Protein AF-A0AAW0FQ60-F1 (afdb_monomer_lite)

Structure (mmCIF, N/CA/C/O backbone):
data_AF-A0AAW0FQ60-F1
#
_entry.id   AF-A0AAW0FQ60-F1
#
loop_
_atom_site.group_PDB
_atom_site.id
_atom_site.type_symbol
_atom_site.label_atom_id
_atom_site.label_alt_id
_atom_site.label_comp_id
_atom_site.label_asym_id
_atom_site.label_entity_id
_atom_site.label_seq_id
_atom_site.pdbx_PDB_ins_code
_atom_site.Cartn_x
_atom_site.Cartn_y
_atom_site.Cartn_z
_atom_site.occupancy
_atom_site.B_iso_or_equiv
_atom_site.auth_seq_id
_atom_site.auth_comp_id
_atom_site.auth_asym_id
_atom_site.auth_atom_id
_atom_site.pdbx_PDB_model_num
ATOM 1 N N . MET A 1 1 ? -34.295 -5.225 48.733 1.00 81.25 1 MET A N 1
ATOM 2 C CA . MET A 1 1 ? -34.312 -3.912 49.409 1.00 81.25 1 MET A CA 1
ATOM 3 C C . MET A 1 1 ? -33.063 -3.139 49.013 1.00 81.25 1 MET A C 1
ATOM 5 O O . MET A 1 1 ? -33.202 -2.272 48.165 1.00 81.25 1 MET A O 1
ATOM 9 N N . PHE A 1 2 ? -31.870 -3.616 49.401 1.00 89.50 2 PHE A N 1
ATOM 10 C CA . PHE A 1 2 ? -30.560 -3.057 49.019 1.00 89.50 2 PHE A CA 1
ATOM 11 C C . PHE A 1 2 ? -30.472 -2.501 47.586 1.00 89.50 2 PHE A C 1
ATOM 13 O O . PHE A 1 2 ? -30.273 -1.308 47.419 1.00 89.50 2 PHE A O 1
ATOM 20 N N . ALA A 1 3 ? -30.717 -3.315 46.549 1.00 89.75 3 ALA A N 1
ATOM 21 C CA . ALA A 1 3 ? -30.611 -2.867 45.152 1.00 89.75 3 ALA A CA 1
ATOM 22 C C . ALA A 1 3 ? -31.474 -1.628 44.817 1.00 89.75 3 ALA A C 1
ATOM 24 O O . ALA A 1 3 ? -31.060 -0.763 44.046 1.00 89.75 3 ALA A O 1
ATOM 25 N N . LEU A 1 4 ? -32.679 -1.536 45.390 1.00 91.06 4 LEU A N 1
ATOM 26 C CA . LEU A 1 4 ? -33.590 -0.413 45.162 1.00 91.06 4 LEU A CA 1
ATOM 27 C C . LEU A 1 4 ? -33.105 0.847 45.890 1.00 91.06 4 LEU A C 1
ATOM 29 O O . LEU A 1 4 ? -33.168 1.940 45.327 1.00 91.06 4 LEU A O 1
ATOM 33 N N . ASP A 1 5 ? -32.577 0.678 47.100 1.00 93.25 5 ASP A N 1
ATOM 34 C CA . ASP A 1 5 ? -32.011 1.769 47.888 1.00 93.25 5 ASP A CA 1
ATOM 35 C C . ASP A 1 5 ? -30.741 2.304 47.222 1.00 93.25 5 ASP A C 1
ATOM 37 O O . ASP A 1 5 ? -30.642 3.507 46.995 1.00 93.25 5 ASP A O 1
ATOM 41 N N . SER A 1 6 ? -29.834 1.426 46.773 1.00 93.94 6 SER A N 1
ATOM 42 C CA . SER A 1 6 ? -28.635 1.805 46.010 1.00 93.94 6 SER A CA 1
ATOM 43 C C . SER A 1 6 ? -28.992 2.622 44.768 1.00 93.94 6 SER A C 1
ATOM 45 O O . SER A 1 6 ? -28.394 3.667 44.520 1.00 93.94 6 SER A O 1
ATOM 47 N N . LYS A 1 7 ? -30.013 2.197 44.010 1.00 93.88 7 LYS A N 1
ATOM 48 C CA . LYS A 1 7 ? -30.509 2.937 42.841 1.00 93.88 7 LYS A CA 1
ATOM 49 C C . LYS A 1 7 ? -30.969 4.350 43.209 1.00 93.88 7 LYS A C 1
ATOM 51 O O . LYS A 1 7 ? -30.679 5.295 42.477 1.00 93.88 7 LYS A O 1
ATOM 56 N N . ASN A 1 8 ? -31.724 4.497 44.295 1.00 93.56 8 ASN A N 1
ATOM 57 C CA . ASN A 1 8 ? -32.260 5.790 44.720 1.00 93.56 8 ASN A CA 1
ATOM 58 C C . ASN A 1 8 ? -31.158 6.704 45.272 1.00 93.56 8 ASN A C 1
ATOM 60 O O . ASN A 1 8 ? -31.115 7.879 44.911 1.00 93.56 8 ASN A O 1
ATOM 64 N N . ILE A 1 9 ? -30.236 6.152 46.065 1.00 94.19 9 ILE A N 1
ATOM 65 C CA . ILE A 1 9 ? -29.071 6.861 46.605 1.00 94.19 9 ILE A CA 1
ATOM 66 C C . ILE A 1 9 ? -28.205 7.392 45.462 1.00 94.19 9 ILE A C 1
ATOM 68 O O . ILE A 1 9 ? -27.940 8.588 45.405 1.00 94.19 9 ILE A O 1
ATOM 72 N N . LEU A 1 10 ? -27.827 6.547 44.500 1.00 93.50 10 LEU A N 1
ATOM 73 C CA . LEU A 1 10 ? -26.983 6.966 43.378 1.00 93.50 10 LEU A CA 1
ATOM 74 C C . LEU A 1 10 ? -27.669 8.000 42.480 1.00 93.50 10 LEU A C 1
ATOM 76 O O . LEU A 1 10 ? -27.026 8.944 42.026 1.00 93.50 10 LEU A O 1
ATOM 80 N N . LYS A 1 11 ? -28.987 7.887 42.268 1.00 91.38 11 LYS A N 1
ATOM 81 C CA . LYS A 1 11 ? -29.760 8.932 41.580 1.00 91.38 11 LYS A CA 1
ATOM 82 C C . LYS A 1 11 ? -29.726 10.263 42.325 1.00 91.38 11 LYS A C 1
ATOM 84 O O . LYS A 1 11 ? -29.588 11.301 41.683 1.00 91.38 11 LYS A O 1
ATOM 89 N N . HIS A 1 12 ? -29.857 10.234 43.649 1.00 92.50 12 HIS A N 1
ATOM 90 C CA . HIS A 1 12 ? -29.784 11.433 44.474 1.00 92.50 12 HIS A CA 1
ATOM 91 C C . HIS A 1 12 ? -28.382 12.054 44.430 1.00 92.50 12 HIS A C 1
ATOM 93 O O . HIS A 1 12 ? -28.266 13.256 44.214 1.00 92.50 12 HIS A O 1
ATOM 99 N N . ILE A 1 13 ? -27.323 11.243 44.550 1.00 91.44 13 ILE A N 1
ATOM 100 C CA . ILE A 1 13 ? -25.928 11.696 44.424 1.00 91.44 13 ILE A CA 1
ATOM 101 C C . ILE A 1 13 ? -25.707 12.354 43.056 1.00 91.44 13 ILE A C 1
ATOM 103 O O . ILE A 1 13 ? -25.175 13.459 42.986 1.00 91.44 13 ILE A O 1
ATOM 107 N N . HIS A 1 14 ? -26.181 11.725 41.977 1.00 88.56 14 HIS A N 1
ATOM 108 C CA . HIS A 1 14 ? -26.047 12.267 40.626 1.00 88.56 14 HIS A CA 1
ATOM 109 C C . HIS A 1 14 ? -26.791 13.593 40.433 1.00 88.56 14 HIS A C 1
ATOM 111 O O . HIS A 1 14 ? -26.231 14.546 39.891 1.00 88.56 14 HIS A O 1
ATOM 117 N N . ALA A 1 15 ? -28.031 13.692 40.918 1.00 88.94 15 ALA A N 1
ATOM 118 C CA . ALA A 1 15 ? -28.799 14.933 40.863 1.00 88.94 15 ALA A CA 1
ATOM 119 C C . ALA A 1 15 ? -28.157 16.048 41.706 1.00 88.94 15 ALA A C 1
ATOM 121 O O . ALA A 1 15 ? -28.082 17.193 41.264 1.00 88.94 15 ALA A O 1
ATOM 122 N N . TYR A 1 16 ? -27.657 15.711 42.896 1.00 92.06 16 TYR A N 1
ATOM 123 C CA . TYR A 1 16 ? -26.987 16.654 43.785 1.00 92.06 16 TYR A CA 1
ATOM 124 C C . TYR A 1 16 ? -25.692 17.200 43.172 1.00 92.06 16 TYR A C 1
ATOM 126 O O . TYR A 1 16 ? -25.502 18.415 43.147 1.00 92.06 16 TYR A O 1
ATOM 134 N N . ALA A 1 17 ? -24.839 16.329 42.621 1.00 88.38 17 ALA A N 1
ATOM 135 C CA . ALA A 1 17 ? -23.611 16.734 41.937 1.00 88.38 17 ALA A CA 1
ATOM 136 C C . ALA A 1 17 ? -23.916 17.694 40.777 1.00 88.38 17 ALA A C 1
ATOM 138 O O . ALA A 1 17 ? -23.364 18.795 40.720 1.00 88.38 17 ALA A O 1
ATOM 139 N N . LYS A 1 18 ? -24.895 17.337 39.934 1.00 86.56 18 LYS A N 1
ATOM 140 C CA . LYS A 1 18 ? -25.337 18.166 38.807 1.00 86.56 18 LYS A CA 1
ATOM 141 C C . LYS A 1 18 ? -25.845 19.544 39.247 1.00 86.56 18 LYS A C 1
ATOM 143 O O . LYS A 1 18 ? -25.487 20.543 38.631 1.00 86.56 18 LYS A O 1
ATOM 148 N N . ASN A 1 19 ? -26.633 19.618 40.322 1.00 89.81 19 ASN A N 1
ATOM 149 C CA . ASN A 1 19 ? -27.148 20.886 40.858 1.00 89.81 19 ASN A CA 1
ATOM 150 C C . ASN A 1 19 ? -26.048 21.786 41.443 1.00 89.81 19 ASN A C 1
ATOM 152 O O . ASN A 1 19 ? -26.201 23.002 41.466 1.00 89.81 19 ASN A O 1
ATOM 156 N N . GLN A 1 20 ? -24.941 21.199 41.901 1.00 87.75 20 GLN A N 1
ATOM 157 C CA . GLN A 1 20 ? -23.759 21.913 42.394 1.00 87.75 20 GLN A CA 1
ATOM 158 C C . GLN A 1 20 ? -22.773 22.281 41.270 1.00 87.75 20 GLN A C 1
ATOM 160 O O . GLN A 1 20 ? -21.681 22.769 41.553 1.00 87.75 20 GLN A O 1
ATOM 165 N N . GLY A 1 21 ? -23.111 22.004 40.003 1.00 82.06 21 GLY A N 1
ATOM 166 C CA . GLY A 1 21 ? -22.204 22.193 38.868 1.00 82.06 21 GLY A CA 1
ATOM 167 C C . GLY A 1 21 ? -20.978 21.273 38.899 1.00 82.06 21 GLY A C 1
ATOM 168 O O . GLY A 1 21 ? -19.985 21.564 38.239 1.00 82.06 21 GLY A O 1
ATOM 169 N N . ARG A 1 22 ? -21.019 20.180 39.673 1.00 84.88 22 ARG A N 1
ATOM 170 C CA . ARG A 1 22 ? -19.940 19.189 39.771 1.00 84.88 22 ARG A CA 1
ATOM 171 C C . ARG A 1 22 ? -20.267 17.978 38.903 1.00 84.88 22 ARG A C 1
ATOM 173 O O . ARG A 1 22 ? -21.389 17.473 38.926 1.00 84.88 22 ARG A O 1
ATOM 180 N N . LEU A 1 23 ? -19.274 17.486 38.172 1.00 78.38 23 LEU A N 1
ATOM 181 C CA . LEU A 1 23 ? -19.357 16.209 37.468 1.00 78.38 23 LEU A CA 1
ATOM 182 C C . LEU A 1 23 ? -18.924 15.086 38.415 1.00 78.38 23 LEU A C 1
ATOM 184 O O . LEU A 1 23 ? -17.985 15.246 39.194 1.00 78.38 23 LEU A O 1
ATOM 188 N N . LEU A 1 24 ? -19.645 13.966 38.380 1.00 83.12 24 LEU A N 1
ATOM 189 C CA . LEU A 1 24 ? -19.217 12.737 39.045 1.00 83.12 24 LEU A CA 1
ATOM 190 C C . LEU A 1 24 ? -18.082 12.131 38.233 1.00 83.12 24 LEU A C 1
ATOM 192 O O . LEU A 1 24 ? -18.254 11.920 37.036 1.00 83.12 24 LEU A O 1
ATOM 196 N N . ALA A 1 25 ? -16.963 11.824 38.884 1.00 87.56 25 ALA A N 1
ATOM 197 C CA . ALA A 1 25 ? -15.859 11.154 38.220 1.00 87.56 25 ALA A CA 1
ATOM 198 C C . ALA A 1 25 ? -16.304 9.763 37.743 1.00 87.56 25 ALA A C 1
ATOM 200 O O . ALA A 1 25 ? -16.853 8.969 38.516 1.00 87.56 25 ALA A O 1
ATOM 201 N N . TYR A 1 26 ? -16.056 9.448 36.469 1.00 90.00 26 TYR A N 1
ATOM 202 C CA . TYR A 1 26 ? -16.343 8.118 35.929 1.00 90.00 26 TYR A CA 1
ATOM 203 C C . TYR A 1 26 ? -15.541 7.027 36.651 1.00 90.00 26 TYR A C 1
ATOM 205 O O . TYR A 1 26 ? -15.998 5.890 36.683 1.00 90.00 26 TYR A O 1
ATOM 213 N N . SER A 1 27 ? -14.375 7.346 37.236 1.00 88.88 27 SER A N 1
ATOM 214 C CA . SER A 1 27 ? -13.553 6.397 38.001 1.00 88.88 27 SER A CA 1
ATOM 215 C C . SER A 1 27 ? -14.359 5.797 39.144 1.00 88.88 27 SER A C 1
ATOM 217 O O . SER A 1 27 ? -14.507 4.579 39.233 1.00 88.88 27 SER A O 1
ATOM 219 N N . ASP A 1 28 ? -14.974 6.672 39.935 1.00 91.75 28 ASP A N 1
ATOM 220 C CA . ASP A 1 28 ? -15.754 6.313 41.114 1.00 91.75 28 ASP A CA 1
ATOM 221 C C . ASP A 1 28 ? -17.039 5.594 40.689 1.00 91.75 28 ASP A C 1
ATOM 223 O O . ASP A 1 28 ? -17.478 4.634 41.321 1.00 91.75 28 ASP A O 1
ATOM 227 N N . ALA A 1 29 ? -17.641 6.026 39.575 1.00 92.50 29 ALA A N 1
ATOM 228 C CA . ALA A 1 29 ? -18.828 5.389 39.021 1.00 92.50 29 ALA A CA 1
ATOM 229 C C . ALA A 1 29 ? -18.541 3.967 38.502 1.00 92.50 29 ALA A C 1
ATOM 231 O O . ALA A 1 29 ? -19.336 3.057 38.737 1.00 92.50 29 ALA A O 1
ATOM 232 N N . ILE A 1 30 ? -17.415 3.750 37.820 1.00 92.25 30 ILE A N 1
ATOM 233 C CA . ILE A 1 30 ? -17.004 2.434 37.313 1.00 92.25 30 ILE A CA 1
ATOM 234 C C . ILE A 1 30 ? -16.610 1.507 38.468 1.00 92.25 30 ILE A C 1
ATOM 236 O O . ILE A 1 30 ? -16.950 0.324 38.443 1.00 92.25 30 ILE A O 1
ATOM 240 N N . GLU A 1 31 ? -15.947 2.021 39.502 1.00 92.56 31 GLU A N 1
ATOM 241 C CA . GLU A 1 31 ? -15.656 1.252 40.714 1.00 92.56 31 GLU A CA 1
ATOM 242 C C . GLU A 1 31 ? -16.946 0.845 41.441 1.00 92.56 31 GLU A C 1
ATOM 244 O O . GLU A 1 31 ? -17.145 -0.333 41.742 1.00 92.56 31 GLU A O 1
ATOM 249 N N . ALA A 1 32 ? -17.889 1.779 41.606 1.00 93.81 32 ALA A N 1
ATOM 250 C CA . ALA A 1 32 ? -19.205 1.481 42.163 1.00 93.81 32 ALA A CA 1
ATOM 251 C C . ALA A 1 32 ? -19.971 0.443 41.324 1.00 93.81 32 ALA A C 1
ATOM 253 O O . ALA A 1 32 ? -20.645 -0.425 41.887 1.00 93.81 32 ALA A O 1
ATOM 254 N N . TYR A 1 33 ? -19.862 0.497 39.990 1.00 95.00 33 TYR A N 1
ATOM 255 C CA . TYR A 1 33 ? -20.418 -0.531 39.112 1.00 95.00 33 TYR A CA 1
ATOM 256 C C . TYR A 1 33 ? -19.816 -1.903 39.416 1.00 95.00 33 TYR A C 1
ATOM 258 O O . TYR A 1 33 ? -20.581 -2.847 39.610 1.00 95.00 33 TYR A O 1
ATOM 266 N N . LYS A 1 34 ? -18.482 -2.017 39.506 1.00 93.38 34 LYS A N 1
ATOM 267 C CA . LYS A 1 34 ? -17.803 -3.287 39.812 1.00 93.38 34 LYS A CA 1
ATOM 268 C C . LYS A 1 34 ? -18.331 -3.885 41.112 1.00 93.38 34 LYS A C 1
ATOM 270 O O . LYS A 1 34 ? -18.860 -4.996 41.085 1.00 93.38 34 LYS A O 1
ATOM 275 N N . SER A 1 35 ? -18.323 -3.122 42.204 1.00 94.19 35 SER A N 1
ATOM 276 C CA . SER A 1 35 ? -18.816 -3.607 43.499 1.00 94.19 35 SER A CA 1
ATOM 277 C C . SER A 1 35 ? -20.294 -4.015 43.449 1.00 94.19 35 SER A C 1
ATOM 279 O O . SER A 1 35 ? -20.677 -5.061 43.969 1.00 94.19 35 SER A O 1
ATOM 281 N N . LEU A 1 36 ? -21.156 -3.231 42.790 1.00 94.50 36 LEU A N 1
ATOM 282 C CA . LEU A 1 36 ? -22.578 -3.575 42.659 1.00 94.50 36 LEU A CA 1
ATOM 283 C C . LEU A 1 36 ? -22.817 -4.781 41.745 1.00 94.50 36 LEU A C 1
ATOM 285 O O . LEU A 1 36 ? -23.767 -5.534 41.973 1.00 94.50 36 LEU A O 1
ATOM 289 N N . SER A 1 37 ? -21.979 -4.973 40.727 1.00 93.81 37 SER A N 1
ATOM 290 C CA . SER A 1 37 ? -22.038 -6.123 39.826 1.00 93.81 37 SER A CA 1
ATOM 291 C C . SER A 1 37 ? -21.660 -7.416 40.551 1.00 93.81 37 SER A C 1
ATOM 293 O O . SER A 1 37 ? -22.358 -8.416 40.393 1.00 93.81 37 SER A O 1
ATOM 295 N N . GLU A 1 38 ? -20.654 -7.372 41.430 1.00 92.25 38 GLU A N 1
ATOM 296 C CA . GLU A 1 38 ? -20.261 -8.485 42.298 1.00 92.25 38 GLU A CA 1
ATOM 297 C C . GLU A 1 38 ? -21.373 -8.823 43.294 1.00 92.25 38 GLU A C 1
ATOM 299 O O . GLU A 1 38 ? -21.753 -9.984 43.438 1.00 92.25 38 GLU A O 1
ATOM 304 N N . ILE A 1 39 ? -21.982 -7.808 43.918 1.00 93.12 39 ILE A N 1
ATOM 305 C CA . ILE A 1 39 ? -23.136 -8.013 44.804 1.00 93.12 39 ILE A CA 1
ATOM 306 C C . ILE A 1 39 ? -24.308 -8.632 44.034 1.00 93.12 39 ILE A C 1
ATOM 308 O O . ILE A 1 39 ? -24.955 -9.551 44.538 1.00 93.12 39 ILE A O 1
ATOM 312 N N . ARG A 1 40 ? -24.591 -8.164 42.810 1.00 92.75 40 ARG A N 1
ATOM 313 C CA . ARG A 1 40 ? -25.622 -8.757 41.943 1.00 92.75 40 ARG A CA 1
ATOM 314 C C . ARG A 1 40 ? -25.293 -10.209 41.597 1.00 92.75 40 ARG A C 1
ATOM 316 O O . ARG A 1 40 ? -26.197 -11.039 41.598 1.00 92.75 40 ARG A O 1
ATOM 323 N N . TYR A 1 41 ? -24.031 -10.515 41.314 1.00 90.75 41 TYR A N 1
ATOM 324 C CA . TYR A 1 41 ? -23.573 -11.871 41.028 1.00 90.75 41 TYR A CA 1
ATOM 325 C C . TYR A 1 41 ? -23.802 -12.802 42.226 1.00 90.75 41 TYR A C 1
ATOM 327 O O . TYR A 1 41 ? -24.474 -13.821 42.080 1.00 90.75 41 TYR A O 1
ATOM 335 N N . ILE A 1 42 ? -23.358 -12.403 43.424 1.00 91.06 42 ILE A N 1
ATOM 336 C CA . ILE A 1 42 ? -23.587 -13.146 44.674 1.00 91.06 42 ILE A CA 1
ATOM 337 C C . ILE A 1 42 ? -25.089 -13.318 44.930 1.00 91.06 42 ILE A C 1
ATOM 339 O O . ILE A 1 42 ? -25.547 -14.423 45.209 1.00 91.06 42 ILE A O 1
ATOM 343 N N . TYR A 1 43 ? -25.875 -12.247 44.778 1.00 90.12 43 TYR A N 1
ATOM 344 C CA . TYR A 1 43 ? -27.331 -12.282 44.931 1.00 90.12 43 TYR A CA 1
ATOM 345 C C . TYR A 1 43 ? -27.979 -13.326 44.014 1.00 90.12 43 TYR A C 1
ATOM 347 O O . TYR A 1 43 ? -28.802 -14.115 44.474 1.00 90.12 43 TYR A O 1
ATOM 355 N N . ASN A 1 44 ? -27.586 -13.370 42.740 1.00 88.62 44 ASN A N 1
ATOM 356 C CA . ASN A 1 44 ? -28.134 -14.323 41.777 1.00 88.62 44 ASN A CA 1
ATOM 357 C C . ASN A 1 44 ? -27.797 -15.782 42.132 1.00 88.62 44 ASN A C 1
ATOM 359 O O . ASN A 1 44 ? -28.596 -16.662 41.828 1.00 88.62 44 ASN A O 1
ATOM 363 N N . GLN A 1 45 ? -26.666 -16.043 42.798 1.00 88.06 45 GLN A N 1
ATOM 364 C CA . GLN A 1 45 ? -26.300 -17.390 43.254 1.00 88.06 45 GLN A CA 1
ATOM 365 C C . GLN A 1 45 ? -27.115 -17.866 44.462 1.00 88.06 45 GLN A C 1
ATOM 367 O O . GLN A 1 45 ? -27.407 -19.054 44.573 1.00 88.06 45 GLN A O 1
ATOM 372 N N . VAL A 1 46 ? -27.461 -16.958 45.379 1.00 87.94 46 VAL A N 1
ATOM 373 C CA . VAL A 1 46 ? -28.096 -17.313 46.663 1.00 87.94 46 VAL A CA 1
ATOM 374 C C . VAL A 1 46 ? -29.609 -17.093 46.686 1.00 87.94 46 VAL A C 1
ATOM 376 O O . VAL A 1 46 ? -30.286 -17.570 47.596 1.00 87.94 46 VAL A O 1
ATOM 379 N N . SER A 1 47 ? -30.161 -16.342 45.729 1.00 82.19 47 SER A N 1
ATOM 380 C CA . SER A 1 47 ? -31.588 -16.016 45.733 1.00 82.19 47 SER A CA 1
ATOM 381 C C . SER A 1 47 ? -32.456 -17.233 45.395 1.00 82.19 47 SER A C 1
ATOM 383 O O . SER A 1 47 ? -32.225 -17.945 44.419 1.00 82.19 47 SER A O 1
ATOM 385 N N . VAL A 1 48 ? -33.497 -17.460 46.199 1.00 71.25 48 VAL A N 1
ATOM 386 C CA . VAL A 1 48 ? -34.457 -18.551 45.994 1.00 71.25 48 VAL A CA 1
ATOM 387 C C . VAL A 1 48 ? -35.403 -18.170 44.849 1.00 71.25 48 VAL A C 1
ATOM 389 O O . VAL A 1 48 ? -36.046 -17.125 44.904 1.00 71.25 48 VAL A O 1
ATOM 392 N N . SER A 1 49 ? -35.498 -19.018 43.818 1.00 66.75 49 SER A N 1
ATOM 393 C CA . SER A 1 49 ? -36.411 -18.879 42.668 1.00 66.75 49 SER A CA 1
ATOM 394 C C . SER A 1 49 ? -36.310 -17.543 41.904 1.00 66.75 49 SER A C 1
ATOM 396 O O . SER A 1 49 ? -37.154 -16.665 42.068 1.00 66.75 49 SER A O 1
ATOM 398 N N . ASN A 1 50 ? -35.330 -17.426 40.998 1.00 68.50 50 ASN A N 1
ATOM 399 C CA . ASN A 1 50 ? -35.307 -16.500 39.845 1.00 68.50 50 ASN A CA 1
ATOM 400 C C . ASN A 1 50 ? -35.694 -15.026 40.112 1.00 68.50 50 ASN A C 1
ATOM 402 O O . ASN A 1 50 ? -36.179 -14.318 39.226 1.00 68.50 50 ASN A O 1
ATOM 406 N N . SER A 1 51 ? -35.518 -14.548 41.344 1.00 81.12 51 SER A N 1
ATOM 407 C CA . SER A 1 51 ? -35.941 -13.204 41.721 1.00 81.12 51 SER A CA 1
ATOM 408 C C . SER A 1 51 ? -35.015 -12.162 41.068 1.00 81.12 51 SER A C 1
ATOM 410 O O . SER A 1 51 ? -33.798 -12.263 41.214 1.00 81.12 51 SER A O 1
ATOM 412 N N . PRO A 1 52 ? -35.532 -11.153 40.341 1.00 84.44 52 PRO A N 1
ATOM 413 C CA . PRO A 1 52 ? -34.676 -10.233 39.601 1.00 84.44 52 PRO A CA 1
ATOM 414 C C . PRO A 1 52 ? -34.015 -9.207 40.526 1.00 84.44 52 PRO A C 1
ATOM 416 O O . PRO A 1 52 ? -34.668 -8.595 41.379 1.00 84.44 52 PRO A O 1
ATOM 419 N N . PHE A 1 53 ? -32.731 -8.933 40.295 1.00 89.12 53 PHE A N 1
ATOM 420 C CA . PHE A 1 53 ? -32.030 -7.817 40.925 1.00 89.12 53 PHE A CA 1
ATOM 421 C C . PHE A 1 53 ? -32.656 -6.482 40.476 1.00 89.12 53 PHE A C 1
ATOM 423 O O . PHE A 1 53 ? -32.533 -6.072 39.322 1.00 89.12 53 PHE A O 1
ATOM 430 N N . LYS A 1 54 ? -33.366 -5.789 41.381 1.00 90.75 54 LYS A N 1
ATOM 431 C CA . LYS A 1 54 ? -34.235 -4.626 41.070 1.00 90.75 54 LYS A CA 1
ATOM 432 C C . LYS A 1 54 ? -33.493 -3.309 40.772 1.00 90.75 54 LYS A C 1
ATOM 434 O O . LYS A 1 54 ? -34.004 -2.222 41.051 1.00 90.75 54 LYS A O 1
ATOM 439 N N . PHE A 1 55 ? -32.313 -3.382 40.171 1.00 93.00 55 PHE A N 1
ATOM 440 C CA . PHE A 1 55 ? -31.544 -2.235 39.707 1.00 93.00 55 PHE A CA 1
ATOM 441 C C . PHE A 1 55 ? -30.819 -2.597 38.409 1.00 93.00 55 PHE A C 1
ATOM 443 O O . PHE A 1 55 ? -29.929 -3.438 38.388 1.00 93.00 55 PHE A O 1
ATOM 450 N N . ASN A 1 56 ? -31.220 -1.954 37.311 1.00 93.06 56 ASN A N 1
ATOM 451 C CA . ASN A 1 56 ? -30.506 -2.053 36.044 1.00 93.06 56 ASN A CA 1
ATOM 452 C C . ASN A 1 56 ? -29.233 -1.196 36.129 1.00 93.06 56 ASN A C 1
ATOM 454 O O . ASN A 1 56 ? -29.300 0.024 35.944 1.00 93.06 56 ASN A O 1
ATOM 458 N N . LEU A 1 57 ? -28.123 -1.846 36.488 1.00 94.75 57 LEU A N 1
ATOM 459 C CA . LEU A 1 57 ? -26.813 -1.220 36.655 1.00 94.75 57 LEU A CA 1
ATOM 460 C C . LEU A 1 57 ? -26.336 -0.639 35.323 1.00 94.75 57 LEU A C 1
ATOM 462 O O . LEU A 1 57 ? -26.003 0.538 35.247 1.00 94.75 57 LEU A O 1
ATOM 466 N N . GLU A 1 58 ? -26.412 -1.430 34.258 1.00 95.25 58 GLU A N 1
ATOM 467 C CA . GLU A 1 58 ? -25.915 -1.090 32.927 1.00 95.25 58 GLU A CA 1
ATOM 468 C C . GLU A 1 58 ? -26.550 0.203 32.413 1.00 95.25 58 GLU A C 1
ATOM 470 O O . GLU A 1 58 ? -25.858 1.120 31.992 1.00 95.25 58 GLU A O 1
ATOM 475 N N . LYS A 1 59 ? -27.870 0.364 32.550 1.00 93.88 59 LYS A N 1
ATOM 476 C CA . LYS A 1 59 ? -28.561 1.597 32.144 1.00 93.88 59 LYS A CA 1
ATOM 477 C C . LYS A 1 59 ? -28.090 2.834 32.916 1.00 93.88 59 LYS A C 1
ATOM 479 O O . LYS A 1 59 ? -28.097 3.923 32.349 1.00 93.88 59 LYS A O 1
ATOM 484 N N . PHE A 1 60 ? -27.760 2.695 34.199 1.00 94.00 60 PHE A N 1
ATOM 485 C CA . PHE A 1 60 ? -27.332 3.822 35.031 1.00 94.00 60 PHE A CA 1
ATOM 486 C C . PHE A 1 60 ? -25.863 4.178 34.797 1.00 94.00 60 PHE A C 1
ATOM 488 O O . PHE A 1 60 ? -25.538 5.357 34.703 1.00 94.00 60 PHE A O 1
ATOM 495 N N . PHE A 1 61 ? -24.997 3.170 34.682 1.00 95.69 61 PHE A N 1
ATOM 496 C CA . PHE A 1 61 ? -23.550 3.358 34.623 1.00 95.69 61 PHE A CA 1
ATOM 497 C C . PHE A 1 61 ? -23.002 3.555 33.200 1.00 95.69 61 PHE A C 1
ATOM 499 O O . PHE A 1 61 ? -21.898 4.067 33.040 1.00 95.69 61 PHE A O 1
ATOM 506 N N . TYR A 1 62 ? -23.766 3.211 32.158 1.00 95.25 62 TYR A N 1
ATOM 507 C CA . TYR A 1 62 ? -23.303 3.308 30.771 1.00 95.25 62 TYR A CA 1
ATOM 508 C C . TYR A 1 62 ? -22.817 4.701 30.318 1.00 95.25 62 TYR A C 1
ATOM 510 O O . TYR A 1 62 ? -21.826 4.751 29.592 1.00 95.25 62 TYR A O 1
ATOM 518 N N . PRO A 1 63 ? -23.427 5.835 30.727 1.00 94.06 63 PRO A N 1
ATOM 519 C CA . PRO A 1 63 ? -22.893 7.158 30.393 1.00 94.06 63 PRO A CA 1
ATOM 520 C C . PRO A 1 63 ? -21.458 7.376 30.896 1.00 94.06 63 PRO A C 1
ATOM 522 O O . PRO A 1 63 ? -20.646 7.923 30.162 1.00 94.06 63 PRO A O 1
ATOM 525 N N . PHE A 1 64 ? -21.130 6.880 32.093 1.00 94.31 64 PHE A N 1
ATOM 526 C CA . PHE A 1 64 ? -19.780 6.975 32.660 1.00 94.31 64 PHE A CA 1
ATOM 527 C C . PHE A 1 64 ? -18.795 6.043 31.950 1.00 94.31 64 PHE A C 1
ATOM 529 O O . PHE A 1 64 ? -17.637 6.398 31.761 1.00 94.31 64 PHE A O 1
ATOM 536 N N . LEU A 1 65 ? -19.254 4.863 31.512 1.00 95.06 65 LEU A N 1
ATOM 537 C CA . LEU A 1 65 ? -18.440 3.982 30.673 1.00 95.06 65 LEU A CA 1
ATOM 538 C C . LEU A 1 65 ? -18.105 4.653 29.334 1.00 95.06 65 LEU A C 1
ATOM 540 O O . LEU A 1 65 ? -16.966 4.576 28.889 1.00 95.06 65 LEU A O 1
ATOM 544 N N . LYS A 1 66 ? -19.074 5.331 28.705 1.00 94.31 66 LYS A N 1
ATOM 545 C CA . LYS A 1 66 ? -18.835 6.100 27.474 1.00 94.31 66 LYS A CA 1
ATOM 546 C C . LYS A 1 66 ? -17.812 7.211 27.680 1.00 94.31 66 LYS A C 1
ATOM 548 O O . LYS A 1 66 ? -16.861 7.275 26.913 1.00 94.31 66 LYS A O 1
ATOM 553 N N . GLU A 1 67 ? -17.980 8.012 28.729 1.00 93.69 67 GLU A N 1
ATOM 554 C CA . GLU A 1 67 ? -17.044 9.084 29.089 1.00 93.69 67 GLU A CA 1
ATOM 555 C C . GLU A 1 67 ? -15.624 8.538 29.315 1.00 93.69 67 GLU A C 1
ATOM 557 O O . GLU A 1 67 ? -14.660 9.068 28.768 1.00 93.69 67 GLU A O 1
ATOM 562 N N . TRP A 1 68 ? -15.490 7.405 30.017 1.00 95.38 68 TRP A N 1
ATOM 563 C CA . TRP A 1 68 ? -14.199 6.734 30.198 1.00 95.38 68 TRP A CA 1
ATOM 564 C C . TRP A 1 68 ? -13.575 6.271 28.874 1.00 95.38 68 TRP A C 1
ATOM 566 O O . TRP A 1 68 ? -12.367 6.423 28.686 1.00 95.38 68 TRP A O 1
ATOM 576 N N . VAL A 1 69 ? -14.366 5.704 27.952 1.00 94.94 69 VAL A N 1
ATOM 577 C CA . VAL A 1 69 ? -13.867 5.273 26.632 1.00 94.94 69 VAL A CA 1
ATOM 578 C C . VAL A 1 69 ? -13.419 6.474 25.795 1.00 94.94 69 VAL A C 1
ATOM 580 O O . VAL A 1 69 ? -12.381 6.397 25.137 1.00 94.94 69 VAL A O 1
ATOM 583 N N . GLU A 1 70 ? -14.175 7.572 25.825 1.00 93.06 70 GLU A N 1
ATOM 584 C CA . GLU A 1 70 ? -13.851 8.813 25.114 1.00 93.06 70 GLU A CA 1
ATOM 585 C C . GLU A 1 70 ? -12.533 9.415 25.629 1.00 93.06 70 GLU A C 1
ATOM 587 O O . GLU A 1 70 ? -11.607 9.607 24.837 1.00 93.06 70 GLU A O 1
ATOM 592 N N . GLU A 1 71 ? -12.373 9.581 26.948 1.00 93.44 71 GLU A N 1
ATOM 593 C CA . GLU A 1 71 ? -11.119 10.088 27.531 1.00 93.44 71 GLU A CA 1
ATOM 594 C C . GLU A 1 71 ? -9.940 9.126 27.305 1.00 93.44 71 GLU A C 1
ATOM 596 O O . GLU A 1 71 ? -8.809 9.548 27.048 1.00 93.44 71 GLU A O 1
ATOM 601 N N . SER A 1 72 ? -10.179 7.812 27.356 1.00 94.56 72 SER A N 1
ATOM 602 C CA . SER A 1 72 ? -9.149 6.820 27.019 1.00 94.56 72 SER A CA 1
ATOM 603 C C . SER A 1 72 ? -8.679 6.982 25.570 1.00 94.56 72 SER A C 1
ATOM 605 O O . SER A 1 72 ? -7.485 6.868 25.296 1.00 94.56 72 SER A O 1
ATOM 607 N N . GLY A 1 73 ? -9.587 7.311 24.646 1.00 92.94 73 GLY A N 1
ATOM 608 C CA . GLY A 1 73 ? -9.248 7.632 23.261 1.00 92.94 73 GLY A CA 1
ATOM 609 C C . GLY A 1 73 ? -8.342 8.858 23.127 1.00 92.94 73 GLY A C 1
ATOM 610 O O . GLY A 1 73 ? -7.338 8.807 22.413 1.00 92.94 73 GLY A O 1
ATOM 611 N N . GLU A 1 74 ? -8.635 9.934 23.859 1.00 92.69 74 GLU A N 1
ATOM 612 C CA . GLU A 1 74 ? -7.788 11.135 23.889 1.00 92.69 74 GLU A CA 1
ATOM 613 C C . GLU A 1 74 ? -6.385 10.831 24.440 1.00 92.69 74 GLU A C 1
ATOM 615 O O . GLU A 1 74 ? -5.375 11.252 23.864 1.00 92.69 74 GLU A O 1
ATOM 620 N N . LYS A 1 75 ? -6.306 10.020 25.504 1.00 94.12 75 LYS A N 1
ATOM 621 C CA . LYS A 1 75 ? -5.036 9.562 26.091 1.00 94.12 75 LYS A CA 1
ATOM 622 C C . LYS A 1 75 ? -4.201 8.734 25.117 1.00 94.12 75 LYS A C 1
ATOM 624 O O . LYS A 1 75 ? -2.985 8.916 25.081 1.00 94.12 75 LYS A O 1
ATOM 629 N N . ILE A 1 76 ? -4.823 7.864 24.311 1.00 94.25 76 ILE A N 1
ATOM 630 C CA . ILE A 1 76 ? -4.122 7.099 23.263 1.00 94.25 76 ILE A CA 1
ATOM 631 C C . ILE A 1 76 ? -3.434 8.056 22.285 1.00 94.25 76 ILE A C 1
ATOM 633 O O . ILE A 1 76 ? -2.240 7.913 22.026 1.00 94.25 76 ILE A O 1
ATOM 637 N N . SER A 1 77 ? -4.159 9.057 21.779 1.00 92.38 77 SER A N 1
ATOM 638 C CA . SER A 1 77 ? -3.608 10.036 20.833 1.00 92.38 77 SER A CA 1
ATOM 639 C C . SER A 1 77 ? -2.427 10.813 21.431 1.00 92.38 77 SER A C 1
ATOM 641 O O . SER A 1 77 ? -1.364 10.922 20.813 1.00 92.38 77 SER A O 1
ATOM 643 N N . ALA A 1 78 ? -2.571 11.293 22.671 1.00 92.56 78 ALA A N 1
ATOM 644 C CA . ALA A 1 78 ? -1.505 12.003 23.376 1.00 92.56 78 ALA A CA 1
ATOM 645 C C . ALA A 1 78 ? -0.254 11.131 23.573 1.00 92.56 78 ALA A C 1
ATOM 647 O O . ALA A 1 78 ? 0.867 11.589 23.347 1.00 92.56 78 ALA A O 1
ATOM 648 N N . ILE A 1 79 ? -0.431 9.863 23.953 1.00 93.31 79 ILE A N 1
ATOM 649 C CA . ILE A 1 79 ? 0.685 8.942 24.196 1.00 93.31 79 ILE A CA 1
ATOM 650 C C . ILE A 1 79 ? 1.407 8.579 22.907 1.00 93.31 79 ILE A C 1
ATOM 652 O O . ILE A 1 79 ? 2.631 8.539 22.906 1.00 93.31 79 ILE A O 1
ATOM 656 N N . ILE A 1 80 ? 0.690 8.403 21.800 1.00 94.75 80 ILE A N 1
ATOM 657 C CA . ILE A 1 80 ? 1.313 8.168 20.494 1.00 94.75 80 ILE A CA 1
ATOM 658 C C . ILE A 1 80 ? 2.204 9.345 20.095 1.00 94.75 80 ILE A C 1
ATOM 660 O O . ILE A 1 80 ? 3.340 9.139 19.674 1.00 94.75 80 ILE A O 1
ATOM 664 N N . ASN A 1 81 ? 1.723 10.578 20.264 1.00 92.75 81 ASN A N 1
ATOM 665 C CA . ASN A 1 81 ? 2.519 11.766 19.958 1.00 92.75 81 ASN A CA 1
ATOM 666 C C . ASN A 1 81 ? 3.768 11.852 20.843 1.00 92.75 81 ASN A C 1
ATOM 668 O O . ASN A 1 81 ? 4.871 11.986 20.317 1.00 92.75 81 ASN A O 1
ATOM 672 N N . ASN A 1 82 ? 3.604 11.676 22.156 1.00 93.69 82 ASN A N 1
ATOM 673 C CA . ASN A 1 82 ? 4.709 11.709 23.112 1.00 93.69 82 ASN A CA 1
ATOM 674 C C . ASN A 1 82 ? 5.734 10.590 22.871 1.00 93.69 82 ASN A C 1
ATOM 676 O O . ASN A 1 82 ? 6.932 10.823 23.016 1.00 93.69 82 ASN A O 1
ATOM 680 N N . ALA A 1 83 ? 5.275 9.384 22.522 1.00 94.75 83 ALA A N 1
ATOM 681 C CA . ALA A 1 83 ? 6.137 8.240 22.252 1.00 94.75 83 ALA A CA 1
ATOM 682 C C . ALA A 1 83 ? 7.003 8.482 21.012 1.00 94.75 83 ALA A C 1
ATOM 684 O O . ALA A 1 83 ? 8.183 8.172 21.052 1.00 94.75 83 ALA A O 1
ATOM 685 N N . ILE A 1 84 ? 6.451 9.077 19.946 1.00 93.69 84 ILE A N 1
ATOM 686 C CA . ILE A 1 84 ? 7.211 9.421 18.732 1.00 93.69 84 ILE A CA 1
ATOM 687 C C . ILE A 1 84 ? 8.206 10.556 19.000 1.00 93.69 84 ILE A C 1
ATOM 689 O O . ILE A 1 84 ? 9.334 10.503 18.523 1.00 93.69 84 ILE A O 1
ATOM 693 N N . GLU A 1 85 ? 7.798 11.591 19.739 1.00 92.88 85 GLU A N 1
ATOM 694 C CA . GLU A 1 85 ? 8.651 12.756 20.024 1.00 92.88 85 GLU A CA 1
ATOM 695 C C . GLU A 1 85 ? 9.861 12.412 20.898 1.00 92.88 85 GLU A C 1
ATOM 697 O O . GLU A 1 85 ? 10.913 13.032 20.757 1.00 92.88 85 GLU A O 1
ATOM 702 N N . LYS A 1 86 ? 9.719 11.428 21.791 1.00 93.06 86 LYS A N 1
ATOM 703 C CA . LYS A 1 86 ? 10.789 10.967 22.688 1.00 93.06 86 LYS A CA 1
ATOM 704 C C . LYS A 1 86 ? 11.575 9.772 22.148 1.00 93.06 86 LYS A C 1
ATOM 706 O O . LYS A 1 86 ? 12.510 9.333 22.812 1.00 93.06 86 LYS A O 1
ATOM 711 N N . ASP A 1 87 ? 11.188 9.227 20.999 1.00 95.19 87 ASP A N 1
ATOM 712 C CA . ASP A 1 87 ? 11.825 8.045 20.425 1.00 95.19 87 ASP A CA 1
ATOM 713 C C . ASP A 1 87 ? 13.236 8.377 19.921 1.00 95.19 87 ASP A C 1
ATOM 715 O O . ASP A 1 87 ? 13.416 9.286 19.107 1.00 95.19 87 ASP A O 1
ATOM 719 N N . SER A 1 88 ? 14.237 7.615 20.366 1.00 93.31 88 SER A N 1
ATOM 720 C CA . SER A 1 88 ? 15.600 7.706 19.829 1.00 93.31 88 SER A CA 1
ATOM 721 C C . SER A 1 88 ? 15.751 6.991 18.484 1.00 93.31 88 SER A C 1
ATOM 723 O O . SER A 1 88 ? 16.737 7.218 17.786 1.00 93.31 88 SER A O 1
ATOM 725 N N . PHE A 1 89 ? 14.772 6.164 18.087 1.00 94.69 89 PHE A N 1
ATOM 726 C CA . PHE A 1 89 ? 14.832 5.301 16.903 1.00 94.69 89 PHE A CA 1
ATOM 727 C C . PHE A 1 89 ? 16.027 4.342 16.916 1.00 94.69 89 PHE A C 1
ATOM 729 O O . PHE A 1 89 ? 16.598 4.022 15.873 1.00 94.69 89 PHE A O 1
ATOM 736 N N . GLU A 1 90 ? 16.372 3.855 18.102 1.00 95.12 90 GLU A N 1
ATOM 737 C CA . GLU A 1 90 ? 17.339 2.781 18.303 1.00 95.12 90 GLU A CA 1
ATOM 738 C C . GLU A 1 90 ? 16.607 1.439 18.468 1.00 95.12 90 GLU A C 1
ATOM 740 O O . GLU A 1 90 ? 15.493 1.408 19.003 1.00 95.12 90 GLU A O 1
ATOM 745 N N . PRO A 1 91 ? 17.187 0.319 17.999 1.00 95.94 91 PRO A N 1
ATOM 746 C CA . PRO A 1 91 ? 16.591 -0.996 18.200 1.00 95.94 91 PRO A CA 1
ATOM 747 C C . PRO A 1 91 ? 16.574 -1.348 19.690 1.00 95.94 91 PRO A C 1
ATOM 749 O O . PRO A 1 91 ? 17.543 -1.102 20.404 1.00 95.94 91 PRO A O 1
ATOM 752 N N . ILE A 1 92 ? 15.504 -2.001 20.147 1.00 96.00 92 ILE A N 1
ATOM 753 C CA . ILE A 1 92 ? 15.449 -2.557 21.505 1.00 96.00 92 ILE A CA 1
ATOM 754 C C . ILE A 1 92 ? 16.542 -3.616 21.699 1.00 96.00 92 ILE A C 1
ATOM 756 O O . ILE A 1 92 ? 17.185 -3.661 22.745 1.00 96.00 92 ILE A O 1
ATOM 760 N N . ASP A 1 93 ? 16.717 -4.487 20.706 1.00 94.94 93 ASP A N 1
ATOM 761 C CA . ASP A 1 93 ? 17.819 -5.442 20.636 1.00 94.94 93 ASP A CA 1
ATOM 762 C C . ASP A 1 93 ? 18.176 -5.668 19.164 1.00 94.94 93 ASP A C 1
ATOM 764 O O . ASP A 1 93 ? 17.347 -6.124 18.377 1.00 94.94 93 ASP A O 1
ATOM 768 N N . LEU A 1 94 ? 19.403 -5.310 18.782 1.00 93.62 94 LEU A N 1
ATOM 769 C CA . LEU A 1 94 ? 19.887 -5.451 17.407 1.00 93.62 94 LEU A CA 1
ATOM 770 C C . LEU A 1 94 ? 20.133 -6.921 17.024 1.00 93.62 94 LEU A C 1
ATOM 772 O O . LEU A 1 94 ? 20.054 -7.266 15.845 1.00 93.62 94 LEU A O 1
ATOM 776 N N . ASN A 1 95 ? 20.409 -7.791 18.002 1.00 94.12 95 ASN A N 1
ATOM 777 C CA . ASN A 1 95 ? 20.745 -9.196 17.761 1.00 94.12 95 ASN A CA 1
ATOM 778 C C . ASN A 1 95 ? 19.506 -10.096 17.640 1.00 94.12 95 ASN A C 1
ATOM 780 O O . ASN A 1 95 ? 19.596 -11.190 17.082 1.00 94.12 95 ASN A O 1
ATOM 784 N N . ASP A 1 96 ? 18.353 -9.650 18.142 1.00 94.94 96 ASP A N 1
ATOM 785 C CA . ASP A 1 96 ? 17.075 -10.352 18.009 1.00 94.94 96 ASP A CA 1
ATOM 786 C C . ASP A 1 96 ? 16.255 -9.748 16.861 1.00 94.94 96 ASP A C 1
ATOM 788 O O . ASP A 1 96 ? 15.756 -8.625 16.947 1.00 94.94 96 ASP A O 1
ATOM 792 N N . ASP A 1 97 ? 16.066 -10.526 15.788 1.00 94.31 97 ASP A N 1
ATOM 793 C CA . ASP A 1 97 ? 15.314 -10.114 14.594 1.00 94.31 97 ASP A CA 1
ATOM 794 C C . ASP A 1 97 ? 13.901 -9.611 14.929 1.00 94.31 97 ASP A C 1
ATOM 796 O O . ASP A 1 97 ? 13.402 -8.685 14.293 1.00 94.31 97 ASP A O 1
ATOM 800 N N . ASN A 1 98 ? 13.270 -10.155 15.975 1.00 93.12 98 ASN A N 1
ATOM 801 C CA . ASN A 1 98 ? 11.924 -9.757 16.381 1.00 93.12 98 ASN A CA 1
ATOM 802 C C . ASN A 1 98 ? 11.894 -8.482 17.231 1.00 93.12 98 ASN A C 1
ATOM 804 O O . ASN A 1 98 ? 10.806 -8.034 17.584 1.00 93.12 98 ASN A O 1
ATOM 808 N N . ARG A 1 99 ? 13.048 -7.907 17.593 1.00 94.88 99 ARG A N 1
ATOM 809 C CA . ARG A 1 99 ? 13.175 -6.743 18.489 1.00 94.88 99 ARG A CA 1
ATOM 810 C C . ARG A 1 99 ? 14.005 -5.603 17.898 1.00 94.88 99 ARG A C 1
ATOM 812 O O . ARG A 1 99 ? 14.320 -4.649 18.606 1.00 94.88 99 ARG A O 1
ATOM 819 N N . LYS A 1 100 ? 14.254 -5.618 16.585 1.00 96.69 100 LYS A N 1
ATOM 820 C CA . LYS A 1 100 ? 14.913 -4.522 15.848 1.00 96.69 100 LYS A CA 1
ATOM 821 C C . LYS A 1 100 ? 14.046 -3.262 15.657 1.00 96.69 100 LYS A C 1
ATOM 823 O O . LYS A 1 100 ? 14.322 -2.441 14.789 1.00 96.69 100 LYS A O 1
ATOM 828 N N . PHE A 1 101 ? 12.962 -3.109 16.405 1.00 96.81 101 PHE A N 1
ATOM 829 C CA . PHE A 1 101 ? 12.124 -1.908 16.413 1.00 96.81 101 PHE A CA 1
ATOM 830 C C . PHE A 1 101 ? 12.393 -1.115 17.702 1.00 96.81 101 PHE A C 1
ATOM 832 O O . PHE A 1 101 ? 13.000 -1.652 18.629 1.00 96.81 101 PHE A O 1
ATOM 839 N N . SER A 1 102 ? 11.994 0.152 17.765 1.00 97.00 102 SER A N 1
ATOM 840 C CA . SER A 1 102 ? 12.267 1.022 18.916 1.00 97.00 102 SER A CA 1
ATOM 841 C C . SER A 1 102 ? 11.205 0.930 20.017 1.00 97.00 102 SER A C 1
ATOM 843 O O . SER A 1 102 ? 10.144 0.317 19.859 1.00 97.00 102 SER A O 1
ATOM 845 N N . SER A 1 103 ? 11.473 1.554 21.166 1.00 95.00 103 SER A N 1
ATOM 846 C CA . SER A 1 103 ? 10.593 1.485 22.340 1.00 95.00 103 SER A CA 1
ATOM 847 C C . SER A 1 103 ? 9.202 2.085 22.113 1.00 95.00 103 SER A C 1
ATOM 849 O O . SER A 1 103 ? 8.251 1.622 22.744 1.00 95.00 103 SER A O 1
ATOM 851 N N . SER A 1 104 ? 9.037 3.038 21.181 1.00 96.44 104 SER A N 1
ATOM 852 C CA . SER A 1 104 ? 7.753 3.728 20.964 1.00 96.44 104 SER A CA 1
ATOM 853 C C . SER A 1 104 ? 6.596 2.768 20.674 1.00 96.44 104 SER A C 1
ATOM 855 O O . SER A 1 104 ? 5.483 2.965 21.163 1.00 96.44 104 SER A O 1
ATOM 857 N N . VAL A 1 105 ? 6.858 1.683 19.942 1.00 96.69 105 VAL A N 1
ATOM 858 C CA . VAL A 1 105 ? 5.876 0.626 19.654 1.00 96.69 105 VAL A CA 1
ATOM 859 C C . VAL A 1 105 ? 5.413 -0.077 20.935 1.00 96.69 105 VAL A C 1
ATOM 861 O O . VAL A 1 105 ? 4.215 -0.318 21.110 1.00 96.69 105 VAL A O 1
ATOM 864 N N . LEU A 1 106 ? 6.340 -0.398 21.846 1.00 92.94 106 LEU A N 1
ATOM 865 C CA . LEU A 1 106 ? 6.018 -1.059 23.113 1.00 92.94 106 LEU A CA 1
ATOM 866 C C . LEU A 1 106 ? 5.237 -0.137 24.044 1.00 92.94 106 LEU A C 1
ATOM 868 O O . LEU A 1 106 ? 4.258 -0.582 24.643 1.00 92.94 106 LEU A O 1
ATOM 872 N N . ASP A 1 107 ? 5.641 1.127 24.146 1.00 92.62 107 ASP A N 1
ATOM 873 C CA . ASP A 1 107 ? 5.008 2.104 25.033 1.00 92.62 107 ASP A CA 1
ATOM 874 C C . ASP A 1 107 ? 3.533 2.301 24.662 1.00 92.62 107 ASP A C 1
ATOM 876 O O . ASP A 1 107 ? 2.643 2.220 25.516 1.00 92.62 107 ASP A O 1
ATOM 880 N N . ILE A 1 108 ? 3.258 2.455 23.362 1.00 95.56 108 ILE A N 1
ATOM 881 C CA . ILE A 1 108 ? 1.900 2.604 22.829 1.00 95.56 108 ILE A CA 1
ATOM 882 C C . ILE A 1 108 ? 1.063 1.356 23.135 1.00 95.56 108 ILE A C 1
ATOM 884 O O . ILE A 1 108 ? -0.036 1.458 23.686 1.00 95.56 108 ILE A O 1
ATOM 888 N N . PHE A 1 109 ? 1.570 0.161 22.818 1.00 94.19 109 PHE A N 1
ATOM 889 C CA . PHE A 1 109 ? 0.786 -1.065 22.983 1.00 94.19 109 PHE A CA 1
ATOM 890 C C . PHE A 1 109 ? 0.664 -1.541 24.431 1.00 94.19 109 PHE A C 1
ATOM 892 O O . PHE A 1 109 ? -0.285 -2.259 24.745 1.00 94.19 109 PHE A O 1
ATOM 899 N N . THR A 1 110 ? 1.563 -1.130 25.325 1.00 93.25 110 THR A N 1
ATOM 900 C CA . THR A 1 110 ? 1.430 -1.385 26.766 1.00 93.25 110 THR A CA 1
ATOM 901 C C . THR A 1 110 ? 0.199 -0.671 27.317 1.00 93.25 110 THR A C 1
ATOM 903 O O . THR A 1 110 ? -0.639 -1.302 27.962 1.00 93.25 110 THR A O 1
ATOM 906 N N . LEU A 1 111 ? 0.025 0.611 26.982 1.00 92.88 111 LEU A N 1
ATOM 907 C CA . LEU A 1 111 ? -1.159 1.375 27.370 1.00 92.88 111 LEU A CA 1
ATOM 908 C C . LEU A 1 111 ? -2.440 0.813 26.740 1.00 92.88 111 LEU A C 1
ATOM 910 O O . LEU A 1 111 ? -3.449 0.641 27.421 1.00 92.88 111 LEU A O 1
ATOM 914 N N . VAL A 1 112 ? -2.410 0.515 25.438 1.00 94.25 112 VAL A N 1
ATOM 915 C CA . VAL A 1 112 ? -3.586 -0.023 24.738 1.00 94.25 112 VAL A CA 1
ATOM 916 C C . VAL A 1 112 ? -4.052 -1.333 25.381 1.00 94.25 112 VAL A C 1
ATOM 918 O O . VAL A 1 112 ? -5.244 -1.495 25.646 1.00 94.25 112 VAL A O 1
ATOM 921 N N . LYS A 1 113 ? -3.124 -2.247 25.698 1.00 93.38 113 LYS A N 1
ATOM 922 C CA . LYS A 1 113 ? -3.440 -3.504 26.397 1.00 93.38 113 LYS A CA 1
ATOM 923 C C . LYS A 1 113 ? -4.045 -3.254 27.777 1.00 93.38 113 LYS A C 1
ATOM 925 O O . LYS A 1 113 ? -4.979 -3.955 28.157 1.00 93.38 113 LYS A O 1
ATOM 930 N N . GLU A 1 114 ? -3.564 -2.248 28.499 1.00 93.75 114 GLU A N 1
ATOM 931 C CA . GLU A 1 114 ? -4.097 -1.873 29.808 1.00 93.75 114 GLU A CA 1
ATOM 932 C C . GLU A 1 114 ? -5.552 -1.377 29.725 1.00 93.75 114 GLU A C 1
ATOM 934 O O . GLU A 1 114 ? -6.404 -1.843 30.482 1.00 93.75 114 GLU A O 1
ATOM 939 N N . PHE A 1 115 ? -5.888 -0.520 28.756 1.00 94.00 115 PHE A N 1
ATOM 940 C CA . PHE A 1 115 ? -7.276 -0.081 28.555 1.00 94.00 115 PHE A CA 1
ATOM 941 C C . PHE A 1 115 ? -8.211 -1.238 28.189 1.00 94.00 115 PHE A C 1
ATOM 943 O O . PHE A 1 115 ? -9.310 -1.357 28.735 1.00 94.00 115 PHE A O 1
ATOM 950 N N . LEU A 1 116 ? -7.763 -2.145 27.321 1.00 92.69 116 LEU A N 1
ATOM 951 C CA . LEU A 1 116 ? -8.539 -3.333 26.963 1.00 92.69 116 LEU A CA 1
ATOM 952 C C . LEU A 1 116 ? -8.735 -4.276 28.157 1.00 92.69 116 LEU A C 1
ATOM 954 O O . LEU A 1 116 ? -9.825 -4.825 28.339 1.00 92.69 116 LEU A O 1
ATOM 958 N N . ARG A 1 117 ? -7.710 -4.420 29.004 1.00 92.31 117 ARG A N 1
ATOM 959 C CA . ARG A 1 117 ? -7.780 -5.185 30.253 1.00 92.31 117 ARG A CA 1
ATOM 960 C C . ARG A 1 117 ? -8.815 -4.596 31.206 1.00 92.31 117 ARG A C 1
ATOM 962 O O . ARG A 1 117 ? -9.584 -5.360 31.784 1.00 92.31 117 ARG A O 1
ATOM 969 N N . ILE A 1 118 ? -8.865 -3.269 31.353 1.00 91.94 118 ILE A N 1
ATOM 970 C CA . ILE A 1 118 ? -9.858 -2.592 32.200 1.00 91.94 118 ILE A CA 1
ATOM 971 C C . ILE A 1 118 ? -11.277 -2.908 31.720 1.00 91.94 118 ILE A C 1
ATOM 973 O O . ILE A 1 118 ? -12.083 -3.332 32.547 1.00 91.94 118 ILE A O 1
ATOM 977 N N . LEU A 1 119 ? -11.563 -2.774 30.416 1.00 92.19 119 LEU A N 1
ATOM 978 C CA . LEU A 1 119 ? -12.878 -3.109 29.845 1.00 92.19 119 LEU A CA 1
ATOM 979 C C . LEU A 1 119 ? -13.262 -4.566 30.097 1.00 92.19 119 LEU A C 1
ATOM 981 O O . LEU A 1 119 ? -14.374 -4.835 30.549 1.00 92.19 119 LEU A O 1
ATOM 985 N N . ASN A 1 120 ? -12.332 -5.492 29.859 1.00 90.75 120 ASN A N 1
ATOM 986 C CA . ASN A 1 120 ? -12.571 -6.915 30.076 1.00 90.75 120 ASN A CA 1
ATOM 987 C C . ASN A 1 120 ? -12.899 -7.213 31.553 1.00 90.75 120 ASN A C 1
ATOM 989 O O . ASN A 1 120 ? -13.828 -7.950 31.864 1.00 90.75 120 ASN A O 1
ATOM 993 N N . GLN A 1 121 ? -12.187 -6.571 32.483 1.00 91.00 121 GLN A N 1
ATOM 994 C CA . GLN A 1 121 ? -12.396 -6.740 33.924 1.00 91.00 121 GLN A CA 1
ATOM 995 C C . GLN A 1 121 ? -13.685 -6.109 34.462 1.00 91.00 121 GLN A C 1
ATOM 997 O O . GLN A 1 121 ? -14.014 -6.330 35.628 1.00 91.00 121 GLN A O 1
ATOM 1002 N N . LEU A 1 122 ? -14.421 -5.325 33.666 1.00 91.31 122 LEU A N 1
ATOM 1003 C CA . LEU A 1 122 ? -15.729 -4.823 34.090 1.00 91.31 122 LEU A CA 1
ATOM 1004 C C . LEU A 1 122 ? -16.775 -5.937 34.173 1.00 91.31 122 LEU A C 1
ATOM 1006 O O . LEU A 1 122 ? -17.766 -5.747 34.870 1.00 91.31 122 LEU A O 1
ATOM 1010 N N . ASN A 1 123 ? -16.586 -7.066 33.472 1.00 89.38 123 ASN A N 1
ATOM 1011 C CA . ASN A 1 123 ? -17.594 -8.127 33.349 1.00 89.38 123 ASN A CA 1
ATOM 1012 C C . ASN A 1 123 ? -18.982 -7.559 32.980 1.00 89.38 123 ASN A C 1
ATOM 1014 O O . ASN A 1 123 ? -20.013 -7.920 33.559 1.00 89.38 123 ASN A O 1
ATOM 1018 N N . TRP A 1 124 ? -18.991 -6.603 32.043 1.00 94.38 124 TRP A N 1
ATOM 1019 C CA . TRP A 1 124 ? -20.169 -5.802 31.731 1.00 94.38 124 TRP A CA 1
ATOM 1020 C C . TRP A 1 124 ? -21.293 -6.672 31.167 1.00 94.38 124 TRP A C 1
ATOM 1022 O O . TRP A 1 124 ? -21.148 -7.279 30.110 1.00 94.38 124 TRP A O 1
ATOM 1032 N N . SER A 1 125 ? -22.436 -6.729 31.854 1.00 92.00 125 SER A N 1
ATOM 1033 C CA . SER A 1 125 ? -23.468 -7.730 31.534 1.00 92.00 125 SER A CA 1
ATOM 1034 C C . SER A 1 125 ? -24.324 -7.407 30.302 1.00 92.00 125 SER A C 1
ATOM 1036 O O . SER A 1 125 ? -25.069 -8.267 29.846 1.00 92.00 125 SER A O 1
ATOM 1038 N N . ASN A 1 126 ? -24.269 -6.182 29.768 1.00 94.38 126 ASN A N 1
ATOM 1039 C CA . ASN A 1 126 ? -24.953 -5.835 28.518 1.00 94.38 126 ASN A CA 1
ATOM 1040 C C . ASN A 1 126 ? -23.976 -5.923 27.339 1.00 94.38 126 ASN A C 1
ATOM 1042 O O . ASN A 1 126 ? -23.199 -4.999 27.100 1.00 94.38 126 ASN A O 1
ATOM 1046 N N . GLU A 1 127 ? -24.052 -7.021 26.591 1.00 92.94 127 GLU A N 1
ATOM 1047 C CA . GLU A 1 127 ? -23.137 -7.321 25.483 1.00 92.94 127 GLU A CA 1
ATOM 1048 C C . GLU A 1 127 ? -23.123 -6.233 24.403 1.00 92.94 127 GLU A C 1
ATOM 1050 O O . GLU A 1 127 ? -22.055 -5.853 23.934 1.00 92.94 127 GLU A O 1
ATOM 1055 N N . PHE A 1 128 ? -24.277 -5.654 24.059 1.00 92.75 128 PHE A N 1
ATOM 1056 C CA . PHE A 1 128 ? -24.357 -4.574 23.070 1.00 92.75 128 PHE A CA 1
ATOM 1057 C C . PHE A 1 128 ? -23.592 -3.321 23.504 1.00 92.75 128 PHE A C 1
ATOM 1059 O O . PHE A 1 128 ? -22.811 -2.755 22.741 1.00 92.75 128 PHE A O 1
ATOM 1066 N N . GLN A 1 129 ? -23.796 -2.884 24.746 1.00 94.56 129 GLN A N 1
ATOM 1067 C CA . GLN A 1 129 ? -23.109 -1.721 25.303 1.00 94.56 129 GLN A CA 1
ATOM 1068 C C . GLN A 1 129 ? -21.599 -1.943 25.400 1.00 94.56 129 GLN A C 1
ATOM 1070 O O . GLN A 1 129 ? -20.832 -1.023 25.111 1.00 94.56 129 GLN A O 1
ATOM 1075 N N . LEU A 1 130 ? -21.186 -3.156 25.775 1.00 94.62 130 LEU A N 1
ATOM 1076 C CA . LEU A 1 130 ? -19.782 -3.549 25.825 1.00 94.62 130 LEU A CA 1
ATOM 1077 C C . LEU A 1 130 ? -19.164 -3.579 24.419 1.00 94.62 130 LEU A C 1
ATOM 1079 O O . LEU A 1 130 ? -18.091 -3.018 24.213 1.00 94.62 130 LEU A O 1
ATOM 1083 N N . ALA A 1 131 ? -19.862 -4.143 23.431 1.00 93.50 131 ALA A N 1
ATOM 1084 C CA . ALA A 1 131 ? -19.423 -4.156 22.039 1.00 93.50 131 ALA A CA 1
ATOM 1085 C C . ALA A 1 131 ? -19.299 -2.733 21.460 1.00 93.50 131 ALA A C 1
ATOM 1087 O O . ALA A 1 131 ? -18.335 -2.433 20.754 1.00 93.50 131 ALA A O 1
ATOM 1088 N N . GLN A 1 132 ? -20.209 -1.817 21.818 1.00 92.44 132 GLN A N 1
ATOM 1089 C CA . GLN A 1 132 ? -20.082 -0.394 21.480 1.00 92.44 132 GLN A CA 1
ATOM 1090 C C . GLN A 1 132 ? -18.854 0.251 22.140 1.00 92.44 132 GLN A C 1
ATOM 1092 O O . GLN A 1 132 ? -18.139 0.999 21.476 1.00 92.44 132 GLN A O 1
ATOM 1097 N N . ALA A 1 133 ? -18.579 -0.051 23.414 1.00 94.81 133 ALA A N 1
ATOM 1098 C CA . ALA A 1 133 ? -17.392 0.446 24.112 1.00 94.81 133 ALA A CA 1
ATOM 1099 C C . ALA A 1 133 ? -16.091 -0.047 23.451 1.00 94.81 133 ALA A C 1
ATOM 1101 O O . ALA A 1 133 ? -15.206 0.763 23.172 1.00 94.81 133 ALA A O 1
ATOM 1102 N N . TYR A 1 134 ? -16.004 -1.340 23.116 1.00 95.06 134 TYR A N 1
ATOM 1103 C CA . TYR A 1 134 ? -14.874 -1.891 22.363 1.00 95.06 134 TYR A CA 1
ATOM 1104 C C . TYR A 1 134 ? -14.733 -1.253 20.982 1.00 95.06 134 TYR A C 1
ATOM 1106 O O . TYR A 1 134 ? -13.632 -0.864 20.612 1.00 95.06 134 TYR A O 1
ATOM 1114 N N . THR A 1 135 ? -15.830 -1.094 20.236 1.00 93.19 135 THR A N 1
ATOM 1115 C CA . THR A 1 135 ? -15.801 -0.479 18.898 1.00 93.19 135 THR A CA 1
ATOM 1116 C C . THR A 1 135 ? -15.269 0.954 18.953 1.00 93.19 135 THR A C 1
ATOM 1118 O O . THR A 1 135 ? -14.416 1.325 18.147 1.00 93.19 135 THR A O 1
ATOM 1121 N N . SER A 1 136 ? -15.714 1.753 19.928 1.00 93.06 136 SER A N 1
ATOM 1122 C CA . SER A 1 136 ? -15.220 3.121 20.127 1.00 93.06 136 SER A CA 1
ATOM 1123 C C . SER A 1 136 ? -13.739 3.159 20.513 1.00 93.06 136 SER A C 1
ATOM 1125 O O . SER A 1 136 ? -12.990 3.964 19.966 1.00 93.06 136 SER A O 1
ATOM 1127 N N . LEU A 1 137 ? -13.288 2.270 21.404 1.00 94.19 137 LEU A N 1
ATOM 1128 C CA . LEU A 1 137 ? -11.878 2.210 21.793 1.00 94.19 137 LEU A CA 1
ATOM 1129 C C . LEU A 1 137 ? -10.982 1.748 20.632 1.00 94.19 137 LEU A C 1
ATOM 1131 O O . LEU A 1 137 ? -9.944 2.356 20.380 1.00 94.19 137 LEU A O 1
ATOM 1135 N N . LEU A 1 138 ? -11.403 0.722 19.884 1.00 94.38 138 LEU A N 1
ATOM 1136 C CA . LEU A 1 138 ? -10.725 0.258 18.670 1.00 94.38 138 LEU A CA 1
ATOM 1137 C C . LEU A 1 138 ? -10.620 1.370 17.627 1.00 94.38 138 LEU A C 1
ATOM 1139 O O . LEU A 1 138 ? -9.589 1.488 16.967 1.00 94.38 138 LEU A O 1
ATOM 1143 N N . LYS A 1 139 ? -11.647 2.219 17.507 1.00 92.94 139 LYS A N 1
ATOM 1144 C CA . LYS A 1 139 ? -11.608 3.382 16.617 1.00 92.94 139 LYS A CA 1
ATOM 1145 C C . LYS A 1 139 ? -10.501 4.354 17.014 1.00 92.94 139 LYS A C 1
ATOM 1147 O O . LYS A 1 139 ? -9.688 4.713 16.166 1.00 92.94 139 LYS A O 1
ATOM 1152 N N . SER A 1 140 ? -10.402 4.691 18.297 1.00 94.44 140 SER A N 1
ATOM 1153 C CA . SER A 1 140 ? -9.324 5.543 18.814 1.00 94.44 140 SER A CA 1
ATOM 1154 C C . SER A 1 140 ? -7.936 4.922 18.615 1.00 94.44 140 SER A C 1
ATOM 1156 O O . SER A 1 140 ? -6.993 5.628 18.261 1.00 94.44 140 SER A O 1
ATOM 1158 N N . ILE A 1 141 ? -7.804 3.598 18.776 1.00 94.81 141 ILE A N 1
ATOM 1159 C CA . ILE A 1 141 ? -6.559 2.866 18.480 1.00 94.81 141 ILE A CA 1
ATOM 1160 C C . ILE A 1 141 ? -6.212 2.988 16.992 1.00 94.81 141 ILE A C 1
ATOM 1162 O O . ILE A 1 141 ? -5.078 3.320 16.655 1.00 94.81 141 ILE A O 1
ATOM 1166 N N . SER A 1 142 ? -7.179 2.764 16.099 1.00 94.19 142 SER A N 1
ATOM 1167 C CA . SER A 1 142 ? -6.990 2.893 14.652 1.00 94.19 142 SER A CA 1
ATOM 1168 C C . SER A 1 142 ? -6.558 4.303 14.258 1.00 94.19 142 SER A C 1
ATOM 1170 O O . SER A 1 142 ? -5.561 4.452 13.555 1.00 94.19 142 SER A O 1
ATOM 1172 N N . ASP A 1 143 ? -7.266 5.338 14.717 1.00 93.50 143 ASP A N 1
ATOM 1173 C CA . ASP A 1 143 ? -6.939 6.743 14.426 1.00 93.50 143 ASP A CA 1
ATOM 1174 C C . ASP A 1 143 ? -5.544 7.123 14.963 1.00 93.50 143 ASP A C 1
ATOM 1176 O O . ASP A 1 143 ? -4.766 7.822 14.301 1.00 93.50 143 ASP A O 1
ATOM 1180 N N . GLY A 1 144 ? -5.176 6.576 16.124 1.00 95.00 144 GLY A N 1
ATOM 1181 C CA . GLY A 1 144 ? -3.825 6.649 16.662 1.00 95.00 144 GLY A CA 1
ATOM 1182 C C . GLY A 1 144 ? -2.778 5.996 15.752 1.00 95.00 144 GLY A C 1
ATOM 1183 O O . GLY A 1 144 ? -1.757 6.608 15.434 1.00 95.00 144 GLY A O 1
ATOM 1184 N N . VAL A 1 145 ? -3.038 4.776 15.277 1.00 96.19 145 VAL A N 1
ATOM 1185 C CA . VAL A 1 145 ? -2.157 4.053 14.347 1.00 96.19 145 VAL A CA 1
ATOM 1186 C C . VAL A 1 145 ? -2.009 4.787 13.014 1.00 96.19 145 VAL A C 1
ATOM 1188 O O . VAL A 1 145 ? -0.898 4.866 12.493 1.00 96.19 145 VAL A O 1
ATOM 1191 N N . LEU A 1 146 ? -3.087 5.353 12.468 1.00 94.12 146 LEU A N 1
ATOM 1192 C CA . LEU A 1 146 ? -3.053 6.191 11.262 1.00 94.12 146 LEU A CA 1
ATOM 1193 C C . LEU A 1 146 ? -2.101 7.383 11.457 1.00 94.12 146 LEU A C 1
ATOM 1195 O O . LEU A 1 146 ? -1.252 7.653 10.605 1.00 94.12 146 LEU A O 1
ATOM 1199 N N . THR A 1 147 ? -2.185 8.044 12.614 1.00 94.88 147 THR A N 1
ATOM 1200 C CA . THR A 1 147 ? -1.296 9.158 12.980 1.00 94.88 147 THR A CA 1
ATOM 1201 C C . THR A 1 147 ? 0.160 8.704 13.100 1.00 94.88 147 THR A C 1
ATOM 1203 O O . THR A 1 147 ? 1.048 9.341 12.529 1.00 94.88 147 THR A O 1
ATOM 1206 N N . TYR A 1 148 ? 0.412 7.581 13.781 1.00 96.88 148 TYR A N 1
ATOM 1207 C CA . TYR A 1 148 ? 1.747 6.986 13.895 1.00 96.88 148 TYR A CA 1
ATOM 1208 C C . TYR A 1 148 ? 2.323 6.664 12.511 1.00 96.88 148 TYR A C 1
ATOM 1210 O O . TYR A 1 148 ? 3.403 7.128 12.155 1.00 96.88 148 TYR A O 1
ATOM 1218 N N . SER A 1 149 ? 1.556 5.948 11.686 1.00 95.94 149 SER A N 1
ATOM 1219 C CA . SER A 1 149 ? 1.913 5.565 10.320 1.00 95.94 149 SER A CA 1
ATOM 1220 C C . SER A 1 149 ? 2.290 6.774 9.460 1.00 95.94 149 SER A C 1
ATOM 1222 O O . SER A 1 149 ? 3.283 6.718 8.732 1.00 95.94 149 SER A O 1
ATOM 1224 N N . SER A 1 150 ? 1.526 7.869 9.546 1.00 93.25 150 SER A N 1
ATOM 1225 C CA . SER A 1 150 ? 1.814 9.111 8.820 1.00 93.25 150 SER A CA 1
ATOM 1226 C C . SER A 1 150 ? 3.118 9.749 9.297 1.00 93.25 150 SER A C 1
ATOM 1228 O O . SER A 1 150 ? 3.987 10.032 8.480 1.00 93.25 150 SER A O 1
ATOM 1230 N N . LYS A 1 151 ? 3.296 9.925 10.614 1.00 95.12 151 LYS A N 1
ATOM 1231 C CA . LYS A 1 151 ? 4.494 10.560 11.187 1.00 95.12 151 LYS A CA 1
ATOM 1232 C C . LYS A 1 151 ? 5.775 9.779 10.889 1.00 95.12 151 LYS A C 1
ATOM 1234 O O . LYS A 1 151 ? 6.793 10.381 10.551 1.00 95.12 151 LYS A O 1
ATOM 1239 N N . ILE A 1 152 ? 5.726 8.450 10.979 1.00 96.62 152 ILE A N 1
ATOM 1240 C CA . ILE A 1 152 ? 6.865 7.594 10.631 1.00 96.62 152 ILE A CA 1
ATOM 1241 C C . ILE A 1 152 ? 7.166 7.658 9.129 1.00 96.62 152 ILE A C 1
ATOM 1243 O O . ILE A 1 152 ? 8.330 7.762 8.748 1.00 96.62 152 ILE A O 1
ATOM 1247 N N . SER A 1 153 ? 6.137 7.671 8.275 1.00 93.56 153 SER A N 1
ATOM 1248 C CA . SER A 1 153 ? 6.324 7.851 6.827 1.00 93.56 153 SER A CA 1
ATOM 1249 C C . SER A 1 153 ? 6.985 9.191 6.506 1.00 93.56 153 SER A C 1
ATOM 1251 O O . SER A 1 153 ? 7.932 9.227 5.726 1.00 93.56 153 SER A O 1
ATOM 1253 N N . ASP A 1 154 ? 6.535 10.278 7.137 1.00 91.69 154 ASP A N 1
ATOM 1254 C CA . ASP A 1 154 ? 7.115 11.610 6.950 1.00 91.69 154 ASP A CA 1
ATOM 1255 C C . ASP A 1 154 ? 8.582 11.657 7.392 1.00 91.69 154 ASP A C 1
ATOM 1257 O O . ASP A 1 154 ? 9.406 12.255 6.703 1.00 91.69 154 ASP A O 1
ATOM 1261 N N . LYS A 1 155 ? 8.930 11.001 8.508 1.00 92.69 155 LYS A N 1
ATOM 1262 C CA . LYS A 1 155 ? 10.325 10.870 8.956 1.00 92.69 155 LYS A CA 1
ATOM 1263 C C . LYS A 1 155 ? 11.181 10.149 7.914 1.00 92.69 155 LYS A C 1
ATOM 1265 O O . LYS A 1 155 ? 12.238 10.658 7.559 1.00 92.69 155 LYS A O 1
ATOM 1270 N N . ILE A 1 156 ? 10.716 9.003 7.409 1.00 93.56 156 ILE A N 1
ATOM 1271 C CA . ILE A 1 156 ? 11.432 8.234 6.381 1.00 93.56 156 ILE A CA 1
ATOM 1272 C C . ILE A 1 156 ? 11.627 9.086 5.122 1.00 93.56 156 ILE A C 1
ATOM 1274 O O . ILE A 1 156 ? 12.732 9.145 4.595 1.00 93.56 156 ILE A O 1
ATOM 1278 N N . ILE A 1 157 ? 10.584 9.783 4.661 1.00 89.44 157 ILE A N 1
ATOM 1279 C CA . ILE A 1 157 ? 10.660 10.653 3.478 1.00 89.44 157 ILE A CA 1
ATOM 1280 C C . ILE A 1 157 ? 11.719 11.748 3.669 1.00 89.44 157 ILE A C 1
ATOM 1282 O O . ILE A 1 157 ? 12.570 11.905 2.800 1.00 89.44 157 ILE A O 1
ATOM 1286 N N . ARG A 1 158 ? 11.709 12.458 4.806 1.00 87.69 158 ARG A N 1
ATOM 1287 C CA . ARG A 1 158 ? 12.681 13.531 5.101 1.00 87.69 158 ARG A CA 1
ATOM 1288 C C . ARG A 1 158 ? 14.117 13.026 5.226 1.00 87.69 158 ARG A C 1
ATOM 1290 O O . ARG A 1 158 ? 15.056 13.714 4.840 1.00 87.69 158 ARG A O 1
ATOM 1297 N N . GLU A 1 159 ? 14.319 11.838 5.793 1.00 88.56 159 GLU A N 1
ATOM 1298 C CA . GLU A 1 159 ? 15.663 11.258 5.903 1.00 88.56 159 GLU A CA 1
ATOM 1299 C C . GLU A 1 159 ? 16.210 10.822 4.544 1.00 88.56 159 GLU A C 1
ATOM 1301 O O . GLU A 1 159 ? 17.404 10.989 4.292 1.00 88.56 159 GLU A O 1
ATOM 1306 N N . LEU A 1 160 ? 15.338 10.331 3.659 1.00 86.94 160 LEU A N 1
ATOM 1307 C CA . LEU A 1 160 ? 15.686 9.941 2.295 1.00 86.94 160 LEU A CA 1
ATOM 1308 C C . LEU A 1 160 ? 15.851 11.134 1.334 1.00 86.94 160 LEU A C 1
ATOM 1310 O O . LEU A 1 160 ? 16.428 10.951 0.263 1.00 86.94 160 LEU A O 1
ATOM 1314 N N . ASP A 1 161 ? 15.383 12.339 1.664 1.00 82.38 161 ASP A N 1
ATOM 1315 C CA . ASP A 1 161 ? 15.536 13.523 0.806 1.00 82.38 161 ASP A CA 1
ATOM 1316 C C . ASP A 1 161 ? 16.970 14.084 0.861 1.00 82.38 161 ASP A C 1
ATOM 1318 O O . ASP A 1 161 ? 17.362 14.787 1.788 1.00 82.38 161 ASP A O 1
ATOM 1322 N N . GLU A 1 162 ? 17.775 13.780 -0.158 1.00 70.62 162 GLU A N 1
ATOM 1323 C CA . GLU A 1 162 ? 19.183 14.189 -0.237 1.00 70.62 162 GLU A CA 1
ATOM 1324 C C . GLU A 1 162 ? 19.379 15.702 -0.328 1.00 70.62 162 GLU A C 1
ATOM 1326 O O . GLU A 1 162 ? 20.379 16.210 0.178 1.00 70.62 162 GLU A O 1
ATOM 1331 N N . GLU A 1 163 ? 18.463 16.432 -0.968 1.00 64.56 163 GLU A N 1
ATOM 1332 C CA . GLU A 1 163 ? 18.577 17.885 -1.082 1.00 64.56 163 GLU A CA 1
ATOM 1333 C C . GLU A 1 163 ? 18.265 18.560 0.245 1.00 64.56 163 GLU A C 1
ATOM 1335 O O . GLU A 1 163 ? 18.950 19.508 0.631 1.00 64.56 163 GLU A O 1
ATOM 1340 N N . GLU A 1 164 ? 17.245 18.073 0.952 1.00 62.44 164 GLU A N 1
ATOM 1341 C CA . GLU A 1 164 ? 16.927 18.530 2.301 1.00 62.44 164 GLU A CA 1
ATOM 1342 C C . GLU A 1 164 ? 18.083 18.210 3.257 1.00 62.44 164 GLU A C 1
ATOM 1344 O O . GLU A 1 164 ? 18.544 19.097 3.972 1.00 62.44 164 GLU A O 1
ATOM 1349 N N . GLN A 1 165 ? 18.641 16.994 3.201 1.00 60.41 165 GLN A N 1
ATOM 1350 C CA . GLN A 1 165 ? 19.806 16.622 4.010 1.00 60.41 165 GLN A CA 1
ATOM 1351 C C . GLN A 1 165 ? 21.037 17.475 3.680 1.00 60.41 165 GLN A C 1
ATOM 1353 O O . GLN A 1 165 ? 21.695 17.952 4.601 1.00 60.41 165 GLN A O 1
ATOM 1358 N N . LYS A 1 166 ? 21.341 17.721 2.396 1.00 66.44 166 LYS A N 1
ATOM 1359 C CA . LYS A 1 166 ? 22.445 18.605 1.986 1.00 66.44 166 LYS A CA 1
ATOM 1360 C C . LYS A 1 166 ? 22.226 20.034 2.477 1.00 66.44 166 LYS A C 1
ATOM 1362 O O . LYS A 1 166 ? 23.156 20.598 3.033 1.00 66.44 166 LYS A O 1
ATOM 1367 N N . LYS A 1 167 ? 21.014 20.594 2.361 1.00 63.12 167 LYS A N 1
ATOM 1368 C CA . LYS A 1 167 ? 20.675 21.932 2.890 1.00 63.12 167 LYS A CA 1
ATOM 1369 C C . LYS A 1 167 ? 20.842 22.009 4.409 1.00 63.12 167 LYS A C 1
ATOM 1371 O O . LYS A 1 167 ? 21.429 22.970 4.894 1.00 63.12 167 LYS A O 1
ATOM 1376 N N . LEU A 1 168 ? 20.374 20.999 5.144 1.00 58.88 168 LEU A N 1
ATOM 1377 C CA . LEU A 1 168 ? 20.520 20.913 6.602 1.00 58.88 168 LEU A CA 1
ATOM 1378 C C . LEU A 1 168 ? 21.989 20.767 7.022 1.00 58.88 168 LEU A C 1
ATOM 1380 O O . LEU A 1 168 ? 22.418 21.410 7.972 1.00 58.88 168 LEU A O 1
ATOM 1384 N N . LEU A 1 169 ? 22.770 19.959 6.299 1.00 57.09 169 LEU A N 1
ATOM 1385 C CA . LEU A 1 169 ? 24.211 19.809 6.514 1.00 57.09 169 LEU A CA 1
ATOM 1386 C C . LEU A 1 169 ? 24.966 21.101 6.206 1.00 57.09 169 LEU A C 1
ATOM 1388 O O . LEU A 1 169 ? 25.877 21.433 6.947 1.00 57.09 169 LEU A O 1
ATOM 1392 N N . GLN A 1 170 ? 24.570 21.839 5.166 1.00 56.66 170 GLN A N 1
ATOM 1393 C CA . GLN A 1 170 ? 25.173 23.122 4.800 1.00 56.66 170 GLN A CA 1
ATOM 1394 C C . GLN A 1 170 ? 24.879 24.198 5.854 1.00 56.66 170 GLN A C 1
ATOM 1396 O O . GLN A 1 170 ? 25.765 24.954 6.230 1.00 56.66 170 GLN A O 1
ATOM 1401 N N . GLN A 1 171 ? 23.660 24.193 6.404 1.00 50.06 171 GLN A N 1
ATOM 1402 C CA . GLN A 1 171 ? 23.275 25.038 7.537 1.00 50.06 171 GLN A CA 1
ATOM 1403 C C . GLN A 1 171 ? 23.986 24.644 8.843 1.00 50.06 171 GLN A C 1
ATOM 1405 O O . GLN A 1 171 ? 24.323 25.517 9.633 1.00 50.06 171 GLN A O 1
ATOM 1410 N N . ALA A 1 172 ? 24.240 23.352 9.071 1.00 47.38 172 ALA A N 1
ATOM 1411 C CA . ALA A 1 172 ? 24.957 22.862 10.251 1.00 47.38 172 ALA A CA 1
ATOM 1412 C C . ALA A 1 172 ? 26.489 23.014 10.139 1.00 47.38 172 ALA A C 1
ATOM 1414 O O . ALA A 1 172 ? 27.172 23.177 11.150 1.00 47.38 172 ALA A O 1
ATOM 1415 N N . SER A 1 173 ? 27.049 22.979 8.924 1.00 47.28 173 SER A N 1
ATOM 1416 C CA . SER A 1 173 ? 28.482 23.173 8.669 1.00 47.28 173 SER A CA 1
ATOM 1417 C C . SER A 1 173 ? 28.933 24.623 8.823 1.00 47.28 173 SER A C 1
ATOM 1419 O O . SER A 1 173 ? 30.116 24.856 9.049 1.00 47.28 173 SER A O 1
ATOM 1421 N N . ASP A 1 174 ? 28.005 25.582 8.768 1.00 45.47 174 ASP A N 1
ATOM 1422 C CA . ASP A 1 174 ? 28.284 26.977 9.125 1.00 45.47 174 ASP A CA 1
ATOM 1423 C C . ASP A 1 174 ? 28.476 27.165 10.651 1.00 45.47 174 ASP A C 1
ATOM 1425 O O . ASP A 1 174 ? 28.954 28.216 11.079 1.00 45.47 174 ASP A O 1
ATOM 1429 N N . GLU A 1 175 ? 28.176 26.151 11.483 1.00 43.69 175 GLU A N 1
ATOM 1430 C CA . GLU A 1 175 ? 28.328 26.206 12.948 1.00 43.69 175 GLU A CA 1
ATOM 1431 C C . GLU A 1 175 ? 29.425 25.299 13.538 1.00 43.69 175 GLU A C 1
ATOM 1433 O O . GLU A 1 175 ? 29.866 25.557 14.661 1.00 43.69 175 GLU A O 1
ATOM 1438 N N . VAL A 1 176 ? 29.915 24.261 12.845 1.00 36.44 176 VAL A N 1
ATOM 1439 C CA . VAL A 1 176 ? 30.915 23.343 13.432 1.00 36.44 176 VAL A CA 1
ATOM 1440 C C . VAL A 1 176 ? 31.992 22.930 12.434 1.00 36.44 176 VAL A C 1
ATOM 1442 O O . VAL A 1 176 ? 31.791 22.095 11.554 1.00 36.44 176 VAL A O 1
ATOM 1445 N N . ASP A 1 177 ? 33.181 23.485 12.648 1.00 38.84 177 ASP A N 1
ATOM 1446 C CA . ASP A 1 177 ? 34.392 23.194 11.896 1.00 38.84 177 ASP A CA 1
ATOM 1447 C C . ASP A 1 177 ? 35.040 21.855 12.323 1.00 38.84 177 ASP A C 1
ATOM 1449 O O . ASP A 1 177 ? 35.183 21.541 13.508 1.00 38.84 177 ASP A O 1
ATOM 1453 N N . ASN A 1 178 ? 35.477 21.098 11.313 1.00 43.28 178 ASN A N 1
ATOM 1454 C CA . ASN A 1 178 ? 36.475 20.021 11.312 1.00 43.28 178 ASN A CA 1
ATOM 1455 C C . ASN A 1 178 ? 36.460 18.948 12.422 1.00 43.28 178 ASN A C 1
ATOM 1457 O O . ASN A 1 178 ? 37.218 19.055 13.388 1.00 43.28 178 ASN A O 1
ATOM 1461 N N . ARG A 1 179 ? 35.846 17.775 12.158 1.00 38.03 179 ARG A N 1
ATOM 1462 C CA . ARG A 1 179 ? 36.435 16.470 12.550 1.00 38.03 179 ARG A CA 1
ATOM 1463 C C . ARG A 1 179 ? 36.209 15.363 11.516 1.00 38.03 179 ARG A C 1
ATOM 1465 O O . ARG A 1 179 ? 35.120 15.152 11.003 1.00 38.03 179 ARG A O 1
ATOM 1472 N N . LYS A 1 180 ? 37.315 14.665 11.260 1.00 48.97 180 LYS A N 1
ATOM 1473 C CA . LYS A 1 180 ? 37.556 13.599 10.284 1.00 48.97 180 LYS A CA 1
ATOM 1474 C C . LYS A 1 180 ? 36.580 12.417 10.411 1.00 48.97 180 LYS A C 1
ATOM 1476 O O . LYS A 1 180 ? 36.465 11.830 11.481 1.00 48.97 180 LYS A O 1
ATOM 1481 N N . SER A 1 181 ? 36.019 12.007 9.279 1.00 33.75 181 SER A N 1
ATOM 1482 C CA . SER A 1 181 ? 35.495 10.667 8.975 1.00 33.75 181 SER A CA 1
ATOM 1483 C C . SER A 1 181 ? 36.152 10.308 7.638 1.00 33.75 181 SER A C 1
ATOM 1485 O O . SER A 1 181 ? 36.120 11.132 6.733 1.00 33.75 181 SER A O 1
ATOM 1487 N N . GLY A 1 182 ? 36.934 9.252 7.440 1.00 39.84 182 GLY A N 1
ATOM 1488 C CA . GLY A 1 182 ? 36.837 7.859 7.862 1.00 39.84 182 GLY A CA 1
ATOM 1489 C C . GLY A 1 182 ? 37.178 7.054 6.594 1.00 39.84 182 GLY A C 1
ATOM 1490 O O . GLY A 1 182 ? 36.621 7.352 5.540 1.00 39.84 182 GLY A O 1
ATOM 1491 N N . ASN A 1 183 ? 38.116 6.101 6.676 1.00 47.59 183 ASN A N 1
ATOM 1492 C CA . ASN A 1 183 ? 38.787 5.358 5.580 1.00 47.59 183 ASN A CA 1
ATOM 1493 C C . ASN A 1 183 ? 37.888 4.637 4.535 1.00 47.59 183 ASN A C 1
ATOM 1495 O O . ASN A 1 183 ? 38.398 3.925 3.681 1.00 47.59 183 ASN A O 1
ATOM 1499 N N . TRP A 1 184 ? 36.569 4.808 4.581 1.00 42.56 184 TRP A N 1
ATOM 1500 C CA . TRP A 1 184 ? 35.587 4.303 3.614 1.00 42.56 184 TRP A CA 1
ATOM 1501 C C . TRP A 1 184 ? 35.612 5.066 2.278 1.00 42.56 184 TRP A C 1
ATOM 1503 O O . TRP A 1 184 ? 35.429 4.483 1.209 1.00 42.56 184 TRP A O 1
ATOM 1513 N N . PHE A 1 185 ? 35.885 6.373 2.335 1.00 39.91 185 PHE A N 1
ATOM 1514 C CA . PHE A 1 185 ? 35.881 7.249 1.161 1.00 39.91 185 PHE A CA 1
ATOM 1515 C C . PHE A 1 185 ? 36.937 6.864 0.122 1.00 39.91 185 PHE A C 1
ATOM 1517 O O . PHE A 1 185 ? 36.683 6.985 -1.073 1.00 39.91 185 PHE A O 1
ATOM 1524 N N . ASP A 1 186 ? 38.101 6.379 0.549 1.00 47.91 186 ASP A N 1
ATOM 1525 C CA . ASP A 1 186 ? 39.211 6.087 -0.361 1.00 47.91 186 ASP A CA 1
ATOM 1526 C C . ASP A 1 186 ? 38.979 4.806 -1.180 1.00 47.91 186 ASP A C 1
ATOM 1528 O O . ASP A 1 186 ? 39.428 4.709 -2.321 1.00 47.91 186 ASP A O 1
ATOM 1532 N N . GLU A 1 187 ? 38.213 3.848 -0.655 1.00 47.09 187 GLU A N 1
ATOM 1533 C CA . GLU A 1 187 ? 37.948 2.565 -1.315 1.00 47.09 187 GLU A CA 1
ATOM 1534 C C . GLU A 1 187 ? 36.882 2.697 -2.414 1.00 47.09 187 GLU A C 1
ATOM 1536 O O . GLU A 1 187 ? 37.092 2.259 -3.547 1.00 47.09 187 GLU A O 1
ATOM 1541 N N . VAL A 1 188 ? 35.795 3.429 -2.142 1.00 42.25 188 VAL A N 1
ATOM 1542 C CA . VAL A 1 188 ? 34.783 3.786 -3.154 1.00 42.25 188 VAL A CA 1
ATOM 1543 C C . VAL A 1 188 ? 35.379 4.711 -4.212 1.00 42.25 188 VAL A C 1
ATOM 1545 O O . VAL A 1 188 ? 35.141 4.525 -5.403 1.00 42.25 188 VAL A O 1
ATOM 1548 N N . LYS A 1 189 ? 36.212 5.675 -3.808 1.00 45.22 189 LYS A N 1
ATOM 1549 C CA . LYS A 1 189 ? 36.888 6.593 -4.731 1.00 45.22 189 LYS A CA 1
ATOM 1550 C C . LYS A 1 189 ? 37.877 5.873 -5.648 1.00 45.22 189 LYS A C 1
ATOM 1552 O O . LYS A 1 189 ? 38.013 6.295 -6.790 1.00 45.22 189 LYS A O 1
ATOM 1557 N N . ASN A 1 190 ? 38.494 4.776 -5.201 1.00 47.94 190 ASN A N 1
ATOM 1558 C CA . ASN A 1 190 ? 39.345 3.916 -6.032 1.00 47.94 190 ASN A CA 1
ATOM 1559 C C . ASN A 1 190 ? 38.548 3.054 -7.027 1.00 47.94 190 ASN A C 1
ATOM 1561 O O . ASN A 1 190 ? 38.974 2.873 -8.167 1.00 47.94 190 ASN A O 1
ATOM 1565 N N . VAL A 1 191 ? 37.366 2.561 -6.644 1.00 47.31 191 VAL A N 1
ATOM 1566 C CA . VAL A 1 191 ? 36.460 1.865 -7.578 1.00 47.31 191 VAL A CA 1
ATOM 1567 C C . VAL A 1 191 ? 35.901 2.845 -8.617 1.00 47.31 191 VAL A C 1
ATOM 1569 O O . VAL A 1 191 ? 35.874 2.542 -9.807 1.00 47.31 191 VAL A O 1
ATOM 1572 N N . VAL A 1 192 ? 35.523 4.051 -8.187 1.00 42.97 192 VAL A N 1
ATOM 1573 C CA . VAL A 1 192 ? 35.003 5.123 -9.050 1.00 42.97 192 VAL A CA 1
ATOM 1574 C C . VAL A 1 192 ? 36.091 5.698 -9.965 1.00 42.97 192 VAL A C 1
ATOM 1576 O O . VAL A 1 192 ? 35.804 5.989 -11.1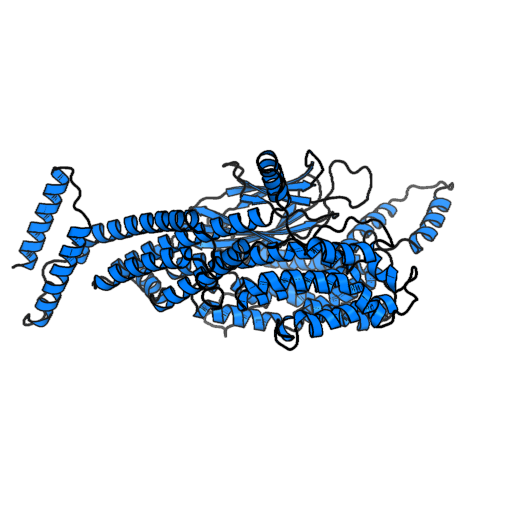24 1.00 42.97 192 VAL A O 1
ATOM 1579 N N . SER A 1 193 ? 37.341 5.823 -9.509 1.00 42.72 193 SER A N 1
ATOM 1580 C CA . SER A 1 193 ? 38.452 6.333 -10.328 1.00 42.72 193 SER A CA 1
ATOM 1581 C C . SER A 1 193 ? 38.918 5.344 -11.401 1.00 42.72 193 SER A C 1
ATOM 1583 O O . SER A 1 193 ? 39.282 5.771 -12.495 1.00 42.72 193 SER A O 1
ATOM 1585 N N . ASN A 1 194 ? 38.809 4.032 -11.173 1.00 45.31 194 ASN A N 1
ATOM 1586 C CA . ASN A 1 194 ? 39.100 3.025 -12.203 1.00 45.31 194 ASN A CA 1
ATOM 1587 C C . ASN A 1 194 ? 38.059 2.998 -13.343 1.00 45.31 194 ASN A C 1
ATOM 1589 O O . ASN A 1 194 ? 38.372 2.574 -14.454 1.00 45.31 194 ASN A O 1
ATOM 1593 N N . ILE A 1 195 ? 36.848 3.517 -13.108 1.00 44.16 195 ILE A N 1
ATOM 1594 C CA . ILE A 1 195 ? 35.776 3.659 -14.113 1.00 44.16 195 ILE A CA 1
ATOM 1595 C C . ILE A 1 195 ? 35.954 4.947 -14.958 1.00 44.16 195 ILE A C 1
ATOM 1597 O O . ILE A 1 195 ? 35.383 5.076 -16.041 1.00 44.16 195 ILE A O 1
ATOM 1601 N N . GLN A 1 196 ? 36.800 5.896 -14.530 1.00 42.78 196 GLN A N 1
ATOM 1602 C CA . GLN A 1 196 ? 36.951 7.230 -15.144 1.00 42.78 196 GLN A CA 1
ATOM 1603 C C . GLN A 1 196 ? 37.713 7.279 -16.484 1.00 42.78 196 GLN A C 1
ATOM 1605 O O . GLN A 1 196 ? 37.859 8.363 -17.052 1.00 42.78 196 GLN A O 1
ATOM 1610 N N . ASN A 1 197 ? 38.142 6.147 -17.054 1.00 42.00 197 ASN A N 1
ATOM 1611 C CA . ASN A 1 197 ? 38.864 6.133 -18.337 1.00 42.00 197 ASN A CA 1
ATOM 1612 C C . ASN A 1 197 ? 37.973 6.180 -19.598 1.00 42.00 197 ASN A C 1
ATOM 1614 O O . ASN A 1 197 ? 38.483 6.092 -20.715 1.00 42.00 197 ASN A O 1
ATOM 1618 N N . GLY A 1 198 ? 36.660 6.401 -19.468 1.00 39.72 198 GLY A N 1
ATOM 1619 C CA . GLY A 1 198 ? 35.776 6.590 -20.621 1.00 39.72 198 GLY A CA 1
ATOM 1620 C C . GLY A 1 198 ? 34.500 7.358 -20.285 1.00 39.72 198 GLY A C 1
ATOM 1621 O O . GLY A 1 198 ? 33.525 6.768 -19.847 1.00 39.72 198 GLY A O 1
ATOM 1622 N N . ASN A 1 199 ? 34.493 8.659 -20.591 1.00 36.22 199 ASN A N 1
ATOM 1623 C CA . ASN A 1 199 ? 33.409 9.638 -20.411 1.00 36.22 199 ASN A CA 1
ATOM 1624 C C . ASN A 1 199 ? 33.127 10.092 -18.965 1.00 36.22 199 ASN A C 1
ATOM 1626 O O . ASN A 1 199 ? 32.647 9.343 -18.122 1.00 36.22 199 ASN A O 1
ATOM 1630 N N . LYS A 1 200 ? 33.346 11.396 -18.734 1.00 34.84 200 LYS A N 1
ATOM 1631 C CA . LYS A 1 200 ? 32.914 12.161 -17.554 1.00 34.84 200 LYS A CA 1
ATOM 1632 C C . LYS A 1 200 ? 31.403 12.007 -17.336 1.00 34.84 200 LYS A C 1
ATOM 1634 O O . LYS A 1 200 ? 30.613 12.711 -17.960 1.00 34.84 200 LYS A O 1
ATOM 1639 N N . LEU A 1 201 ? 31.017 11.128 -16.426 1.00 40.81 201 LEU A N 1
ATOM 1640 C CA . LEU A 1 201 ? 29.752 11.197 -15.708 1.00 40.81 201 LEU A CA 1
ATOM 1641 C C . LEU A 1 201 ? 30.115 11.269 -14.225 1.00 40.81 201 LEU A C 1
ATOM 1643 O O . LEU A 1 201 ? 30.850 10.418 -13.728 1.00 40.81 201 LEU A O 1
ATOM 1647 N N . GLU A 1 202 ? 29.670 12.323 -13.545 1.00 41.78 202 GLU A N 1
ATOM 1648 C CA . GLU A 1 202 ? 29.768 12.442 -12.090 1.00 41.78 202 GLU A CA 1
ATOM 1649 C C . GLU A 1 202 ? 28.900 11.333 -11.481 1.00 41.78 202 GLU A C 1
ATOM 1651 O O . GLU A 1 202 ? 27.673 11.432 -11.455 1.00 41.78 202 GLU A O 1
ATOM 1656 N N . LEU A 1 203 ? 29.526 10.219 -11.094 1.00 46.34 203 LEU A N 1
ATOM 1657 C CA . LEU A 1 203 ? 28.854 9.161 -10.347 1.00 46.34 203 LEU A CA 1
ATOM 1658 C C . LEU A 1 203 ? 28.551 9.714 -8.951 1.00 46.34 203 LEU A C 1
ATOM 1660 O O . LEU A 1 203 ? 29.468 10.064 -8.209 1.00 46.34 203 LEU A O 1
ATOM 1664 N N . GLU A 1 204 ? 27.264 9.843 -8.633 1.00 49.12 204 GLU A N 1
ATOM 1665 C CA . GLU A 1 204 ? 26.792 10.250 -7.309 1.00 49.12 204 GLU A CA 1
ATOM 1666 C C . GLU A 1 204 ? 27.222 9.205 -6.266 1.00 49.12 204 GLU A C 1
ATOM 1668 O O . GLU A 1 204 ? 27.182 7.998 -6.522 1.00 49.12 204 GLU A O 1
ATOM 1673 N N . GLU A 1 205 ? 27.676 9.676 -5.104 1.00 53.56 205 GLU A N 1
ATOM 1674 C CA . GLU A 1 205 ? 28.120 8.821 -4.002 1.00 53.56 205 GLU A CA 1
ATOM 1675 C C . GLU A 1 205 ? 26.996 7.865 -3.560 1.00 53.56 205 GLU A C 1
ATOM 1677 O O . GLU A 1 205 ? 25.822 8.253 -3.582 1.00 53.56 205 GLU A O 1
ATOM 1682 N N . PRO A 1 206 ? 27.312 6.620 -3.142 1.00 60.84 206 PRO A N 1
ATOM 1683 C CA . PRO A 1 206 ? 26.306 5.709 -2.619 1.00 60.84 206 PRO A CA 1
ATOM 1684 C C . PRO A 1 206 ? 25.513 6.340 -1.483 1.00 60.84 206 PRO A C 1
ATOM 1686 O O . PRO A 1 206 ? 26.087 6.864 -0.528 1.00 60.84 206 PRO A O 1
ATOM 1689 N N . TYR A 1 207 ? 24.184 6.278 -1.589 1.00 72.88 207 TYR A N 1
ATOM 1690 C CA . TYR A 1 207 ? 23.314 6.811 -0.555 1.00 72.88 207 TYR A CA 1
ATOM 1691 C C . TYR A 1 207 ? 23.549 6.044 0.748 1.00 72.88 207 TYR A C 1
ATOM 1693 O O . TYR A 1 207 ? 23.324 4.840 0.820 1.00 72.88 207 TYR A O 1
ATOM 1701 N N . ASN A 1 208 ? 23.996 6.739 1.789 1.00 74.94 208 ASN A N 1
ATOM 1702 C CA . ASN A 1 208 ? 24.256 6.112 3.075 1.00 74.94 208 ASN A CA 1
ATOM 1703 C C . ASN A 1 208 ? 22.968 6.051 3.909 1.00 74.94 208 ASN A C 1
ATOM 1705 O O . ASN A 1 208 ? 22.528 7.064 4.463 1.00 74.94 208 ASN A O 1
ATOM 1709 N N . PHE A 1 209 ? 22.357 4.868 3.999 1.00 84.56 209 PHE A N 1
ATOM 1710 C CA . PHE A 1 209 ? 21.154 4.675 4.807 1.00 84.56 209 PHE A CA 1
ATOM 1711 C C . PHE A 1 209 ? 21.447 4.865 6.291 1.00 84.56 209 PHE A C 1
ATOM 1713 O O . PHE A 1 209 ? 22.306 4.204 6.872 1.00 84.56 209 PHE A O 1
ATOM 1720 N N . LYS A 1 210 ? 20.674 5.741 6.934 1.00 87.69 210 LYS A N 1
ATOM 1721 C CA . LYS A 1 210 ? 20.764 5.931 8.380 1.00 87.69 210 LYS A CA 1
ATOM 1722 C C . LYS A 1 210 ? 20.141 4.727 9.100 1.00 87.69 210 LYS A C 1
ATOM 1724 O O . LYS A 1 210 ? 19.055 4.288 8.704 1.00 87.69 210 LYS A O 1
ATOM 1729 N N . PRO A 1 211 ? 20.736 4.254 10.212 1.00 91.31 211 PRO A N 1
ATOM 1730 C CA . PRO A 1 211 ? 20.123 3.230 11.058 1.00 91.31 211 PRO A CA 1
ATOM 1731 C C . PRO A 1 211 ? 18.685 3.587 11.451 1.00 91.31 211 PRO A C 1
ATOM 1733 O O . PRO A 1 211 ? 17.778 2.773 11.295 1.00 91.31 211 PRO A O 1
ATOM 1736 N N . GLY A 1 212 ? 18.446 4.847 11.835 1.00 91.94 212 GLY A N 1
ATOM 1737 C CA . GLY A 1 212 ? 17.120 5.343 12.218 1.00 91.94 212 GLY A CA 1
ATOM 1738 C C . GLY A 1 212 ? 16.042 5.179 11.137 1.00 91.94 212 GLY A C 1
ATOM 1739 O O . GLY A 1 212 ? 14.892 4.900 11.475 1.00 91.94 212 GLY A O 1
ATOM 1740 N N . THR A 1 213 ? 16.394 5.255 9.847 1.00 94.00 213 THR A N 1
ATOM 1741 C CA . THR A 1 213 ? 15.454 5.012 8.738 1.00 94.00 213 THR A CA 1
ATOM 1742 C C . THR A 1 213 ? 15.027 3.542 8.690 1.00 94.00 213 THR A C 1
ATOM 1744 O O . THR A 1 213 ? 13.854 3.231 8.473 1.00 94.00 213 THR A O 1
ATOM 1747 N N . CYS A 1 214 ? 15.967 2.627 8.943 1.00 95.94 214 CYS A N 1
ATOM 1748 C CA . CYS A 1 214 ? 15.701 1.190 9.006 1.00 95.94 214 CYS A CA 1
ATOM 1749 C C . CYS A 1 214 ? 14.835 0.838 10.221 1.00 95.94 214 CYS A C 1
ATOM 1751 O O . CYS A 1 214 ? 13.852 0.108 10.089 1.00 95.94 214 CYS A O 1
ATOM 1753 N N . ILE A 1 215 ? 15.144 1.415 11.388 1.00 97.12 215 ILE A N 1
ATOM 1754 C CA . ILE A 1 215 ? 14.349 1.224 12.608 1.00 97.12 215 ILE A CA 1
ATOM 1755 C C . ILE A 1 215 ? 12.935 1.790 12.435 1.00 97.12 215 ILE A C 1
ATOM 1757 O O . ILE A 1 215 ? 11.964 1.128 12.790 1.00 97.12 215 ILE A O 1
ATOM 1761 N N . ALA A 1 216 ? 12.777 2.950 11.793 1.00 97.44 216 ALA A N 1
ATOM 1762 C CA . ALA A 1 216 ? 11.466 3.501 11.448 1.00 97.44 216 ALA A CA 1
ATOM 1763 C C . ALA A 1 216 ? 10.641 2.545 10.557 1.00 97.44 216 ALA A C 1
ATOM 1765 O O . ALA A 1 216 ? 9.441 2.362 10.780 1.00 97.44 216 ALA A O 1
ATOM 1766 N N . LEU A 1 217 ? 11.271 1.876 9.585 1.00 97.81 217 LEU A N 1
ATOM 1767 C CA . LEU A 1 217 ? 10.603 0.850 8.777 1.00 97.81 217 LEU A CA 1
ATOM 1768 C C . LEU A 1 217 ? 10.235 -0.397 9.604 1.00 97.81 217 LEU A C 1
ATOM 1770 O O . LEU A 1 217 ? 9.131 -0.932 9.447 1.00 97.81 217 LEU A O 1
ATOM 1774 N N . ASN A 1 218 ? 11.115 -0.835 10.511 1.00 98.12 218 ASN A N 1
ATOM 1775 C CA . ASN A 1 218 ? 10.822 -1.922 11.450 1.00 98.12 218 ASN A CA 1
ATOM 1776 C C . ASN A 1 218 ? 9.653 -1.568 12.375 1.00 98.12 218 ASN A C 1
ATOM 1778 O O . ASN A 1 218 ? 8.803 -2.420 12.618 1.00 98.12 218 ASN A O 1
ATOM 1782 N N . ASN A 1 219 ? 9.546 -0.318 12.826 1.00 98.25 219 ASN A N 1
ATOM 1783 C CA . ASN A 1 219 ? 8.439 0.147 13.657 1.00 98.25 219 ASN A CA 1
ATOM 1784 C C . ASN A 1 219 ? 7.087 -0.006 12.953 1.00 98.25 219 ASN A C 1
ATOM 1786 O O . ASN A 1 219 ? 6.134 -0.487 13.562 1.00 98.25 219 ASN A O 1
ATOM 1790 N N . LEU A 1 220 ? 6.994 0.334 11.659 1.00 98.06 220 LEU A N 1
ATOM 1791 C CA . LEU A 1 220 ? 5.771 0.104 10.876 1.00 98.06 220 LEU A CA 1
ATOM 1792 C C . LEU A 1 220 ? 5.397 -1.386 10.839 1.00 98.06 220 LEU A C 1
ATOM 1794 O O . LEU A 1 220 ? 4.223 -1.730 10.975 1.00 98.06 220 LEU A O 1
ATOM 1798 N N . ALA A 1 221 ? 6.386 -2.274 10.681 1.00 97.25 221 ALA A N 1
ATOM 1799 C CA . ALA A 1 221 ? 6.168 -3.720 10.713 1.00 97.25 221 ALA A CA 1
ATOM 1800 C C . ALA A 1 221 ? 5.723 -4.213 12.098 1.00 97.25 221 ALA A C 1
ATOM 1802 O O . ALA A 1 221 ? 4.756 -4.967 12.202 1.00 97.25 221 ALA A O 1
ATOM 1803 N N . ALA A 1 222 ? 6.393 -3.755 13.153 1.00 97.44 222 ALA A N 1
ATOM 1804 C CA . ALA A 1 222 ? 6.110 -4.138 14.527 1.00 97.44 222 ALA A CA 1
ATOM 1805 C C . ALA A 1 222 ? 4.728 -3.647 14.985 1.00 97.44 222 ALA A C 1
ATOM 1807 O O . ALA A 1 222 ? 4.011 -4.394 15.647 1.00 97.44 222 ALA A O 1
ATOM 1808 N N . MET A 1 223 ? 4.295 -2.449 14.571 1.00 97.00 223 MET A N 1
ATOM 1809 C CA . MET A 1 223 ? 2.928 -1.977 14.823 1.00 97.00 223 MET A CA 1
ATOM 1810 C C . MET A 1 223 ? 1.869 -2.878 14.175 1.00 97.00 223 MET A C 1
ATOM 1812 O O . MET A 1 223 ? 0.845 -3.152 14.799 1.00 97.00 223 MET A O 1
ATOM 1816 N N . MET A 1 224 ? 2.104 -3.378 12.953 1.00 95.62 224 MET A N 1
ATOM 1817 C CA . MET A 1 224 ? 1.179 -4.328 12.309 1.00 95.62 224 MET A CA 1
ATOM 1818 C C . MET A 1 224 ? 1.110 -5.662 13.055 1.00 95.62 224 MET A C 1
ATOM 1820 O O . MET A 1 224 ? 0.027 -6.228 13.213 1.00 95.62 224 MET A O 1
ATOM 1824 N N . ASP A 1 225 ? 2.255 -6.159 13.523 1.00 94.31 225 ASP A N 1
ATOM 1825 C CA . ASP A 1 225 ? 2.323 -7.384 14.321 1.00 94.31 225 ASP A CA 1
ATOM 1826 C C . ASP A 1 225 ? 1.588 -7.223 15.662 1.00 94.31 225 ASP A C 1
ATOM 1828 O O . ASP A 1 225 ? 0.776 -8.069 16.035 1.00 94.31 225 ASP A O 1
ATOM 1832 N N . GLN A 1 226 ? 1.775 -6.095 16.356 1.00 94.81 226 GLN A N 1
ATOM 1833 C CA . GLN A 1 226 ? 1.046 -5.821 17.594 1.00 94.81 226 GLN A CA 1
ATOM 1834 C C . GLN A 1 226 ? -0.466 -5.660 17.369 1.00 94.81 226 GLN A C 1
ATOM 1836 O O . GLN A 1 226 ? -1.240 -6.147 18.191 1.00 94.81 226 GLN A O 1
ATOM 1841 N N . LEU A 1 227 ? -0.908 -5.048 16.262 1.00 93.75 227 LEU A N 1
ATOM 1842 C CA . LEU A 1 227 ? -2.331 -5.028 15.895 1.00 93.75 227 LEU A CA 1
ATOM 1843 C C . LEU A 1 227 ? -2.881 -6.435 15.667 1.00 93.75 227 LEU A C 1
ATOM 1845 O O . LEU A 1 227 ? -3.962 -6.745 16.156 1.00 93.75 227 LEU A O 1
ATOM 1849 N N . THR A 1 228 ? -2.129 -7.297 14.981 1.00 92.00 228 THR A N 1
ATOM 1850 C CA . THR A 1 228 ? -2.536 -8.694 14.766 1.00 92.00 228 THR A CA 1
ATOM 1851 C C . THR A 1 228 ? -2.675 -9.431 16.100 1.00 92.00 228 THR A C 1
ATOM 1853 O O . THR A 1 228 ? -3.672 -10.104 16.325 1.00 92.00 228 THR A O 1
ATOM 1856 N N . LYS A 1 229 ? -1.751 -9.216 17.044 1.00 91.38 229 LYS A N 1
ATOM 1857 C CA . LYS A 1 229 ? -1.860 -9.764 18.408 1.00 91.38 229 LYS A CA 1
ATOM 1858 C C . LYS A 1 229 ? -3.070 -9.225 19.177 1.00 91.38 229 LYS A C 1
ATOM 1860 O O . LYS A 1 229 ? -3.604 -9.928 20.028 1.00 91.38 229 LYS A O 1
ATOM 1865 N N . LEU A 1 230 ? -3.506 -7.988 18.917 1.00 90.50 230 LEU A N 1
ATOM 1866 C CA . LEU A 1 230 ? -4.751 -7.472 19.495 1.00 90.50 230 LEU A CA 1
ATOM 1867 C C . LEU A 1 230 ? -5.988 -8.156 18.906 1.00 90.50 230 LEU A C 1
ATOM 1869 O O . LEU A 1 230 ? -6.943 -8.350 19.647 1.00 90.50 230 LEU A O 1
ATOM 1873 N N . GLU A 1 231 ? -5.976 -8.538 17.626 1.00 87.94 231 GLU A N 1
ATOM 1874 C CA . GLU A 1 231 ? -7.068 -9.316 17.013 1.00 87.94 231 GLU A CA 1
ATOM 1875 C C . GLU A 1 231 ? -7.217 -10.704 17.652 1.00 87.94 231 GLU A C 1
ATOM 1877 O O . GLU A 1 231 ? -8.327 -11.208 17.768 1.00 87.94 231 GLU A O 1
ATOM 1882 N N . ASP A 1 232 ? -6.123 -11.319 18.107 1.00 85.00 232 ASP A N 1
ATOM 1883 C CA . ASP A 1 232 ? -6.201 -12.602 18.820 1.00 85.00 232 ASP A CA 1
ATOM 1884 C C . ASP A 1 232 ? -6.812 -12.445 20.225 1.00 85.00 232 ASP A C 1
ATOM 1886 O O . ASP A 1 232 ? -7.442 -13.364 20.748 1.00 85.00 232 ASP A O 1
ATOM 1890 N N . LEU A 1 233 ? -6.625 -11.275 20.849 1.00 87.31 233 LEU A N 1
ATOM 1891 C CA . LEU A 1 233 ? -7.177 -10.950 22.170 1.00 87.31 233 LEU A CA 1
ATOM 1892 C C . LEU A 1 233 ? -8.629 -10.464 22.105 1.00 87.31 233 LEU A C 1
ATOM 1894 O O . LEU A 1 233 ? -9.388 -10.657 23.053 1.00 87.31 233 LEU A O 1
ATOM 1898 N N . LEU A 1 234 ? -8.994 -9.790 21.018 1.00 84.75 234 LEU A N 1
ATOM 1899 C CA . LEU A 1 234 ? -10.294 -9.177 20.795 1.00 84.75 234 LEU A CA 1
ATOM 1900 C C . LEU A 1 234 ? -10.869 -9.772 19.526 1.00 84.75 234 LEU A C 1
ATOM 1902 O O . LEU A 1 234 ? -10.364 -9.448 18.466 1.00 84.75 234 LEU A O 1
ATOM 1906 N N . ASP A 1 235 ? -11.932 -10.568 19.603 1.00 88.81 235 ASP A N 1
ATOM 1907 C CA . ASP A 1 235 ? -12.612 -11.072 18.406 1.00 88.81 235 ASP A CA 1
ATOM 1908 C C . ASP A 1 235 ? -13.399 -9.924 17.735 1.00 88.81 235 ASP A C 1
ATOM 1910 O O . ASP A 1 235 ? -14.526 -9.626 18.156 1.00 88.81 235 ASP A O 1
ATOM 1914 N N . PRO A 1 236 ? -12.856 -9.236 16.702 1.00 90.19 236 PRO A N 1
ATOM 1915 C CA . PRO A 1 236 ? -13.511 -8.061 16.137 1.00 90.19 236 PRO A CA 1
ATOM 1916 C C . PRO A 1 236 ? -14.751 -8.481 15.350 1.00 90.19 236 PRO A C 1
ATOM 1918 O O . PRO A 1 236 ? -15.680 -7.693 15.198 1.00 90.19 236 PRO A O 1
ATOM 1921 N N . VAL A 1 237 ? -14.782 -9.733 14.876 1.00 91.31 237 VAL A N 1
ATOM 1922 C CA . VAL A 1 237 ? -15.914 -10.299 14.149 1.00 91.31 237 VAL A CA 1
ATOM 1923 C C . VAL A 1 237 ? -17.096 -10.470 15.086 1.00 91.31 237 VAL A C 1
ATOM 1925 O O . VAL A 1 237 ? -18.198 -10.034 14.755 1.00 91.31 237 VAL A O 1
ATOM 1928 N N . LEU A 1 238 ? -16.864 -11.040 16.269 1.00 91.88 238 LEU A N 1
ATOM 1929 C CA . LEU A 1 238 ? -17.889 -11.148 17.300 1.00 91.88 238 LEU A CA 1
ATOM 1930 C C . LEU A 1 238 ? -18.412 -9.767 17.706 1.00 91.88 238 LEU A C 1
ATOM 1932 O O . LEU A 1 238 ? -19.620 -9.558 17.680 1.00 91.88 238 LEU A O 1
ATOM 1936 N N . ILE A 1 239 ? -17.519 -8.811 17.993 1.00 92.12 239 ILE A N 1
ATOM 1937 C CA . ILE A 1 239 ? -17.898 -7.442 18.385 1.00 92.12 239 ILE A CA 1
ATOM 1938 C C . ILE A 1 239 ? -18.821 -6.813 17.334 1.00 92.12 239 ILE A C 1
ATOM 1940 O O . ILE A 1 239 ? -19.882 -6.278 17.665 1.00 92.12 239 ILE A O 1
ATOM 1944 N N . SER A 1 240 ? -18.445 -6.901 16.060 1.00 91.19 240 SER A N 1
ATOM 1945 C CA . SER A 1 240 ? -19.227 -6.330 14.967 1.00 91.19 240 SER A CA 1
ATOM 1946 C C . SER A 1 240 ? -20.568 -7.022 14.759 1.00 91.19 240 SER A C 1
ATOM 1948 O O . SER A 1 240 ? -21.573 -6.341 14.536 1.00 91.19 240 SER A O 1
ATOM 1950 N N . ASN A 1 241 ? -20.609 -8.353 14.871 1.00 91.38 241 ASN A N 1
ATOM 1951 C CA . ASN A 1 241 ? -21.851 -9.117 14.787 1.00 91.38 241 ASN A CA 1
ATOM 1952 C C . ASN A 1 241 ? -22.804 -8.734 15.925 1.00 91.38 241 ASN A C 1
ATOM 1954 O O . ASN A 1 241 ? -23.964 -8.432 15.656 1.00 91.38 241 ASN A O 1
ATOM 1958 N N . THR A 1 242 ? -22.309 -8.623 17.163 1.00 91.44 242 THR A N 1
ATOM 1959 C CA . THR A 1 242 ? -23.110 -8.165 18.306 1.00 91.44 242 THR A CA 1
ATOM 1960 C C . THR A 1 242 ? -23.703 -6.780 18.041 1.00 91.44 242 THR A C 1
ATOM 1962 O O . THR A 1 242 ? -24.902 -6.574 18.205 1.00 91.44 242 THR A O 1
ATOM 1965 N N . VAL A 1 243 ? -22.911 -5.806 17.578 1.00 89.25 243 VAL A N 1
ATOM 1966 C CA . VAL A 1 243 ? -23.448 -4.464 17.273 1.00 89.25 243 VAL A CA 1
ATOM 1967 C C . VAL A 1 243 ? -24.522 -4.525 16.178 1.00 89.25 243 VAL A C 1
ATOM 1969 O O . VAL A 1 243 ? -25.554 -3.861 16.297 1.00 89.25 243 VAL A O 1
ATOM 1972 N N . ALA A 1 244 ? -24.306 -5.329 15.134 1.00 87.81 244 ALA A N 1
ATOM 1973 C CA . ALA A 1 244 ? -25.232 -5.463 14.013 1.00 87.81 244 ALA A CA 1
ATOM 1974 C C . ALA A 1 244 ? -26.554 -6.155 14.387 1.00 87.81 244 ALA A C 1
ATOM 1976 O O . ALA A 1 244 ? -27.600 -5.767 13.867 1.00 87.81 244 ALA A O 1
ATOM 1977 N N . GLU A 1 245 ? -26.523 -7.152 15.274 1.00 89.44 245 GLU A N 1
ATOM 1978 C CA . GLU A 1 245 ? -27.713 -7.875 15.742 1.00 89.44 245 GLU A CA 1
ATOM 1979 C C . GLU A 1 245 ? -28.640 -6.983 16.574 1.00 89.44 245 GLU A C 1
ATOM 1981 O O . GLU A 1 245 ? -29.859 -7.006 16.394 1.00 89.44 245 GLU A O 1
ATOM 1986 N N . PHE A 1 246 ? -28.068 -6.166 17.460 1.00 87.88 246 PHE A N 1
ATOM 1987 C CA . PHE A 1 246 ? -28.835 -5.315 18.370 1.00 87.88 246 PHE A CA 1
ATOM 1988 C C . PHE A 1 246 ? -29.285 -3.986 17.742 1.00 87.88 246 PHE A C 1
ATOM 1990 O O . PHE A 1 246 ? -30.358 -3.490 18.093 1.00 87.88 246 PHE A O 1
ATOM 1997 N N . ASP A 1 247 ? -28.514 -3.407 16.813 1.00 84.56 247 ASP A N 1
ATOM 1998 C CA . ASP A 1 247 ? -28.919 -2.215 16.055 1.00 84.56 247 ASP A CA 1
ATOM 1999 C C . ASP A 1 247 ? -28.564 -2.327 14.557 1.00 84.56 247 ASP A C 1
ATOM 2001 O O . ASP A 1 247 ? -27.581 -1.745 14.076 1.00 84.56 247 ASP A O 1
ATOM 2005 N N . PRO A 1 248 ? -29.417 -3.006 13.765 1.00 83.00 248 PRO A N 1
ATOM 2006 C CA . PRO A 1 248 ? -29.217 -3.151 12.323 1.00 83.00 248 PRO A CA 1
ATOM 2007 C C . PRO A 1 248 ? -29.222 -1.820 11.555 1.00 83.00 248 PRO A C 1
ATOM 2009 O O . PRO A 1 248 ? -28.824 -1.771 10.388 1.00 83.00 248 PRO A O 1
ATOM 2012 N N . SER A 1 249 ? -29.707 -0.726 12.156 1.00 82.56 249 SER A N 1
ATOM 2013 C CA . SER A 1 249 ? -29.769 0.578 11.492 1.00 82.56 249 SER A CA 1
ATOM 2014 C C . SER A 1 249 ? -28.386 1.220 11.345 1.00 82.56 249 SER A C 1
ATOM 2016 O O . SER A 1 249 ? -28.148 1.926 10.359 1.00 82.56 249 SER A O 1
ATOM 2018 N N . LEU A 1 250 ? -27.452 0.907 12.253 1.00 75.81 250 LEU A N 1
ATOM 2019 C CA . LEU A 1 250 ? -26.058 1.365 12.199 1.00 75.81 250 LEU A CA 1
ATOM 2020 C C . LEU A 1 250 ? -25.314 0.807 10.982 1.00 75.81 250 LEU A C 1
ATOM 2022 O O . LEU A 1 250 ? -24.439 1.472 10.438 1.00 75.81 250 LEU A O 1
ATOM 2026 N N . GLN A 1 251 ? -25.730 -0.356 10.476 1.00 71.12 251 GLN A N 1
ATOM 2027 C CA . GLN A 1 251 ? -25.163 -0.957 9.266 1.00 71.12 251 GLN A CA 1
ATOM 2028 C C . GLN A 1 251 ? -25.598 -0.253 7.971 1.00 71.12 251 GLN A C 1
ATOM 2030 O O . GLN A 1 251 ? -25.014 -0.482 6.913 1.00 71.12 251 GLN A O 1
ATOM 2035 N N . LYS A 1 252 ? -26.615 0.618 8.025 1.00 77.25 252 LYS A N 1
ATOM 2036 C CA . LYS A 1 252 ? -27.129 1.345 6.851 1.00 77.25 252 LYS A CA 1
ATOM 2037 C C . LYS A 1 252 ? -26.557 2.755 6.709 1.00 77.25 252 LYS A C 1
ATOM 2039 O O . LYS A 1 252 ? -26.751 3.369 5.663 1.00 77.25 252 LYS A O 1
ATOM 2044 N N . LYS A 1 253 ? -25.890 3.283 7.739 1.00 82.94 253 LYS A N 1
ATOM 2045 C CA . LYS A 1 253 ? -25.382 4.660 7.765 1.00 82.94 253 LYS A CA 1
ATOM 2046 C C . LYS A 1 253 ? -23.861 4.664 7.724 1.00 82.94 253 LYS A C 1
ATOM 2048 O O . LYS A 1 253 ? -23.213 4.120 8.612 1.00 82.94 253 LYS A O 1
ATOM 2053 N N . TYR A 1 254 ? -23.305 5.306 6.705 1.00 88.50 254 TYR A N 1
ATOM 2054 C CA . TYR A 1 254 ? -21.872 5.565 6.636 1.00 88.50 254 TYR A CA 1
ATOM 2055 C C . TYR A 1 254 ? -21.493 6.728 7.551 1.00 88.50 254 TYR A C 1
ATOM 2057 O O . TYR A 1 254 ? -22.252 7.689 7.684 1.00 88.50 254 TYR A O 1
ATOM 2065 N N . THR A 1 255 ? -20.320 6.641 8.170 1.00 87.62 255 THR A N 1
ATOM 2066 C CA . THR A 1 255 ? -19.746 7.712 8.999 1.00 87.62 255 THR A CA 1
ATOM 2067 C C . THR A 1 255 ? -18.711 8.526 8.232 1.00 87.62 255 THR A C 1
ATOM 2069 O O . THR A 1 255 ? -18.600 9.735 8.432 1.00 87.62 255 THR A O 1
ATOM 2072 N N . SER A 1 256 ? -17.974 7.878 7.332 1.00 90.94 256 SER A N 1
ATOM 2073 C CA . SER A 1 256 ? -16.974 8.508 6.476 1.00 90.94 256 SER A CA 1
ATOM 2074 C C . SER A 1 256 ? -16.763 7.698 5.192 1.00 90.94 256 SER A C 1
ATOM 2076 O O . SER A 1 256 ? -17.174 6.539 5.084 1.00 90.94 256 SER A O 1
ATOM 2078 N N . HIS A 1 257 ? -16.121 8.318 4.208 1.00 92.94 257 HIS A N 1
ATOM 2079 C CA . HIS A 1 257 ? -15.750 7.717 2.934 1.00 92.94 257 HIS A CA 1
ATOM 2080 C C . HIS A 1 257 ? -14.247 7.897 2.716 1.00 92.94 257 HIS A C 1
ATOM 2082 O O . HIS A 1 257 ? -13.741 9.016 2.744 1.00 92.94 257 HIS A O 1
ATOM 2088 N N . ILE A 1 258 ? -13.531 6.804 2.486 1.00 92.75 258 ILE A N 1
ATOM 2089 C CA . ILE A 1 258 ? -12.096 6.786 2.215 1.00 92.75 258 ILE A CA 1
ATOM 2090 C C . ILE A 1 258 ? -11.909 6.630 0.710 1.00 92.75 258 ILE A C 1
ATOM 2092 O O . ILE A 1 258 ? -12.234 5.589 0.138 1.00 92.75 258 ILE A O 1
ATOM 2096 N N . PHE A 1 259 ? -11.373 7.668 0.081 1.00 94.12 259 PHE A N 1
ATOM 2097 C CA . PHE A 1 259 ? -10.955 7.669 -1.31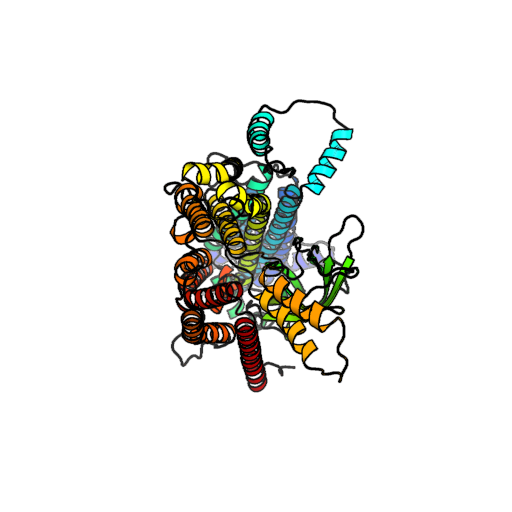3 1.00 94.12 259 PHE A CA 1
ATOM 2098 C C . PHE A 1 259 ? -9.484 7.293 -1.389 1.00 94.12 259 PHE A C 1
ATOM 2100 O O . PHE A 1 259 ? -8.641 7.975 -0.812 1.00 94.12 259 PHE A O 1
ATOM 2107 N N . SER A 1 260 ? -9.173 6.227 -2.118 1.00 93.44 260 SER A N 1
ATOM 2108 C CA . SER A 1 260 ? -7.807 5.879 -2.506 1.00 93.44 260 SER A CA 1
ATOM 2109 C C . SER A 1 260 ? -7.594 6.275 -3.964 1.00 93.44 260 SER A C 1
ATOM 2111 O O . SER A 1 260 ? -8.297 5.789 -4.849 1.00 93.44 260 SER A O 1
ATOM 2113 N N . LEU A 1 261 ? -6.667 7.202 -4.190 1.00 94.19 261 LEU A N 1
ATOM 2114 C CA . LEU A 1 261 ? -6.362 7.825 -5.473 1.00 94.19 261 LEU A CA 1
ATOM 2115 C C . LEU A 1 261 ? -4.990 7.345 -5.939 1.00 94.19 261 LEU A C 1
ATOM 2117 O O . LEU A 1 261 ? -3.975 7.760 -5.380 1.00 94.19 261 LEU A O 1
ATOM 2121 N N . ARG A 1 262 ? -4.944 6.494 -6.963 1.00 93.25 262 ARG A N 1
ATOM 2122 C CA . ARG A 1 262 ? -3.693 6.023 -7.564 1.00 93.25 262 ARG A CA 1
ATOM 2123 C C . ARG A 1 262 ? -3.433 6.753 -8.877 1.00 93.25 262 ARG A C 1
ATOM 2125 O O . ARG A 1 262 ? -4.142 6.555 -9.860 1.00 93.25 262 ARG A O 1
ATOM 2132 N N . LEU A 1 263 ? -2.414 7.606 -8.888 1.00 94.75 263 LEU A N 1
ATOM 2133 C CA . LEU A 1 263 ? -1.920 8.307 -10.071 1.00 94.75 263 LEU A CA 1
ATOM 2134 C C . LEU A 1 263 ? -1.017 7.350 -10.854 1.00 94.75 263 LEU A C 1
ATOM 2136 O O . LEU A 1 263 ? 0.131 7.121 -10.477 1.00 94.75 263 LEU A O 1
ATOM 2140 N N . VAL A 1 264 ? -1.554 6.743 -11.914 1.00 91.38 264 VAL A N 1
ATOM 2141 C CA . VAL A 1 264 ? -0.875 5.654 -12.631 1.00 91.38 264 VAL A CA 1
ATOM 2142 C C . VAL A 1 264 ? 0.159 6.214 -13.600 1.00 91.38 264 VAL A C 1
ATOM 2144 O O . VAL A 1 264 ? 1.348 5.944 -13.456 1.00 91.38 264 VAL A O 1
ATOM 2147 N N . LYS A 1 265 ? -0.283 7.005 -14.581 1.00 91.44 265 LYS A N 1
ATOM 2148 C CA . LYS A 1 265 ? 0.565 7.519 -15.665 1.00 91.44 265 LYS A CA 1
ATOM 2149 C C . LYS A 1 265 ? -0.036 8.748 -16.330 1.00 91.44 265 LYS A C 1
ATOM 2151 O O . LYS A 1 265 ? -1.225 9.023 -16.160 1.00 91.44 265 LYS A O 1
ATOM 2156 N N . ALA A 1 266 ? 0.756 9.437 -17.141 1.00 91.38 266 ALA A N 1
ATOM 2157 C CA . ALA A 1 266 ? 0.257 10.415 -18.100 1.00 91.38 266 ALA A CA 1
ATOM 2158 C C . ALA A 1 266 ? 0.709 10.084 -19.521 1.00 91.38 266 ALA A C 1
ATOM 2160 O O . ALA A 1 266 ? 1.736 9.444 -19.732 1.00 91.38 266 ALA A O 1
ATOM 2161 N N . GLU A 1 267 ? -0.076 10.531 -20.497 1.00 85.69 267 GLU A N 1
ATOM 2162 C CA . GLU A 1 267 ? 0.167 10.282 -21.915 1.00 85.69 267 GLU A CA 1
ATOM 2163 C C . GLU A 1 267 ? 0.187 11.597 -22.699 1.00 85.69 267 GLU A C 1
ATOM 2165 O O . GLU A 1 267 ? -0.656 12.470 -22.480 1.00 85.69 267 GLU A O 1
ATOM 2170 N N . ASN A 1 268 ? 1.114 11.701 -23.657 1.00 79.38 268 ASN A N 1
ATOM 2171 C CA . ASN A 1 268 ? 1.218 12.803 -24.624 1.00 79.38 268 ASN A CA 1
ATOM 2172 C C . ASN A 1 268 ? 1.345 14.206 -24.006 1.00 79.38 268 ASN A C 1
ATOM 2174 O O . ASN A 1 268 ? 0.802 15.175 -24.547 1.00 79.38 268 ASN A O 1
ATOM 2178 N N . LEU A 1 269 ? 2.075 14.319 -22.897 1.00 85.81 269 LEU A N 1
ATOM 2179 C CA . LEU A 1 269 ? 2.343 15.601 -22.254 1.00 85.81 269 LEU A CA 1
ATOM 2180 C C . LEU A 1 269 ? 3.186 16.520 -23.154 1.00 85.81 269 LEU A C 1
ATOM 2182 O O . LEU A 1 269 ? 4.039 16.061 -23.921 1.00 85.81 269 LEU A O 1
ATOM 2186 N N . LYS A 1 270 ? 2.977 17.831 -23.021 1.00 81.19 270 LYS A N 1
ATOM 2187 C CA . LYS A 1 270 ? 3.740 18.867 -23.722 1.00 81.19 270 LYS A CA 1
ATOM 2188 C C . LYS A 1 270 ? 4.239 19.912 -22.727 1.00 81.19 270 LYS A C 1
ATOM 2190 O O . LYS A 1 270 ? 3.471 20.393 -21.902 1.00 81.19 270 LYS A O 1
ATOM 2195 N N . SER A 1 271 ? 5.514 20.285 -22.840 1.00 73.25 271 SER A N 1
ATOM 2196 C CA . SER A 1 271 ? 6.067 21.403 -22.070 1.00 73.25 271 SER A CA 1
ATOM 2197 C C . SER A 1 271 ? 5.619 22.735 -22.680 1.00 73.25 271 SER A C 1
ATOM 2199 O O . SER A 1 271 ? 5.574 22.880 -23.907 1.00 73.25 271 SER A O 1
ATOM 2201 N N . ALA A 1 272 ? 5.320 23.718 -21.829 1.00 64.81 272 ALA A N 1
ATOM 2202 C CA . ALA A 1 272 ? 4.862 25.046 -22.236 1.00 64.81 272 ALA A CA 1
ATOM 2203 C C . ALA A 1 272 ? 5.862 25.791 -23.154 1.00 64.81 272 ALA A C 1
ATOM 2205 O O . ALA A 1 272 ? 5.440 26.622 -23.953 1.00 64.81 272 ALA A O 1
ATOM 2206 N N . ASN A 1 273 ? 7.159 25.449 -23.099 1.00 57.19 273 ASN A N 1
ATOM 2207 C CA . ASN A 1 273 ? 8.251 26.152 -23.795 1.00 57.19 273 ASN A CA 1
ATOM 2208 C C . ASN A 1 273 ? 8.989 25.314 -24.866 1.00 57.19 273 ASN A C 1
ATOM 2210 O O . ASN A 1 273 ? 10.144 25.593 -25.188 1.00 57.19 273 ASN A O 1
ATOM 2214 N N . ALA A 1 274 ? 8.373 24.272 -25.433 1.00 54.38 274 ALA A N 1
ATOM 2215 C CA . ALA A 1 274 ? 9.068 23.402 -26.387 1.00 54.38 274 ALA A CA 1
ATOM 2216 C C . ALA A 1 274 ? 9.214 24.035 -27.792 1.00 54.38 274 ALA A C 1
ATOM 2218 O O . ALA A 1 274 ? 8.315 23.935 -28.627 1.00 54.38 274 ALA A O 1
ATOM 2219 N N . SER A 1 275 ? 10.381 24.625 -28.075 1.00 48.06 275 SER A N 1
ATOM 2220 C CA . SER A 1 275 ? 10.859 24.958 -29.431 1.00 48.06 275 SER A CA 1
ATOM 2221 C C . SER A 1 275 ? 11.550 23.778 -30.141 1.00 48.06 275 SER A C 1
ATOM 2223 O O . SER A 1 275 ? 11.974 23.908 -31.287 1.00 48.06 275 SER A O 1
ATOM 2225 N N . SER A 1 276 ? 11.648 22.604 -29.504 1.00 48.66 276 SER A N 1
ATOM 2226 C CA . SER A 1 276 ? 12.183 21.386 -30.123 1.00 48.66 276 SER A CA 1
ATOM 2227 C C . SER A 1 276 ? 11.506 20.117 -29.588 1.00 48.66 276 SER A C 1
ATOM 2229 O O . SER A 1 276 ? 11.136 20.036 -28.420 1.00 48.66 276 SER A O 1
ATOM 2231 N N . ASN A 1 277 ? 11.348 19.117 -30.462 1.00 50.59 277 ASN A N 1
ATOM 2232 C CA . ASN A 1 277 ? 10.691 17.825 -30.208 1.00 50.59 277 ASN A CA 1
ATOM 2233 C C . ASN A 1 277 ? 11.538 16.834 -29.373 1.00 50.59 277 ASN A C 1
ATOM 2235 O O . ASN A 1 277 ? 11.310 15.627 -29.460 1.00 50.59 277 ASN A O 1
ATOM 2239 N N . LEU A 1 278 ? 12.534 17.294 -28.604 1.00 50.91 278 LEU A N 1
ATOM 2240 C CA . LEU A 1 278 ? 13.368 16.407 -27.784 1.00 50.91 278 LEU A CA 1
ATOM 2241 C C . LEU A 1 278 ? 12.838 16.310 -26.347 1.00 50.91 278 LEU A C 1
ATOM 2243 O O . LEU A 1 278 ? 12.535 17.305 -25.696 1.00 50.91 278 LEU A O 1
ATOM 2247 N N . SER A 1 279 ? 12.737 15.074 -25.874 1.00 56.53 279 SER A N 1
ATOM 2248 C CA . SER A 1 279 ? 12.049 14.559 -24.686 1.00 56.53 279 SER A CA 1
ATOM 2249 C C . SER A 1 279 ? 12.587 14.997 -23.308 1.00 56.53 279 SER A C 1
ATOM 2251 O O . SER A 1 279 ? 12.429 14.255 -22.352 1.00 56.53 279 SER A O 1
ATOM 2253 N N . ASN A 1 280 ? 13.141 16.201 -23.148 1.00 67.12 280 ASN A N 1
ATOM 2254 C CA . ASN A 1 280 ? 13.760 16.675 -21.896 1.00 67.12 280 ASN A CA 1
ATOM 2255 C C . ASN A 1 280 ? 12.744 17.206 -20.860 1.00 67.12 280 ASN A C 1
ATOM 2257 O O . ASN A 1 280 ? 12.898 18.321 -20.358 1.00 67.12 280 ASN A O 1
ATOM 2261 N N . MET A 1 281 ? 11.661 16.482 -20.580 1.00 79.31 281 MET A N 1
ATOM 2262 C CA . MET A 1 281 ? 10.646 16.895 -19.596 1.00 79.31 281 MET A CA 1
ATOM 2263 C C . MET A 1 281 ? 10.781 16.083 -18.306 1.00 79.31 281 MET A C 1
ATOM 2265 O O . MET A 1 281 ? 11.040 14.882 -18.377 1.00 79.31 281 MET A O 1
ATOM 2269 N N . HIS A 1 282 ? 10.581 16.723 -17.152 1.00 86.94 282 HIS A N 1
ATOM 2270 C CA . HIS A 1 282 ? 10.698 16.101 -15.826 1.00 86.94 282 HIS A CA 1
ATOM 2271 C C . HIS A 1 282 ? 9.362 16.171 -15.068 1.00 86.94 282 HIS A C 1
ATOM 2273 O O . HIS A 1 282 ? 9.200 16.981 -14.151 1.00 86.94 282 HIS A O 1
ATOM 2279 N N . PRO A 1 283 ? 8.338 15.407 -15.492 1.00 91.94 283 PRO A N 1
ATOM 2280 C CA . PRO A 1 283 ? 6.993 15.589 -14.973 1.00 91.94 283 PRO A CA 1
ATOM 2281 C C . PRO A 1 283 ? 6.741 15.047 -13.561 1.00 91.94 283 PRO A C 1
ATOM 2283 O O . PRO A 1 283 ? 7.148 13.935 -13.215 1.00 91.94 283 PRO A O 1
ATOM 2286 N N . TYR A 1 284 ? 5.940 15.790 -12.794 1.00 94.25 284 TYR A N 1
ATOM 2287 C CA . TYR A 1 284 ? 5.326 15.351 -11.533 1.00 94.25 284 TYR A CA 1
ATOM 2288 C C . TYR A 1 284 ? 3.913 15.927 -11.366 1.00 94.25 284 TYR A C 1
ATOM 2290 O O . TYR A 1 284 ? 3.548 16.904 -12.020 1.00 94.25 284 TYR A O 1
ATOM 2298 N N . ILE A 1 285 ? 3.104 15.336 -10.486 1.00 96.12 285 ILE A N 1
ATOM 2299 C CA . ILE A 1 285 ? 1.729 15.766 -10.210 1.00 96.12 285 ILE A CA 1
ATOM 2300 C C . ILE A 1 285 ? 1.610 16.316 -8.792 1.00 96.12 285 ILE A C 1
ATOM 2302 O O . ILE A 1 285 ? 2.156 15.746 -7.848 1.00 96.12 285 ILE A O 1
ATOM 2306 N N . THR A 1 286 ? 0.831 17.386 -8.631 1.00 96.25 286 THR A N 1
ATOM 2307 C CA . THR A 1 286 ? 0.288 17.802 -7.333 1.00 96.25 286 THR A CA 1
ATOM 2308 C C . THR A 1 286 ? -1.232 17.694 -7.322 1.00 96.25 286 THR A C 1
ATOM 2310 O O . THR A 1 286 ? -1.907 18.063 -8.285 1.00 96.25 286 THR A O 1
ATOM 2313 N N . MET A 1 287 ? -1.775 17.195 -6.211 1.00 96.31 287 MET A N 1
ATOM 2314 C CA . MET A 1 287 ? -3.211 17.162 -5.941 1.00 96.31 287 MET A CA 1
ATOM 2315 C C . MET A 1 287 ? -3.538 18.133 -4.816 1.00 96.31 287 MET A C 1
ATOM 2317 O O . MET A 1 287 ? -2.978 18.026 -3.724 1.00 96.31 287 MET A O 1
ATOM 2321 N N . ILE A 1 288 ? -4.435 19.082 -5.075 1.00 95.81 288 ILE A N 1
ATOM 2322 C CA . ILE A 1 288 ? -4.791 20.144 -4.126 1.00 95.81 288 ILE A CA 1
ATOM 2323 C C . ILE A 1 288 ? -6.306 20.172 -3.930 1.00 95.81 288 ILE A C 1
ATOM 2325 O O . ILE A 1 288 ? -7.058 20.206 -4.905 1.00 95.81 288 ILE A O 1
ATOM 2329 N N . ASP A 1 289 ? -6.745 20.201 -2.674 1.00 94.69 289 ASP A N 1
ATOM 2330 C CA . ASP A 1 289 ? -8.123 20.518 -2.303 1.00 94.69 289 ASP A CA 1
ATOM 2331 C C . ASP A 1 289 ? -8.441 21.956 -2.735 1.00 94.69 289 ASP A C 1
ATOM 2333 O O . ASP A 1 289 ? -7.819 22.913 -2.268 1.00 94.69 289 ASP A O 1
ATOM 2337 N N . THR A 1 290 ? -9.403 22.120 -3.644 1.00 93.75 290 THR A N 1
ATOM 2338 C CA . THR A 1 290 ? -9.729 23.438 -4.209 1.00 93.75 290 THR A CA 1
ATOM 2339 C C . THR A 1 290 ? -10.371 24.392 -3.204 1.00 93.75 290 THR A C 1
ATOM 2341 O O . THR A 1 290 ? -10.215 25.605 -3.350 1.00 93.75 290 THR A O 1
ATOM 2344 N N . MET A 1 291 ? -11.048 23.869 -2.178 1.00 89.62 291 MET A N 1
ATOM 2345 C CA . MET A 1 291 ? -11.707 24.664 -1.146 1.00 89.62 291 MET A CA 1
ATOM 2346 C C . MET A 1 291 ? -10.755 24.961 0.009 1.00 89.62 291 MET A C 1
ATOM 2348 O O . MET A 1 291 ? -10.536 26.125 0.340 1.00 89.62 291 MET A O 1
ATOM 2352 N N . ALA A 1 292 ? -10.143 23.926 0.590 1.00 89.75 292 ALA A N 1
ATOM 2353 C CA . ALA A 1 292 ? -9.240 24.084 1.730 1.00 89.75 292 ALA A CA 1
ATOM 2354 C C . ALA A 1 292 ? -7.851 24.616 1.336 1.00 89.75 292 ALA A C 1
ATOM 2356 O O . ALA A 1 292 ? -7.061 24.969 2.209 1.00 89.75 292 ALA A O 1
ATOM 2357 N N . ARG A 1 293 ? -7.526 24.637 0.032 1.00 90.31 293 ARG A N 1
ATOM 2358 C CA . ARG A 1 293 ? -6.191 24.957 -0.513 1.00 90.31 293 ARG A CA 1
ATOM 2359 C C . ARG A 1 293 ? -5.071 24.128 0.124 1.00 90.31 293 ARG A C 1
ATOM 2361 O O . ARG A 1 293 ? -3.929 24.572 0.216 1.00 90.31 293 ARG A O 1
ATOM 2368 N N . LYS A 1 294 ? -5.403 22.910 0.555 1.00 90.06 294 LYS A N 1
ATOM 2369 C CA . LYS A 1 294 ? -4.484 21.969 1.192 1.00 90.06 294 LYS A CA 1
ATOM 2370 C C . LYS A 1 294 ? -3.976 20.964 0.164 1.00 90.06 294 LYS A C 1
ATOM 2372 O O . LYS A 1 294 ? -4.761 20.384 -0.586 1.00 90.06 294 LYS A O 1
ATOM 2377 N N . THR A 1 295 ? -2.668 20.730 0.148 1.00 91.06 295 THR A N 1
ATOM 2378 C CA . THR A 1 295 ? -2.067 19.667 -0.664 1.00 91.06 295 THR A CA 1
ATOM 2379 C C . THR A 1 295 ? -2.475 18.303 -0.115 1.00 91.06 295 THR A C 1
ATOM 2381 O O . THR A 1 295 ? -2.276 18.014 1.062 1.00 91.06 295 THR A O 1
ATOM 2384 N N . ILE A 1 296 ? -3.043 17.472 -0.984 1.00 90.94 296 ILE A N 1
ATOM 2385 C CA . ILE A 1 296 ? -3.383 16.071 -0.712 1.00 90.94 296 ILE A CA 1
ATOM 2386 C C . ILE A 1 296 ? -2.155 15.186 -0.942 1.00 90.94 296 ILE A C 1
ATOM 2388 O O . ILE A 1 296 ? -1.890 14.272 -0.169 1.00 90.94 296 ILE A O 1
ATOM 2392 N N . GLY A 1 297 ? -1.389 15.470 -1.997 1.00 89.00 297 GLY A N 1
ATOM 2393 C CA . GLY A 1 297 ? -0.194 14.708 -2.338 1.00 89.00 297 GLY A CA 1
ATOM 2394 C C . GLY A 1 297 ? 0.613 15.324 -3.477 1.00 89.00 297 GLY A C 1
ATOM 2395 O O . GLY A 1 297 ? 0.091 16.115 -4.269 1.00 89.00 297 GLY A O 1
ATOM 2396 N N . LYS A 1 298 ? 1.890 14.943 -3.546 1.00 91.00 298 LYS A N 1
ATOM 2397 C CA . LYS A 1 298 ? 2.827 15.228 -4.639 1.00 91.00 298 LYS A CA 1
ATOM 2398 C C . LYS A 1 298 ? 3.486 13.905 -5.039 1.00 91.00 298 LYS A C 1
ATOM 2400 O O . LYS A 1 298 ? 3.922 13.176 -4.151 1.00 91.00 298 LYS A O 1
ATOM 2405 N N . THR A 1 299 ? 3.530 13.598 -6.333 1.00 91.25 299 THR A N 1
ATOM 2406 C CA . THR A 1 299 ? 4.251 12.419 -6.845 1.00 91.25 299 THR A CA 1
ATOM 2407 C C . THR A 1 299 ? 5.746 12.689 -6.942 1.00 91.25 299 THR A C 1
ATOM 2409 O O . THR A 1 299 ? 6.181 13.846 -6.951 1.00 91.25 299 THR A O 1
ATOM 2412 N N . ARG A 1 300 ? 6.538 11.631 -7.125 1.00 85.56 300 ARG A N 1
ATOM 2413 C CA . ARG A 1 300 ? 7.921 11.774 -7.575 1.00 85.56 300 ARG A CA 1
ATOM 2414 C C . ARG A 1 300 ? 7.992 12.410 -8.962 1.00 85.56 300 ARG A C 1
ATOM 2416 O O . ARG A 1 300 ? 7.022 12.413 -9.733 1.00 85.56 300 ARG A O 1
ATOM 2423 N N . VAL A 1 301 ? 9.178 12.910 -9.265 1.00 85.56 301 VAL A N 1
ATOM 2424 C CA . VAL A 1 301 ? 9.538 13.425 -10.580 1.00 85.56 301 VAL A CA 1
ATOM 2425 C C . VAL A 1 301 ? 10.045 12.266 -11.423 1.00 85.56 301 VAL A C 1
ATOM 2427 O O . VAL A 1 301 ? 10.875 11.481 -10.972 1.00 85.56 301 VAL A O 1
ATOM 2430 N N . VAL A 1 302 ? 9.530 12.133 -12.642 1.00 83.19 302 VAL A N 1
ATOM 2431 C CA . VAL A 1 302 ? 10.031 11.142 -13.600 1.00 83.19 302 VAL A CA 1
ATOM 2432 C C . VAL A 1 302 ? 10.853 11.872 -14.645 1.00 83.19 302 VAL A C 1
ATOM 2434 O O . VAL A 1 302 ? 10.365 12.800 -15.276 1.00 83.19 302 VAL A O 1
ATOM 2437 N N . ASN A 1 303 ? 12.102 11.464 -14.837 1.00 79.88 303 ASN A N 1
ATOM 2438 C CA . ASN A 1 303 ? 13.039 12.211 -15.669 1.00 79.88 303 ASN A CA 1
ATOM 2439 C C . ASN A 1 303 ? 12.912 11.890 -17.162 1.00 79.88 303 ASN A C 1
ATOM 2441 O O . ASN A 1 303 ? 12.714 10.738 -17.546 1.00 79.88 303 ASN A O 1
ATOM 2445 N N . ASN A 1 304 ? 13.121 12.915 -17.996 1.00 75.38 304 ASN A N 1
ATOM 2446 C CA . ASN A 1 304 ? 13.308 12.808 -19.447 1.00 75.38 304 ASN A CA 1
ATOM 2447 C C . ASN A 1 304 ? 12.184 12.035 -20.170 1.00 75.38 304 ASN A C 1
ATOM 2449 O O . ASN A 1 304 ? 12.439 11.122 -20.959 1.00 75.38 304 ASN A O 1
ATOM 2453 N N . THR A 1 305 ? 10.922 12.364 -19.877 1.00 78.81 305 THR A N 1
ATOM 2454 C CA . THR A 1 305 ? 9.772 11.687 -20.490 1.00 78.81 305 THR A CA 1
ATOM 2455 C C . THR A 1 305 ? 8.545 12.582 -20.637 1.00 78.81 305 THR A C 1
ATOM 2457 O O . THR A 1 305 ? 8.212 13.385 -19.771 1.00 78.81 305 THR A O 1
ATOM 2460 N N . ASN A 1 306 ? 7.814 12.390 -21.735 1.00 82.38 306 ASN A N 1
ATOM 2461 C CA . ASN A 1 306 ? 6.476 12.946 -21.969 1.00 82.38 306 ASN A CA 1
ATOM 2462 C C . ASN A 1 306 ? 5.343 11.937 -21.692 1.00 82.38 306 ASN A C 1
ATOM 2464 O O . ASN A 1 306 ? 4.167 12.266 -21.846 1.00 82.38 306 ASN A O 1
ATOM 2468 N N . ASN A 1 307 ? 5.699 10.711 -21.303 1.00 84.25 307 ASN A N 1
ATOM 2469 C CA . ASN A 1 307 ? 4.781 9.639 -20.935 1.00 84.25 307 ASN A CA 1
ATOM 2470 C C . ASN A 1 307 ? 5.244 9.014 -19.602 1.00 84.25 307 ASN A C 1
ATOM 2472 O O . ASN A 1 307 ? 5.811 7.915 -19.605 1.00 84.25 307 ASN A O 1
ATOM 2476 N N . PRO A 1 308 ? 5.145 9.751 -18.480 1.00 87.62 308 PRO A N 1
ATOM 2477 C CA . PRO A 1 308 ? 5.594 9.272 -17.176 1.00 87.62 308 PRO A CA 1
ATOM 2478 C C . PRO A 1 308 ? 4.670 8.195 -16.605 1.00 87.62 308 PRO A C 1
ATOM 2480 O O . PRO A 1 308 ? 3.449 8.292 -16.719 1.00 87.62 308 PRO A O 1
ATOM 2483 N N . ASP A 1 309 ? 5.273 7.222 -15.924 1.00 88.06 309 ASP A N 1
ATOM 2484 C CA . ASP A 1 309 ? 4.593 6.198 -15.131 1.00 88.06 309 ASP A CA 1
ATOM 2485 C C . ASP A 1 309 ? 4.947 6.438 -13.652 1.00 88.06 309 ASP A C 1
ATOM 2487 O O . ASP A 1 309 ? 6.089 6.214 -13.240 1.00 88.06 309 ASP A O 1
ATOM 2491 N N . TRP A 1 310 ? 3.993 6.932 -12.858 1.00 89.00 310 TRP A N 1
ATOM 2492 C CA . TRP A 1 310 ? 4.203 7.186 -11.428 1.00 89.00 310 TRP A CA 1
ATOM 2493 C C . TRP A 1 310 ? 3.799 5.972 -10.590 1.00 89.00 310 TRP A C 1
ATOM 2495 O O . TRP A 1 310 ? 4.606 5.476 -9.814 1.00 89.00 310 TRP A O 1
ATOM 2505 N N . ASP A 1 311 ? 2.593 5.436 -10.752 1.00 88.81 311 ASP A N 1
ATOM 2506 C CA . ASP A 1 311 ? 2.066 4.379 -9.873 1.00 88.81 311 ASP A CA 1
ATOM 2507 C C . ASP A 1 311 ? 2.176 4.733 -8.371 1.00 88.81 311 ASP A C 1
ATOM 2509 O O . ASP A 1 311 ? 2.723 3.986 -7.550 1.00 88.81 311 ASP A O 1
ATOM 2513 N N . GLU A 1 312 ? 1.672 5.917 -8.015 1.00 88.25 312 GLU A N 1
ATOM 2514 C CA . GLU A 1 312 ? 1.665 6.420 -6.636 1.00 88.25 312 GLU A CA 1
ATOM 2515 C C . GLU A 1 312 ? 0.245 6.597 -6.111 1.00 88.25 312 GLU A C 1
ATOM 2517 O O . GLU A 1 312 ? -0.629 7.111 -6.807 1.00 88.25 312 GLU A O 1
ATOM 2522 N N . GLU A 1 313 ? 0.015 6.161 -4.873 1.00 89.75 313 GLU A N 1
ATOM 2523 C CA . GLU A 1 313 ? -1.302 6.124 -4.239 1.00 89.75 313 GLU A CA 1
ATOM 2524 C C . GLU A 1 313 ? -1.378 7.085 -3.048 1.00 89.75 313 GLU A C 1
ATOM 2526 O O . GLU A 1 313 ? -0.467 7.151 -2.222 1.00 89.75 313 GLU A O 1
ATOM 2531 N N . PHE A 1 314 ? -2.491 7.811 -2.961 1.00 90.38 314 PHE A N 1
ATOM 2532 C CA . PHE A 1 314 ? -2.797 8.784 -1.916 1.00 90.38 314 PHE A CA 1
ATOM 2533 C C . PHE A 1 314 ? -4.195 8.523 -1.358 1.00 90.38 314 PHE A C 1
ATOM 2535 O O . PHE A 1 314 ? -5.074 8.051 -2.077 1.00 90.38 314 PHE A O 1
ATOM 2542 N N . GLU A 1 315 ? -4.425 8.860 -0.091 1.00 90.00 315 GLU A N 1
ATOM 2543 C CA . GLU A 1 315 ? -5.732 8.696 0.547 1.00 90.00 315 GLU A CA 1
ATOM 2544 C C . GLU A 1 315 ? -6.334 10.030 0.981 1.00 90.00 315 GLU A C 1
ATOM 2546 O O . GLU A 1 315 ? -5.644 10.914 1.488 1.00 90.00 315 GLU A O 1
ATOM 2551 N N . VAL A 1 316 ? -7.653 10.142 0.829 1.00 91.56 316 VAL A N 1
ATOM 2552 C CA . VAL A 1 316 ? -8.457 11.245 1.357 1.00 91.56 316 VAL A CA 1
ATOM 2553 C C . VAL A 1 316 ? -9.655 10.663 2.092 1.00 91.56 316 VAL A C 1
ATOM 2555 O O . VAL A 1 316 ? -10.383 9.842 1.543 1.00 91.56 316 VAL A O 1
ATOM 2558 N N . THR A 1 317 ? -9.883 11.095 3.332 1.00 91.88 317 THR A N 1
ATOM 2559 C CA . THR A 1 317 ? -11.092 10.738 4.090 1.00 91.88 317 THR A CA 1
ATOM 2560 C C . THR A 1 317 ? -12.083 11.897 4.049 1.00 91.88 317 THR A C 1
ATOM 2562 O O . THR A 1 317 ? -11.735 13.018 4.415 1.00 91.88 317 THR A O 1
ATOM 2565 N N . LEU A 1 318 ? -13.314 11.625 3.618 1.00 92.94 318 LEU A N 1
ATOM 2566 C CA . LEU A 1 318 ? -14.424 12.573 3.573 1.00 92.94 318 LEU A CA 1
ATOM 2567 C C . LEU A 1 318 ? -15.480 12.212 4.629 1.00 92.94 318 LEU A C 1
ATOM 2569 O O . LEU A 1 318 ? -15.799 11.030 4.781 1.00 92.94 318 LEU A O 1
ATOM 2573 N N . PRO A 1 319 ? -16.067 13.187 5.342 1.00 91.94 319 PRO A N 1
ATOM 2574 C CA . PRO A 1 319 ? -17.245 12.943 6.172 1.00 91.94 319 PRO A CA 1
ATOM 2575 C C . PRO A 1 319 ? -18.426 12.394 5.357 1.00 91.94 319 PRO A C 1
ATOM 2577 O O . PRO A 1 319 ? -18.530 12.625 4.147 1.00 91.94 319 PRO A O 1
ATOM 2580 N N . ALA A 1 320 ? -19.349 11.699 6.024 1.00 88.56 320 ALA A N 1
ATOM 2581 C CA . ALA A 1 320 ? -20.581 11.232 5.392 1.00 88.56 320 ALA A CA 1
ATOM 2582 C C . ALA A 1 320 ? -21.348 12.374 4.696 1.00 88.56 320 ALA A C 1
ATOM 2584 O O . ALA A 1 320 ? -21.458 13.477 5.233 1.00 88.56 320 ALA A O 1
ATOM 2585 N N . ASN A 1 321 ? -21.918 12.081 3.523 1.00 85.12 321 ASN A N 1
ATOM 2586 C CA . ASN A 1 321 ? -22.713 13.013 2.707 1.00 85.12 321 ASN A CA 1
ATOM 2587 C C . ASN A 1 321 ? -21.961 14.270 2.225 1.00 85.12 321 ASN A C 1
ATOM 2589 O O . ASN A 1 321 ? -22.584 15.300 1.967 1.00 85.12 321 ASN A O 1
ATOM 2593 N N . THR A 1 322 ? -20.635 14.207 2.102 1.00 92.06 322 THR A N 1
ATOM 2594 C CA . THR A 1 322 ? -19.827 15.303 1.549 1.00 92.06 322 THR A CA 1
ATOM 2595 C C . THR A 1 322 ? -19.154 14.885 0.245 1.00 92.06 322 THR A C 1
ATOM 2597 O O . THR A 1 322 ? -18.932 13.701 -0.003 1.00 92.06 322 THR A O 1
ATOM 2600 N N . SER A 1 323 ? -18.823 15.870 -0.589 1.00 93.31 323 SER A N 1
ATOM 2601 C CA . SER A 1 323 ? -18.034 15.685 -1.808 1.00 93.31 323 SER A CA 1
ATOM 2602 C C . SER A 1 323 ? -16.879 16.676 -1.829 1.00 93.31 323 SER A C 1
ATOM 2604 O O . SER A 1 323 ? -17.039 17.800 -1.350 1.00 93.31 323 SER A O 1
ATOM 2606 N N . LEU A 1 324 ? -15.755 16.300 -2.431 1.00 94.69 324 LEU A N 1
ATOM 2607 C CA . LEU A 1 324 ? -14.568 17.145 -2.531 1.00 94.69 324 LEU A CA 1
ATOM 2608 C C . LEU A 1 324 ? -14.156 17.347 -3.991 1.00 94.69 324 LEU A C 1
ATOM 2610 O O . LEU A 1 324 ? -14.033 16.383 -4.735 1.00 94.69 324 LEU A O 1
ATOM 2614 N N . THR A 1 325 ? -13.875 18.587 -4.395 1.00 96.25 325 THR A N 1
ATOM 2615 C CA . THR A 1 325 ? -13.264 18.865 -5.704 1.00 96.25 325 THR A CA 1
ATOM 2616 C C . THR A 1 325 ? -11.765 19.070 -5.543 1.00 96.25 325 THR A C 1
ATOM 2618 O O . THR A 1 325 ? -11.325 19.980 -4.833 1.00 96.25 325 THR A O 1
ATOM 2621 N N . ILE A 1 326 ? -10.979 18.243 -6.228 1.00 96.62 326 ILE A N 1
ATOM 2622 C CA . ILE A 1 326 ? -9.521 18.318 -6.231 1.00 96.62 326 ILE A CA 1
ATOM 2623 C C . ILE A 1 326 ? -9.011 18.826 -7.576 1.00 96.62 326 ILE A C 1
ATOM 2625 O O . ILE A 1 326 ? -9.569 18.550 -8.638 1.00 96.62 326 ILE A O 1
ATOM 2629 N N . SER A 1 327 ? -7.916 19.566 -7.513 1.00 96.94 327 SER A N 1
ATOM 2630 C CA . SER A 1 327 ? -7.144 20.006 -8.661 1.00 96.94 327 SER A CA 1
ATOM 2631 C C . SER A 1 327 ? -5.955 19.082 -8.853 1.00 96.94 327 SER A C 1
ATOM 2633 O O . SER A 1 327 ? -5.100 19.021 -7.972 1.00 96.94 327 SER A O 1
ATOM 2635 N N . VAL A 1 328 ? -5.880 18.422 -10.004 1.00 97.12 328 VAL A N 1
ATOM 2636 C CA . VAL A 1 328 ? -4.744 17.603 -10.430 1.00 97.12 328 VAL A CA 1
ATOM 2637 C C . VAL A 1 328 ? -3.911 18.436 -11.398 1.00 97.12 328 VAL A C 1
ATOM 2639 O O . VAL A 1 328 ? -4.344 18.700 -12.517 1.00 97.12 328 VAL A O 1
ATOM 2642 N N . THR A 1 329 ? -2.735 18.884 -10.968 1.00 96.44 329 THR A N 1
ATOM 2643 C CA . THR A 1 329 ? -1.847 19.720 -11.789 1.00 96.44 329 THR A CA 1
ATOM 2644 C C . THR A 1 329 ? -0.587 18.946 -12.137 1.00 96.44 329 THR A C 1
ATOM 2646 O O . THR A 1 329 ? 0.104 18.463 -11.241 1.00 96.44 329 THR A O 1
ATOM 2649 N N . VAL A 1 330 ? -0.281 18.849 -13.430 1.00 95.75 330 VAL A N 1
ATOM 2650 C CA . VAL A 1 330 ? 0.964 18.281 -13.948 1.00 95.75 330 VAL A CA 1
ATOM 2651 C C . VAL A 1 330 ? 1.972 19.408 -14.133 1.00 95.75 330 VAL A C 1
ATOM 2653 O O . VAL A 1 330 ? 1.706 20.393 -14.824 1.00 95.75 330 VAL A O 1
ATOM 2656 N N . TRP A 1 331 ? 3.140 19.238 -13.538 1.00 94.25 331 TRP A N 1
ATOM 2657 C CA . TRP A 1 331 ? 4.268 20.157 -13.593 1.00 94.25 331 TRP A CA 1
ATOM 2658 C C . TRP A 1 331 ? 5.418 19.528 -14.366 1.00 94.25 331 TRP A C 1
ATOM 2660 O O . TRP A 1 331 ? 5.501 18.309 -14.443 1.00 94.25 331 TRP A O 1
ATOM 2670 N N . ASP A 1 332 ? 6.306 20.361 -14.888 1.00 91.62 332 ASP A N 1
ATOM 2671 C CA . ASP A 1 332 ? 7.612 20.013 -15.443 1.00 91.62 332 ASP A CA 1
ATOM 2672 C C . ASP A 1 332 ? 8.670 20.681 -14.563 1.00 91.62 332 ASP A C 1
ATOM 2674 O O . ASP A 1 332 ? 8.735 21.915 -14.480 1.00 91.62 332 ASP A O 1
ATOM 2678 N N . GLU A 1 333 ? 9.426 19.854 -13.841 1.00 89.06 333 GLU A N 1
ATOM 2679 C CA . GLU A 1 333 ? 10.484 20.300 -12.944 1.00 89.06 333 GLU A CA 1
ATOM 2680 C C . GLU A 1 333 ? 11.632 20.918 -13.744 1.00 89.06 333 GLU A C 1
ATOM 2682 O O . GLU A 1 333 ? 12.129 20.368 -14.731 1.00 89.06 333 GLU A O 1
ATOM 2687 N N . ARG A 1 334 ? 12.033 22.115 -13.323 1.00 82.88 334 ARG A N 1
ATOM 2688 C CA . ARG A 1 334 ? 13.059 22.928 -13.970 1.00 82.88 334 ARG A CA 1
ATOM 2689 C C . ARG A 1 334 ? 13.886 23.603 -12.894 1.00 82.88 334 ARG A C 1
ATOM 2691 O O . ARG A 1 334 ? 13.382 23.909 -11.819 1.00 82.88 334 ARG A O 1
ATOM 2698 N N . VAL A 1 335 ? 15.136 23.910 -13.223 1.00 75.25 335 VAL A N 1
ATOM 2699 C CA . VAL A 1 335 ? 15.977 24.746 -12.364 1.00 75.25 335 VAL A CA 1
ATOM 2700 C C . VAL A 1 335 ? 15.305 26.116 -12.209 1.00 75.25 335 VAL A C 1
ATOM 2702 O O . VAL A 1 335 ? 15.099 26.830 -13.191 1.00 75.25 335 VAL A O 1
ATOM 2705 N N . GLY A 1 336 ? 14.937 26.472 -10.977 1.00 80.69 336 GLY A N 1
ATOM 2706 C CA . GLY A 1 336 ? 14.210 27.703 -10.668 1.00 80.69 336 GLY A CA 1
ATOM 2707 C C . GLY A 1 336 ? 12.693 27.507 -10.645 1.00 80.69 336 GLY A C 1
ATOM 2708 O O . GLY A 1 336 ? 12.164 26.849 -9.755 1.00 80.69 336 GLY A O 1
ATOM 2709 N N . THR A 1 337 ? 11.969 28.143 -11.572 1.00 82.44 337 THR A N 1
ATOM 2710 C CA . THR A 1 337 ? 10.495 28.102 -11.579 1.00 82.44 337 THR A CA 1
ATOM 2711 C C . THR A 1 337 ? 9.987 26.939 -12.421 1.00 82.44 337 THR A C 1
ATOM 2713 O O . THR A 1 337 ? 10.259 26.863 -13.618 1.00 82.44 337 THR A O 1
ATOM 2716 N N . HIS A 1 338 ? 9.218 26.051 -11.795 1.00 89.25 338 HIS A N 1
ATOM 2717 C CA . HIS A 1 338 ? 8.634 24.890 -12.458 1.00 89.25 338 HIS A CA 1
ATOM 2718 C C . HIS A 1 338 ? 7.499 25.334 -13.389 1.00 89.25 338 HIS A C 1
ATOM 2720 O O . HIS A 1 338 ? 6.690 26.195 -13.034 1.00 89.25 338 HIS A O 1
ATOM 2726 N N . SER A 1 339 ? 7.420 24.743 -14.580 1.00 89.31 339 SER A N 1
ATOM 2727 C CA . SER A 1 339 ? 6.394 25.088 -15.570 1.00 89.31 339 SER A CA 1
ATOM 2728 C C . SER A 1 339 ? 5.191 24.155 -15.476 1.00 89.31 339 SER A C 1
ATOM 2730 O O . SER A 1 339 ? 5.348 22.963 -15.225 1.00 89.31 339 SER A O 1
ATOM 2732 N N . ILE A 1 340 ? 3.984 24.675 -15.700 1.00 91.62 340 ILE A N 1
ATOM 2733 C CA . ILE A 1 340 ? 2.765 23.857 -15.720 1.00 91.62 340 ILE A CA 1
ATOM 2734 C C . ILE A 1 340 ? 2.645 23.182 -17.087 1.00 91.62 340 ILE A C 1
ATOM 2736 O O . ILE A 1 340 ? 2.631 23.857 -18.116 1.00 91.62 340 ILE A O 1
ATOM 2740 N N . CYS A 1 341 ? 2.534 21.856 -17.088 1.00 90.94 341 CYS A N 1
ATOM 2741 C CA . CYS A 1 341 ? 2.216 21.081 -18.284 1.00 90.94 341 CYS A CA 1
ATOM 2742 C C . CYS A 1 341 ? 0.724 21.131 -18.580 1.00 90.94 341 CYS A C 1
ATOM 2744 O O . CYS A 1 341 ? 0.355 21.245 -19.740 1.00 90.94 341 CYS A O 1
ATOM 2746 N N . GLY A 1 342 ? -0.118 21.042 -17.547 1.00 92.56 342 GLY A N 1
ATOM 2747 C CA . GLY A 1 342 ? -1.575 21.074 -17.658 1.00 92.56 342 GLY A CA 1
ATOM 2748 C C . GLY A 1 342 ? -2.272 20.809 -16.329 1.00 92.56 342 GLY A C 1
ATOM 2749 O O . GLY A 1 342 ? -1.646 20.386 -15.353 1.00 92.56 342 GLY A O 1
ATOM 2750 N N . ARG A 1 343 ? -3.580 21.043 -16.289 1.00 95.56 343 ARG A N 1
ATOM 2751 C CA . ARG A 1 343 ? -4.427 20.880 -15.107 1.00 95.56 343 ARG A CA 1
ATOM 2752 C C . ARG A 1 343 ? -5.736 20.179 -15.458 1.00 95.56 343 ARG A C 1
ATOM 2754 O O . ARG A 1 343 ? -6.315 20.411 -16.511 1.00 95.56 343 ARG A O 1
ATOM 2761 N N . ALA A 1 344 ? -6.230 19.366 -14.531 1.00 96.44 344 ALA A N 1
ATOM 2762 C CA . ALA A 1 344 ? -7.563 18.778 -14.571 1.00 96.44 344 ALA A CA 1
ATOM 2763 C C . ALA A 1 344 ? -8.264 18.918 -13.212 1.00 96.44 344 ALA A C 1
ATOM 2765 O O . ALA A 1 344 ? -7.621 18.982 -12.160 1.00 96.44 344 ALA A O 1
ATOM 2766 N N . LEU A 1 345 ? -9.596 18.964 -13.227 1.00 95.69 345 LEU A N 1
ATOM 2767 C CA . LEU A 1 345 ? -10.421 18.932 -12.019 1.00 95.69 345 LEU A CA 1
ATOM 2768 C C . LEU A 1 345 ? -11.054 17.553 -11.864 1.00 95.69 345 LEU A C 1
ATOM 2770 O O . LEU A 1 345 ? -11.530 16.965 -12.833 1.00 95.69 345 LEU A O 1
ATOM 2774 N N . LEU A 1 346 ? -11.091 17.059 -10.632 1.00 94.12 346 LEU A N 1
ATOM 2775 C CA . LEU A 1 346 ? -11.707 15.785 -10.294 1.00 94.12 346 LEU A CA 1
ATOM 2776 C C . LEU A 1 346 ? -12.615 15.964 -9.077 1.00 94.12 346 LEU A C 1
ATOM 2778 O O . LEU A 1 346 ? -12.174 16.395 -8.014 1.00 94.12 346 LEU A O 1
ATOM 2782 N N . GLN A 1 347 ? -13.888 15.608 -9.233 1.00 94.25 347 GLN A N 1
ATOM 2783 C CA . GLN A 1 347 ? -14.854 15.607 -8.141 1.00 94.25 347 GLN A CA 1
ATOM 2784 C C . GLN A 1 347 ? -14.947 14.216 -7.502 1.00 94.25 347 GLN A C 1
ATOM 2786 O O . GLN A 1 347 ? -15.365 13.245 -8.141 1.00 94.25 347 GLN A O 1
ATOM 2791 N N . LEU A 1 348 ? -14.582 14.153 -6.225 1.00 94.25 348 LEU A N 1
ATOM 2792 C CA . LEU A 1 348 ? -14.708 13.009 -5.331 1.00 94.25 348 LEU A CA 1
ATOM 2793 C C . LEU A 1 348 ? -16.079 13.062 -4.650 1.00 94.25 348 LEU A C 1
ATOM 2795 O O . LEU A 1 348 ? -16.241 13.656 -3.586 1.00 94.25 348 LEU A O 1
ATOM 2799 N N . ASP A 1 349 ? -17.078 12.478 -5.303 1.00 92.12 349 ASP A N 1
ATOM 2800 C CA . ASP A 1 349 ? -18.432 12.319 -4.769 1.00 92.12 349 ASP A CA 1
ATOM 2801 C C . ASP A 1 349 ? -18.692 10.827 -4.504 1.00 92.12 349 ASP A C 1
ATOM 2803 O O . ASP A 1 349 ? -18.680 10.052 -5.466 1.00 92.12 349 ASP A O 1
ATOM 2807 N N . PRO A 1 350 ? -18.922 10.402 -3.243 1.00 88.94 350 PRO A N 1
ATOM 2808 C CA . PRO A 1 350 ? -19.149 8.999 -2.899 1.00 88.94 350 PRO A CA 1
ATOM 2809 C C . PRO A 1 350 ? -20.276 8.344 -3.702 1.00 88.94 350 PRO A C 1
ATOM 2811 O O . PRO A 1 350 ? -20.176 7.163 -4.016 1.00 88.94 350 PRO A O 1
ATOM 2814 N N . LEU A 1 351 ? -21.307 9.102 -4.096 1.00 86.94 351 LEU A N 1
ATOM 2815 C CA . LEU A 1 351 ? -22.459 8.580 -4.841 1.00 86.94 351 LEU A CA 1
ATOM 2816 C C . LEU A 1 351 ? -22.112 8.148 -6.272 1.00 86.94 351 LEU A C 1
ATOM 2818 O O . LEU A 1 351 ? -22.864 7.401 -6.898 1.00 86.94 351 LEU A O 1
ATOM 2822 N N . ARG A 1 352 ? -20.977 8.610 -6.805 1.00 84.44 352 ARG A N 1
ATOM 2823 C CA . ARG A 1 352 ? -20.517 8.276 -8.160 1.00 84.44 352 ARG A CA 1
ATOM 2824 C C . ARG A 1 352 ? -19.715 6.977 -8.222 1.00 84.44 352 ARG A C 1
ATOM 2826 O O . ARG A 1 352 ? -19.422 6.511 -9.322 1.00 84.44 352 ARG A O 1
ATOM 2833 N N . PHE A 1 353 ? -19.356 6.401 -7.075 1.00 84.88 353 PHE A N 1
ATOM 2834 C CA . PHE A 1 353 ? -18.458 5.254 -6.985 1.00 84.88 353 PHE A CA 1
ATOM 2835 C C . PHE A 1 353 ? -19.074 4.111 -6.181 1.00 84.88 353 PHE A C 1
ATOM 2837 O O . PHE A 1 353 ? -20.018 4.280 -5.416 1.00 84.88 353 PHE A O 1
ATOM 2844 N N . LYS A 1 354 ? -18.521 2.911 -6.360 1.00 83.88 354 LYS A N 1
ATOM 2845 C CA . LYS A 1 354 ? -18.862 1.760 -5.522 1.00 83.88 354 LYS A CA 1
ATOM 2846 C C . LYS A 1 354 ? -18.035 1.794 -4.247 1.00 83.88 354 LYS A C 1
ATOM 2848 O O . LYS A 1 354 ? -16.869 2.164 -4.282 1.00 83.88 354 LYS A O 1
ATOM 2853 N N . HIS A 1 355 ? -18.640 1.359 -3.148 1.00 85.25 355 HIS A N 1
ATOM 2854 C CA . HIS A 1 355 ? -18.036 1.347 -1.814 1.00 85.25 355 HIS A CA 1
ATOM 2855 C C . HIS A 1 355 ? -17.308 0.025 -1.497 1.00 85.25 355 HIS A C 1
ATOM 2857 O O . HIS A 1 355 ? -17.274 -0.403 -0.345 1.00 85.25 355 HIS A O 1
ATOM 2863 N N . ASP A 1 356 ? -16.805 -0.665 -2.522 1.00 80.31 356 ASP A N 1
ATOM 2864 C CA . ASP A 1 356 ? -16.213 -2.008 -2.443 1.00 80.31 356 ASP A CA 1
ATOM 2865 C C . ASP A 1 356 ? -14.674 -2.001 -2.406 1.00 80.31 356 ASP A C 1
ATOM 2867 O O . ASP A 1 356 ? -14.053 -3.063 -2.325 1.00 80.31 356 ASP A O 1
ATOM 2871 N N . GLY A 1 357 ? -14.052 -0.819 -2.477 1.00 83.19 357 GLY A N 1
ATOM 2872 C CA . GLY A 1 357 ? -12.600 -0.658 -2.524 1.00 83.19 357 GLY A CA 1
ATOM 2873 C C . GLY A 1 357 ? -11.949 -1.130 -3.822 1.00 83.19 357 GLY A C 1
ATOM 2874 O O . GLY A 1 357 ? -10.721 -1.194 -3.893 1.00 83.19 357 GLY A O 1
ATOM 2875 N N . ILE A 1 358 ? -12.733 -1.443 -4.856 1.00 83.12 358 ILE A N 1
ATOM 2876 C CA . ILE A 1 358 ? -12.214 -1.823 -6.169 1.00 83.12 358 ILE A CA 1
ATOM 2877 C C . ILE A 1 358 ? -11.942 -0.536 -6.971 1.00 83.12 358 ILE A C 1
ATOM 2879 O O . ILE A 1 358 ? -12.871 0.247 -7.190 1.00 83.12 358 ILE A O 1
ATOM 2883 N N . PRO A 1 359 ? -10.698 -0.287 -7.430 1.00 84.81 359 PRO A N 1
ATOM 2884 C CA . PRO A 1 359 ? -10.377 0.919 -8.173 1.00 84.81 359 PRO A CA 1
ATOM 2885 C C . PRO A 1 359 ? -11.087 0.977 -9.527 1.00 84.81 359 PRO A C 1
ATOM 2887 O O . PRO A 1 359 ? -11.151 -0.006 -10.268 1.00 84.81 359 PRO A O 1
ATOM 2890 N N . GLN A 1 360 ? -11.591 2.161 -9.861 1.00 83.06 360 GLN A N 1
ATOM 2891 C CA . GLN A 1 360 ? -12.145 2.500 -11.165 1.00 83.06 360 GLN A CA 1
ATOM 2892 C C . GLN A 1 360 ? -11.164 3.412 -11.906 1.00 83.06 360 GLN A C 1
ATOM 2894 O O . GLN A 1 360 ? -10.773 4.453 -11.382 1.00 83.06 360 GLN A O 1
ATOM 2899 N N . GLU A 1 361 ? -10.768 3.015 -13.116 1.00 84.69 361 GLU A N 1
ATOM 2900 C CA . GLU A 1 361 ? -9.893 3.795 -13.999 1.00 84.69 361 GLU A CA 1
ATOM 2901 C C . GLU A 1 361 ? -10.650 4.985 -14.603 1.00 84.69 361 GLU A C 1
ATOM 2903 O O . GLU A 1 361 ? -11.707 4.823 -15.216 1.00 84.69 361 GLU A O 1
ATOM 2908 N N . ILE A 1 362 ? -10.086 6.182 -14.463 1.00 86.06 362 ILE A N 1
ATOM 2909 C CA . ILE A 1 362 ? -10.594 7.427 -15.033 1.00 86.06 362 ILE A CA 1
ATOM 2910 C C . ILE A 1 362 ? -9.440 8.143 -15.729 1.00 86.06 362 ILE A C 1
ATOM 2912 O O . ILE A 1 362 ? -8.397 8.408 -15.131 1.00 86.06 362 ILE A O 1
ATOM 2916 N N . TYR A 1 363 ? -9.649 8.493 -16.996 1.00 87.44 363 TYR A N 1
ATOM 2917 C CA . TYR A 1 363 ? -8.771 9.416 -17.703 1.00 87.44 363 TYR A CA 1
ATOM 2918 C C . TYR A 1 363 ? -9.234 10.851 -17.457 1.00 87.44 363 TYR A C 1
ATOM 2920 O O . TYR A 1 363 ? -10.402 11.179 -17.658 1.00 87.44 363 TYR A O 1
ATOM 2928 N N . LEU A 1 364 ? -8.305 11.688 -17.008 1.00 91.62 364 LEU A N 1
ATOM 2929 C CA . LEU A 1 364 ? -8.481 13.122 -16.848 1.00 91.62 364 LEU A CA 1
ATOM 2930 C C . LEU A 1 364 ? -7.760 13.822 -17.995 1.00 91.62 364 LEU A C 1
ATOM 2932 O O . LEU A 1 364 ? -6.527 13.809 -18.044 1.00 91.62 364 LEU A O 1
ATOM 2936 N N . ASP A 1 365 ? -8.517 14.416 -18.909 1.00 91.25 365 ASP A N 1
ATOM 2937 C CA . ASP A 1 365 ? -7.949 15.253 -19.961 1.00 91.25 365 ASP A CA 1
ATOM 2938 C C . ASP A 1 365 ? -7.457 16.568 -19.349 1.00 91.25 365 ASP A C 1
ATOM 2940 O O . ASP A 1 365 ? -8.159 17.210 -18.561 1.00 91.25 365 ASP A O 1
ATOM 2944 N N . LEU A 1 366 ? -6.219 16.935 -19.672 1.00 92.81 366 LEU A N 1
ATOM 2945 C CA . LEU A 1 366 ? -5.628 18.187 -19.216 1.00 92.81 366 LEU A CA 1
ATOM 2946 C C . LEU A 1 366 ? -6.179 19.348 -20.051 1.00 92.81 366 LEU A C 1
ATOM 2948 O O . LEU A 1 366 ? -6.397 19.205 -21.252 1.00 92.81 366 LEU A O 1
ATOM 2952 N N . ASP A 1 367 ? -6.358 20.507 -19.421 1.00 90.75 367 ASP A N 1
ATOM 2953 C CA . ASP A 1 367 ? -6.785 21.756 -20.070 1.00 90.75 367 ASP A CA 1
ATOM 2954 C C . ASP A 1 367 ? -5.884 22.202 -21.237 1.00 90.75 367 ASP A C 1
ATOM 2956 O O . ASP A 1 367 ? -6.329 22.915 -22.137 1.00 90.75 367 ASP A O 1
ATOM 2960 N N . SER A 1 368 ? -4.628 21.769 -21.227 1.00 86.06 368 SER A N 1
ATOM 2961 C CA . SER A 1 368 ? -3.636 21.983 -22.272 1.00 86.06 368 SER A CA 1
ATOM 2962 C C . SER A 1 368 ? -3.581 20.817 -23.277 1.00 86.06 368 SER A C 1
ATOM 2964 O O . SER A 1 368 ? -4.316 20.790 -24.261 1.00 86.06 368 SER A O 1
ATOM 2966 N N . GLN A 1 369 ? -2.660 19.870 -23.079 1.00 85.81 369 GLN A N 1
ATOM 2967 C CA . GLN A 1 369 ? -2.443 18.695 -23.910 1.00 85.81 369 GLN A CA 1
ATOM 2968 C C . GLN A 1 369 ? -2.047 17.502 -23.040 1.00 85.81 369 GLN A C 1
ATOM 2970 O O . GLN A 1 369 ? -1.194 17.603 -22.157 1.00 85.81 369 GLN A O 1
ATOM 2975 N N . GLY A 1 370 ? -2.604 16.346 -23.386 1.00 86.06 370 GLY A N 1
ATOM 2976 C CA . GLY A 1 370 ? -2.326 15.078 -22.734 1.00 86.06 370 GLY A CA 1
ATOM 2977 C C . GLY A 1 370 ? -3.422 14.702 -21.749 1.00 86.06 370 GLY A C 1
ATOM 2978 O O . GLY A 1 370 ? -4.378 15.444 -21.527 1.00 86.06 370 GLY A O 1
ATOM 2979 N N . ARG A 1 371 ? -3.289 13.511 -21.178 1.00 90.00 371 ARG A N 1
ATOM 2980 C CA . ARG A 1 371 ? -4.259 12.960 -20.229 1.00 90.00 371 ARG A CA 1
ATOM 2981 C C . ARG A 1 371 ? -3.554 12.224 -19.107 1.00 90.00 371 ARG A C 1
ATOM 2983 O O . ARG A 1 371 ? -2.494 11.638 -19.325 1.00 90.00 371 ARG A O 1
ATOM 2990 N N . VAL A 1 372 ? -4.155 12.228 -17.926 1.00 93.50 372 VAL A N 1
ATOM 2991 C CA . VAL A 1 372 ? -3.669 11.512 -16.741 1.00 93.50 372 VAL A CA 1
ATOM 2992 C C . VAL A 1 372 ? -4.606 10.349 -16.452 1.00 93.50 372 VAL A C 1
ATOM 2994 O O . VAL A 1 372 ? -5.817 10.534 -16.381 1.00 93.50 372 VAL A O 1
ATOM 2997 N N . LEU A 1 373 ? -4.053 9.152 -16.270 1.00 93.31 373 LEU A N 1
ATOM 2998 C CA . LEU A 1 373 ? -4.798 7.995 -15.790 1.00 93.31 373 LEU A CA 1
ATOM 2999 C C . LEU A 1 373 ? -4.779 7.974 -14.260 1.00 93.31 373 LEU A C 1
ATOM 3001 O O . LEU A 1 373 ? -3.718 7.815 -13.648 1.00 93.31 373 LEU A O 1
ATOM 3005 N N . VAL A 1 374 ? -5.959 8.101 -13.661 1.00 92.50 374 VAL A N 1
ATOM 3006 C CA . VAL A 1 374 ? -6.175 8.014 -12.217 1.00 92.50 374 VAL A CA 1
ATOM 3007 C C . VAL A 1 374 ? -7.085 6.835 -11.926 1.00 92.50 374 VAL A C 1
ATOM 3009 O O . VAL A 1 374 ? -8.129 6.679 -12.549 1.00 92.50 374 VAL A O 1
ATOM 3012 N N . GLU A 1 375 ? -6.718 6.019 -10.952 1.00 91.75 375 GLU A N 1
ATOM 3013 C CA . GLU A 1 375 ? -7.617 5.018 -10.400 1.00 91.75 375 GLU A CA 1
ATOM 3014 C C . GLU A 1 375 ? -8.182 5.477 -9.064 1.00 91.75 375 GLU A C 1
ATOM 3016 O O . GLU A 1 375 ? -7.444 5.928 -8.187 1.00 91.75 375 GLU A O 1
ATOM 3021 N N . ILE A 1 376 ? -9.497 5.343 -8.911 1.00 90.94 376 ILE A N 1
ATOM 3022 C CA . ILE A 1 376 ? -10.221 5.778 -7.719 1.00 90.94 376 ILE A CA 1
ATOM 3023 C C . ILE A 1 376 ? -10.926 4.580 -7.102 1.00 90.94 376 ILE A C 1
ATOM 3025 O O . ILE A 1 376 ? -11.806 3.991 -7.729 1.00 90.94 376 ILE A O 1
ATOM 3029 N N . ALA A 1 377 ? -10.568 4.240 -5.869 1.00 91.31 377 ALA A N 1
ATOM 3030 C CA . ALA A 1 377 ? -11.283 3.260 -5.059 1.00 91.31 377 ALA A CA 1
ATOM 3031 C C . ALA A 1 377 ? -11.962 3.955 -3.877 1.00 91.31 377 ALA A C 1
ATOM 3033 O O . ALA A 1 377 ? -11.365 4.838 -3.256 1.00 91.31 377 ALA A O 1
ATOM 3034 N N . VAL A 1 378 ? -13.193 3.551 -3.557 1.00 90.88 378 VAL A N 1
ATOM 3035 C CA . VAL A 1 378 ? -13.944 4.097 -2.422 1.00 90.88 378 VAL A CA 1
ATOM 3036 C C . VAL A 1 378 ? -14.302 2.977 -1.461 1.00 90.88 378 VAL A C 1
ATOM 3038 O O . VAL A 1 378 ? -14.859 1.954 -1.849 1.00 90.88 378 VAL A O 1
ATOM 3041 N N . GLU A 1 379 ? -13.999 3.188 -0.188 1.00 91.31 379 GLU A N 1
ATOM 3042 C CA . GLU A 1 379 ? -14.429 2.337 0.920 1.00 91.31 379 GLU A CA 1
ATOM 3043 C C . GLU A 1 379 ? -15.116 3.216 1.949 1.00 91.31 379 GLU A C 1
ATOM 3045 O O . GLU A 1 379 ? -14.823 4.404 2.055 1.00 91.31 379 GLU A O 1
ATOM 3050 N N . SER A 1 380 ? -16.116 2.706 2.656 1.00 89.19 380 SER A N 1
ATOM 3051 C CA . SER A 1 380 ? -16.931 3.562 3.521 1.00 89.19 380 SER A CA 1
ATOM 3052 C C . SER A 1 380 ? -17.085 2.974 4.893 1.00 89.19 380 SER A C 1
ATOM 3054 O O . SER A 1 380 ? -17.501 1.830 5.056 1.00 89.19 380 SER A O 1
ATOM 3056 N N . GLU A 1 381 ? -16.710 3.797 5.859 1.00 85.81 381 GLU A N 1
ATOM 3057 C CA . GLU A 1 381 ? -16.666 3.440 7.256 1.00 85.81 381 GLU A CA 1
ATOM 3058 C C . GLU A 1 381 ? -18.083 3.365 7.807 1.00 85.81 381 GLU A C 1
ATOM 3060 O O . GLU A 1 381 ? -18.952 4.194 7.506 1.00 85.81 381 GLU A O 1
ATOM 3065 N N . ARG A 1 382 ? -18.290 2.351 8.635 1.00 83.19 382 ARG A N 1
ATOM 3066 C CA . ARG A 1 382 ? -19.456 2.182 9.493 1.00 83.19 382 ARG A CA 1
ATOM 3067 C C . ARG A 1 382 ? -18.956 2.057 10.926 1.00 83.19 382 ARG A C 1
ATOM 3069 O O . ARG A 1 382 ? -17.761 1.883 11.158 1.00 83.19 382 ARG A O 1
ATOM 3076 N N . VAL A 1 383 ? -19.871 2.120 11.889 1.00 72.31 383 VAL A N 1
ATOM 3077 C CA . VAL A 1 383 ? -19.555 1.799 13.288 1.00 72.31 383 VAL A CA 1
ATOM 3078 C C . VAL A 1 383 ? -19.348 0.287 13.393 1.00 72.31 383 VAL A C 1
ATOM 3080 O O . VAL A 1 383 ? -20.282 -0.459 13.669 1.00 72.31 383 VAL A O 1
ATOM 3083 N N . ASP A 1 384 ? -18.138 -0.153 13.061 1.00 85.75 384 ASP A N 1
ATOM 3084 C CA . ASP A 1 384 ? -17.806 -1.553 12.813 1.00 85.75 384 ASP A CA 1
ATOM 3085 C C . ASP A 1 384 ? -16.339 -1.833 13.186 1.00 85.75 384 ASP A C 1
ATOM 3087 O O . ASP A 1 384 ? -15.415 -1.275 12.589 1.00 85.75 384 ASP A O 1
ATOM 3091 N N . ALA A 1 385 ? -16.124 -2.713 14.167 1.00 90.00 385 ALA A N 1
ATOM 3092 C CA . ALA A 1 385 ? -14.797 -3.088 14.653 1.00 90.00 385 ALA A CA 1
ATOM 3093 C C . ALA A 1 385 ? -13.928 -3.740 13.561 1.00 90.00 385 ALA A C 1
ATOM 3095 O O . ALA A 1 385 ? -12.742 -3.423 13.458 1.00 90.00 385 ALA A O 1
ATOM 3096 N N . ILE A 1 386 ? -14.514 -4.584 12.701 1.00 90.38 386 ILE A N 1
ATOM 3097 C CA . ILE A 1 386 ? -13.838 -5.219 11.554 1.00 90.38 386 ILE A CA 1
ATOM 3098 C C . ILE A 1 386 ? -13.257 -4.148 10.621 1.00 90.38 386 ILE A C 1
ATOM 3100 O O . ILE A 1 386 ? -12.075 -4.188 10.273 1.00 90.38 386 ILE A O 1
ATOM 3104 N N . PHE A 1 387 ? -14.074 -3.167 10.224 1.00 89.50 387 PHE A N 1
ATOM 3105 C CA . PHE A 1 387 ? -13.639 -2.100 9.322 1.00 89.50 387 PHE A CA 1
ATOM 3106 C C . PHE A 1 387 ? -12.495 -1.280 9.928 1.00 89.50 387 PHE A C 1
ATOM 3108 O O . PHE A 1 387 ? -11.494 -1.013 9.262 1.00 89.50 387 PHE A O 1
ATOM 3115 N N . VAL A 1 388 ? -12.635 -0.903 11.200 1.00 90.25 388 VAL A N 1
ATOM 3116 C CA . VAL A 1 388 ? -11.653 -0.102 11.937 1.00 90.25 388 VAL A CA 1
ATOM 3117 C C . VAL A 1 388 ? -10.298 -0.815 12.020 1.00 90.25 388 VAL A C 1
ATOM 3119 O O . VAL A 1 388 ? -9.271 -0.220 11.687 1.00 90.25 388 VAL A O 1
ATOM 3122 N N . MET A 1 389 ? -10.285 -2.103 12.375 1.00 90.94 389 MET A N 1
ATOM 3123 C CA . MET A 1 389 ? -9.050 -2.897 12.420 1.00 90.94 389 MET A CA 1
ATOM 3124 C C . MET A 1 389 ? -8.410 -3.026 11.033 1.00 90.94 389 MET A C 1
ATOM 3126 O O . MET A 1 389 ? -7.203 -2.818 10.872 1.00 90.94 389 MET A O 1
ATOM 3130 N N . GLY A 1 390 ? -9.224 -3.271 10.002 1.00 91.19 390 GLY A N 1
ATOM 3131 C CA . GLY A 1 390 ? -8.746 -3.342 8.622 1.00 91.19 390 GLY A CA 1
ATOM 3132 C C . GLY A 1 390 ? -8.137 -2.041 8.122 1.00 91.19 390 GLY A C 1
ATOM 3133 O O . GLY A 1 390 ? -7.122 -2.066 7.423 1.00 91.19 390 GLY A O 1
ATOM 3134 N N . ARG A 1 391 ? -8.717 -0.898 8.504 1.00 90.94 391 ARG A N 1
ATOM 3135 C CA . ARG A 1 391 ? -8.225 0.433 8.134 1.00 90.94 391 ARG A CA 1
ATOM 3136 C C . ARG A 1 391 ? -6.844 0.685 8.735 1.00 90.94 391 ARG A C 1
ATOM 3138 O O . ARG A 1 391 ? -5.935 1.081 8.003 1.00 90.94 391 ARG A O 1
ATOM 3145 N N . ALA A 1 392 ? -6.672 0.399 10.026 1.00 93.38 392 ALA A N 1
ATOM 3146 C CA . ALA A 1 392 ? -5.395 0.542 10.721 1.00 93.38 392 ALA A CA 1
ATOM 3147 C C . ALA A 1 392 ? -4.301 -0.336 10.089 1.00 93.38 392 ALA A C 1
ATOM 3149 O O . ALA A 1 392 ? -3.231 0.160 9.722 1.00 93.38 392 ALA A O 1
ATOM 3150 N N . HIS A 1 393 ? -4.593 -1.624 9.876 1.00 93.62 393 HIS A N 1
ATOM 3151 C CA . HIS A 1 393 ? -3.641 -2.557 9.275 1.00 93.62 393 HIS A CA 1
ATOM 3152 C C . HIS A 1 393 ? -3.282 -2.162 7.834 1.00 93.62 393 HIS A C 1
ATOM 3154 O O . HIS A 1 393 ? -2.110 -2.174 7.450 1.00 93.62 393 HIS A O 1
ATOM 3160 N N . ARG A 1 394 ? -4.274 -1.774 7.021 1.00 91.31 394 ARG A N 1
ATOM 3161 C CA . ARG A 1 394 ? -4.043 -1.337 5.638 1.00 91.31 394 ARG A CA 1
ATOM 3162 C C . ARG A 1 394 ? -3.156 -0.096 5.573 1.00 91.31 394 ARG A C 1
ATOM 3164 O O . ARG A 1 394 ? -2.256 -0.058 4.736 1.00 91.31 394 ARG A O 1
ATOM 3171 N N . SER A 1 395 ? -3.391 0.888 6.443 1.00 92.25 395 SER A N 1
ATOM 3172 C CA . SER A 1 395 ? -2.580 2.109 6.505 1.00 92.25 395 SER A CA 1
ATOM 3173 C C . SER A 1 395 ? -1.105 1.782 6.741 1.00 92.25 395 SER A C 1
ATOM 3175 O O . SER A 1 395 ? -0.246 2.235 5.985 1.00 92.25 395 SER A O 1
ATOM 3177 N N . LEU A 1 396 ? -0.809 0.938 7.734 1.00 95.62 396 LEU A N 1
ATOM 3178 C CA . LEU A 1 396 ? 0.564 0.523 8.030 1.00 95.62 396 LEU A CA 1
ATOM 3179 C C . LEU A 1 396 ? 1.190 -0.291 6.887 1.00 95.62 396 LEU A C 1
ATOM 3181 O O . LEU A 1 396 ? 2.340 -0.042 6.523 1.00 95.62 396 LEU A O 1
ATOM 3185 N N . LYS A 1 397 ? 0.437 -1.223 6.279 1.00 93.62 397 LYS A N 1
ATOM 3186 C CA . LYS A 1 397 ? 0.907 -2.019 5.129 1.00 93.62 397 LYS A CA 1
ATOM 3187 C C . LYS A 1 397 ? 1.299 -1.110 3.964 1.00 93.62 397 LYS A C 1
ATOM 3189 O O . LYS A 1 397 ? 2.376 -1.269 3.397 1.00 93.62 397 LYS A O 1
ATOM 3194 N N . ARG A 1 398 ? 0.464 -0.115 3.651 1.00 90.62 398 ARG A N 1
ATOM 3195 C CA . ARG A 1 398 ? 0.726 0.878 2.598 1.00 90.62 398 ARG A CA 1
ATOM 3196 C C . ARG A 1 398 ? 1.930 1.756 2.917 1.00 90.62 398 ARG A C 1
ATOM 3198 O O . ARG A 1 398 ? 2.771 1.960 2.045 1.00 90.62 398 ARG A O 1
ATOM 3205 N N . ALA A 1 399 ? 2.042 2.243 4.152 1.00 93.62 399 ALA A N 1
ATOM 3206 C CA . ALA A 1 399 ? 3.195 3.023 4.595 1.00 93.62 399 ALA A CA 1
ATOM 3207 C C . ALA A 1 399 ? 4.503 2.228 4.471 1.00 93.62 399 ALA A C 1
ATOM 3209 O O . ALA A 1 399 ? 5.482 2.741 3.935 1.00 93.62 399 ALA A O 1
ATOM 3210 N N . GLN A 1 400 ? 4.498 0.953 4.874 1.00 95.81 400 GLN A N 1
ATOM 3211 C CA . GLN A 1 400 ? 5.639 0.051 4.713 1.00 95.81 400 GLN A CA 1
ATOM 3212 C C . GLN A 1 400 ? 5.998 -0.157 3.234 1.00 95.81 400 GLN A C 1
ATOM 3214 O O . GLN A 1 400 ? 7.160 -0.007 2.861 1.00 95.81 400 GLN A O 1
ATOM 3219 N N . GLU A 1 401 ? 5.023 -0.489 2.381 1.00 92.44 401 GLU A N 1
ATOM 3220 C CA . GLU A 1 401 ? 5.250 -0.690 0.941 1.00 92.44 401 GLU A CA 1
ATOM 3221 C C . GLU A 1 401 ? 5.802 0.579 0.271 1.00 92.44 401 GLU A C 1
ATOM 3223 O O . GLU A 1 401 ? 6.727 0.502 -0.540 1.00 92.44 401 GLU A O 1
ATOM 3228 N N . ARG A 1 402 ? 5.286 1.756 0.645 1.00 90.62 402 ARG A N 1
ATOM 3229 C CA . ARG A 1 402 ? 5.779 3.051 0.161 1.00 90.62 402 ARG A CA 1
ATOM 3230 C C . ARG A 1 402 ? 7.207 3.331 0.625 1.00 90.62 402 ARG A C 1
ATOM 3232 O O . ARG A 1 402 ? 8.029 3.724 -0.195 1.00 90.62 402 ARG A O 1
ATOM 3239 N N . ALA A 1 403 ? 7.513 3.113 1.902 1.00 93.81 403 ALA A N 1
ATOM 3240 C CA . ALA A 1 403 ? 8.857 3.299 2.441 1.00 93.81 403 ALA A CA 1
ATOM 3241 C C . ALA A 1 403 ? 9.883 2.391 1.742 1.00 93.81 403 ALA A C 1
ATOM 3243 O O . ALA A 1 403 ? 10.953 2.859 1.363 1.00 93.81 403 ALA A O 1
ATOM 3244 N N . ILE A 1 404 ? 9.531 1.127 1.480 1.00 95.06 404 ILE A N 1
ATOM 3245 C CA . ILE A 1 404 ? 10.378 0.199 0.715 1.00 95.06 404 ILE A CA 1
ATOM 3246 C C . ILE A 1 404 ? 10.633 0.728 -0.700 1.00 95.06 404 ILE A C 1
ATOM 3248 O O . ILE A 1 404 ? 11.779 0.734 -1.142 1.00 95.06 404 ILE A O 1
ATOM 3252 N N . LYS A 1 405 ? 9.594 1.205 -1.403 1.00 90.31 405 LYS A N 1
ATOM 3253 C CA . LYS A 1 405 ? 9.758 1.812 -2.735 1.00 90.31 405 LYS A CA 1
ATOM 3254 C C . LYS A 1 405 ? 10.721 3.007 -2.696 1.00 90.31 405 LYS A C 1
ATOM 3256 O O . LYS A 1 405 ? 11.589 3.093 -3.552 1.00 90.31 405 LYS A O 1
ATOM 3261 N N . LEU A 1 406 ? 10.602 3.889 -1.700 1.00 89.12 406 LEU A N 1
ATOM 3262 C CA . LEU A 1 406 ? 11.475 5.063 -1.552 1.00 89.12 406 LEU A CA 1
ATOM 3263 C C . LEU A 1 406 ? 12.932 4.691 -1.243 1.00 89.12 406 LEU A C 1
ATOM 3265 O O . LEU A 1 406 ? 13.841 5.314 -1.782 1.00 89.12 406 LEU A O 1
ATOM 3269 N N . ILE A 1 407 ? 13.158 3.671 -0.410 1.00 91.06 407 ILE A N 1
ATOM 3270 C CA . ILE A 1 407 ? 14.498 3.119 -0.156 1.00 91.06 407 ILE A CA 1
ATOM 3271 C C . ILE A 1 407 ? 15.092 2.581 -1.459 1.00 91.06 407 ILE A C 1
ATOM 3273 O O . ILE A 1 407 ? 16.216 2.917 -1.816 1.00 91.06 407 ILE A O 1
ATOM 3277 N N . VAL A 1 408 ? 14.320 1.780 -2.198 1.00 90.88 408 VAL A N 1
ATOM 3278 C CA . VAL A 1 408 ? 14.780 1.164 -3.447 1.00 90.88 408 VAL A CA 1
ATOM 3279 C C . VAL A 1 408 ? 15.023 2.183 -4.556 1.00 90.88 408 VAL A C 1
ATOM 3281 O O . VAL A 1 408 ? 15.914 1.988 -5.382 1.00 90.88 408 VAL A O 1
ATOM 3284 N N . GLU A 1 409 ? 14.291 3.295 -4.557 1.00 85.44 409 GLU A N 1
ATOM 3285 C CA . GLU A 1 409 ? 14.499 4.387 -5.506 1.00 85.44 409 GLU A CA 1
ATOM 3286 C C . GLU A 1 409 ? 15.936 4.923 -5.455 1.00 85.44 409 GLU A C 1
ATOM 3288 O O . GLU A 1 409 ? 16.479 5.297 -6.493 1.00 85.44 409 GLU A O 1
ATOM 3293 N N . LYS A 1 410 ? 16.605 4.870 -4.294 1.00 85.12 410 LYS A N 1
ATOM 3294 C CA . LYS A 1 410 ? 18.019 5.260 -4.165 1.00 85.12 410 LYS A CA 1
ATOM 3295 C C . LYS A 1 410 ? 18.960 4.390 -4.987 1.00 85.12 410 LYS A C 1
ATOM 3297 O O . LYS A 1 410 ? 19.972 4.881 -5.473 1.00 85.12 410 LYS A O 1
ATOM 3302 N N . PHE A 1 411 ? 18.590 3.134 -5.225 1.00 82.06 411 PHE A N 1
ATOM 3303 C CA . PHE A 1 411 ? 19.343 2.229 -6.091 1.00 82.06 411 PHE A CA 1
ATOM 3304 C C . PHE A 1 411 ? 19.055 2.455 -7.577 1.00 82.06 411 PHE A C 1
ATOM 3306 O O . PHE A 1 411 ? 19.881 2.112 -8.424 1.00 82.06 411 PHE A O 1
ATOM 3313 N N . SER A 1 412 ? 17.882 3.006 -7.907 1.00 82.12 412 SER A N 1
ATOM 3314 C CA . SER A 1 412 ? 17.332 2.993 -9.267 1.00 82.12 412 SER A CA 1
ATOM 3315 C C . SER A 1 412 ? 18.250 3.655 -10.289 1.00 82.12 412 SER A C 1
ATOM 3317 O O . SER A 1 412 ? 18.546 3.055 -11.319 1.00 82.12 412 SER A O 1
ATOM 3319 N N . ARG A 1 413 ? 18.779 4.848 -9.989 1.00 77.50 413 ARG A N 1
ATOM 3320 C CA . ARG A 1 413 ? 19.648 5.602 -10.901 1.00 77.50 413 ARG A CA 1
ATOM 3321 C C . ARG A 1 413 ? 20.911 4.823 -11.257 1.00 77.50 413 ARG A C 1
ATOM 3323 O O . ARG A 1 413 ? 21.294 4.788 -12.426 1.00 77.50 413 ARG A O 1
ATOM 3330 N N . PHE A 1 414 ? 21.525 4.177 -10.268 1.00 81.69 414 PHE A N 1
ATOM 3331 C CA . PHE A 1 414 ? 22.734 3.386 -10.474 1.00 81.69 414 PHE A CA 1
ATOM 3332 C C . PHE A 1 414 ? 22.437 2.095 -11.247 1.00 81.69 414 PHE A C 1
ATOM 3334 O O . PHE A 1 414 ? 23.135 1.774 -12.206 1.00 81.69 414 PHE A O 1
ATOM 3341 N N . ILE A 1 415 ? 21.336 1.409 -10.919 1.00 87.69 415 ILE A N 1
ATOM 3342 C CA . ILE A 1 415 ? 20.862 0.246 -11.684 1.00 87.69 415 ILE A CA 1
ATOM 3343 C C . ILE A 1 415 ? 20.610 0.638 -13.151 1.00 87.69 415 ILE A C 1
ATOM 3345 O O . ILE A 1 415 ? 21.108 -0.025 -14.058 1.00 87.69 415 ILE A O 1
ATOM 3349 N N . HIS A 1 416 ? 19.893 1.736 -13.408 1.00 84.75 416 HIS A N 1
ATOM 3350 C CA . HIS A 1 416 ? 19.627 2.236 -14.761 1.00 84.75 416 HIS A CA 1
ATOM 3351 C C . HIS A 1 416 ? 20.911 2.573 -15.529 1.00 84.75 416 HIS A C 1
ATOM 3353 O O . HIS A 1 416 ? 20.983 2.349 -16.738 1.00 84.75 416 HIS A O 1
ATOM 3359 N N . TYR A 1 417 ? 21.932 3.088 -14.842 1.00 83.25 417 TYR A N 1
ATOM 3360 C CA . TYR A 1 417 ? 23.236 3.350 -15.441 1.00 83.25 417 TYR A CA 1
ATOM 3361 C C . TYR A 1 417 ? 23.953 2.057 -15.858 1.00 83.25 417 TYR A C 1
ATOM 3363 O O . TYR A 1 417 ? 24.434 1.967 -16.990 1.00 83.25 417 TYR A O 1
ATOM 3371 N N . CYS A 1 418 ? 23.991 1.038 -14.998 1.00 86.56 418 CYS A N 1
ATOM 3372 C CA . CYS A 1 418 ? 24.614 -0.247 -1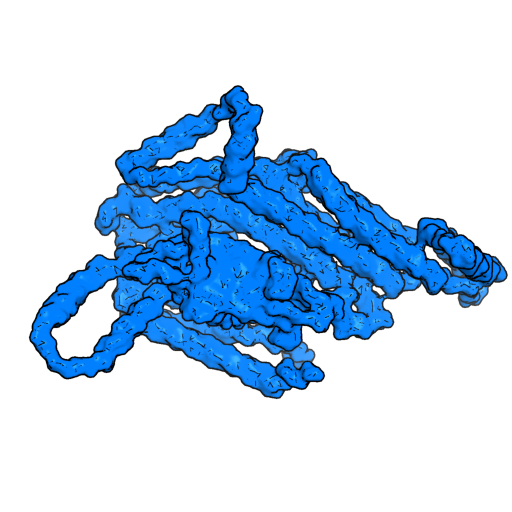5.329 1.00 86.56 418 CYS A CA 1
ATOM 3373 C C . CYS A 1 418 ? 23.866 -0.965 -16.465 1.00 86.56 418 CYS A C 1
ATOM 3375 O O . CYS A 1 418 ? 24.491 -1.504 -17.376 1.00 86.56 418 CYS A O 1
ATOM 3377 N N . PHE A 1 419 ? 22.535 -0.869 -16.486 1.00 90.00 419 PHE A N 1
ATOM 3378 C CA . PHE A 1 419 ? 21.674 -1.347 -17.573 1.00 90.00 419 PHE A CA 1
ATOM 3379 C C . PHE A 1 419 ? 21.473 -0.289 -18.675 1.00 90.00 419 PHE A C 1
ATOM 3381 O O . PHE A 1 419 ? 20.365 -0.081 -19.173 1.00 90.00 419 PHE A O 1
ATOM 3388 N N . SER A 1 420 ? 22.549 0.386 -19.085 1.00 88.06 420 SER A N 1
ATOM 3389 C CA . SER A 1 420 ? 22.514 1.396 -20.147 1.00 88.06 420 SER A CA 1
ATOM 3390 C C . SER A 1 420 ? 23.160 0.912 -21.444 1.00 88.06 420 SER A C 1
ATOM 3392 O O . SER A 1 420 ? 24.059 0.069 -21.466 1.00 88.06 420 SER A O 1
ATOM 3394 N N . ARG A 1 421 ? 22.767 1.534 -22.563 1.00 85.19 421 ARG A N 1
ATOM 3395 C CA . ARG A 1 421 ? 23.418 1.308 -23.865 1.00 85.19 421 ARG A CA 1
ATOM 3396 C C . ARG A 1 421 ? 24.894 1.703 -23.863 1.00 85.19 421 ARG A C 1
ATOM 3398 O O . ARG A 1 421 ? 25.671 1.112 -24.601 1.00 85.19 421 ARG A O 1
ATOM 3405 N N . SER A 1 422 ? 25.279 2.699 -23.064 1.00 85.94 422 SER A N 1
ATOM 3406 C CA . SER A 1 422 ? 26.684 3.080 -22.885 1.00 85.94 422 SER A CA 1
ATOM 3407 C C . SER A 1 422 ? 27.501 1.950 -22.274 1.00 85.94 422 SER A C 1
ATOM 3409 O O . SER A 1 422 ? 28.583 1.673 -22.784 1.00 85.94 422 SER A O 1
ATOM 3411 N N . ASN A 1 423 ? 26.965 1.277 -21.250 1.00 86.00 423 ASN A N 1
ATOM 3412 C CA . ASN A 1 423 ? 27.648 0.153 -20.617 1.00 86.00 423 ASN A CA 1
ATOM 3413 C C . ASN A 1 423 ? 27.711 -1.064 -21.552 1.00 86.00 423 ASN A C 1
ATOM 3415 O O . ASN A 1 423 ? 28.758 -1.669 -21.709 1.00 86.00 423 ASN A O 1
ATOM 3419 N N . LEU A 1 424 ? 26.639 -1.374 -22.290 1.00 89.62 424 LEU A N 1
ATOM 3420 C CA . LEU A 1 424 ? 26.707 -2.434 -23.310 1.00 89.62 424 LEU A CA 1
ATOM 3421 C C . LEU A 1 424 ? 27.748 -2.145 -24.398 1.00 89.62 424 LEU A C 1
ATOM 3423 O O . LEU A 1 424 ? 28.478 -3.035 -24.828 1.00 89.62 424 LEU A O 1
ATOM 3427 N N . LYS A 1 425 ? 27.831 -0.891 -24.850 1.00 87.44 425 LYS A N 1
ATOM 3428 C CA . LYS A 1 425 ? 28.755 -0.472 -25.907 1.00 87.44 425 LYS A CA 1
ATOM 3429 C C . LYS A 1 425 ? 30.223 -0.573 -25.481 1.00 87.44 425 LYS A C 1
ATOM 3431 O O . LYS A 1 425 ? 31.066 -0.799 -26.349 1.00 87.44 425 LYS A O 1
ATOM 3436 N N . SER A 1 426 ? 30.537 -0.397 -24.195 1.00 86.81 426 SER A N 1
ATOM 3437 C CA . SER A 1 426 ? 31.918 -0.494 -23.701 1.00 86.81 426 SER A CA 1
ATOM 3438 C C . SER A 1 426 ? 32.475 -1.916 -23.830 1.00 86.81 426 SER A C 1
ATOM 3440 O O . SER A 1 426 ? 33.657 -2.065 -24.123 1.00 86.81 426 SER A O 1
ATOM 3442 N N . ILE A 1 427 ? 31.618 -2.938 -23.718 1.00 90.56 427 ILE A N 1
ATOM 3443 C CA . ILE A 1 427 ? 32.014 -4.353 -23.791 1.00 90.56 427 ILE A CA 1
ATOM 3444 C C . ILE A 1 427 ? 31.714 -5.027 -25.138 1.00 90.56 427 ILE A C 1
ATOM 3446 O O . ILE A 1 427 ? 32.517 -5.821 -25.616 1.00 90.56 427 ILE A O 1
ATOM 3450 N N . CYS A 1 428 ? 30.606 -4.684 -25.804 1.00 90.00 428 CYS A N 1
ATOM 3451 C CA . CYS A 1 428 ? 30.231 -5.263 -27.106 1.00 90.00 428 CYS A CA 1
ATOM 3452 C C . CYS A 1 428 ? 30.795 -4.466 -28.303 1.00 90.00 428 CYS A C 1
ATOM 3454 O O . CYS A 1 428 ? 30.587 -4.815 -29.474 1.00 90.00 428 CYS A O 1
ATOM 3456 N N . GLY A 1 429 ? 31.501 -3.365 -28.027 1.00 87.38 429 GLY A N 1
ATOM 3457 C CA . GLY A 1 429 ? 32.025 -2.432 -29.019 1.00 87.38 429 GLY A CA 1
ATOM 3458 C C . GLY A 1 429 ? 30.946 -1.567 -29.683 1.00 87.38 429 GLY A C 1
ATOM 3459 O O . GLY A 1 429 ? 29.742 -1.783 -29.552 1.00 87.38 429 GLY A O 1
ATOM 3460 N N . ASN A 1 430 ? 31.375 -0.574 -30.472 1.00 84.25 430 ASN A N 1
ATOM 3461 C CA . ASN A 1 430 ? 30.481 0.434 -31.072 1.00 84.25 430 ASN A CA 1
ATOM 3462 C C . ASN A 1 430 ? 29.321 -0.150 -31.901 1.00 84.25 430 ASN A C 1
ATOM 3464 O O . ASN A 1 430 ? 28.221 0.415 -31.935 1.00 84.25 430 ASN A O 1
ATOM 3468 N N . ASN A 1 431 ? 29.565 -1.287 -32.554 1.00 82.94 431 ASN A N 1
ATOM 3469 C CA . ASN A 1 431 ? 28.612 -1.939 -33.446 1.00 82.94 431 ASN A CA 1
ATOM 3470 C C . ASN A 1 431 ? 27.908 -3.150 -32.810 1.00 82.94 431 ASN A C 1
ATOM 3472 O O . ASN A 1 431 ? 27.076 -3.750 -33.483 1.00 82.94 431 ASN A O 1
ATOM 3476 N N . GLY A 1 432 ? 28.216 -3.503 -31.554 1.00 85.56 432 GLY A N 1
ATOM 3477 C CA . GLY A 1 432 ? 27.647 -4.675 -30.870 1.00 85.56 432 GLY A CA 1
ATOM 3478 C C . GLY A 1 432 ? 28.155 -6.029 -31.391 1.00 85.56 432 GLY A C 1
ATOM 3479 O O . GLY A 1 432 ? 27.634 -7.078 -31.043 1.00 85.56 432 GLY A O 1
ATOM 3480 N N . GLN A 1 433 ? 29.157 -6.036 -32.273 1.00 87.00 433 GLN A N 1
ATOM 3481 C CA . GLN A 1 433 ? 29.628 -7.259 -32.938 1.00 87.00 433 GLN A CA 1
ATOM 3482 C C . GLN A 1 433 ? 30.697 -8.013 -32.139 1.00 87.00 433 GLN A C 1
ATOM 3484 O O . GLN A 1 433 ? 31.016 -9.150 -32.476 1.00 87.00 433 GLN A O 1
ATOM 3489 N N . VAL A 1 434 ? 31.252 -7.400 -31.091 1.00 90.81 434 VAL A N 1
ATOM 3490 C CA . VAL A 1 434 ? 32.209 -8.072 -30.209 1.00 90.81 434 VAL A CA 1
ATOM 3491 C C . VAL A 1 434 ? 31.416 -8.925 -29.229 1.00 90.81 434 VAL A C 1
ATOM 3493 O O . VAL A 1 434 ? 30.545 -8.406 -28.534 1.00 90.81 434 VAL A O 1
ATOM 3496 N N . LYS A 1 435 ? 31.706 -10.227 -29.182 1.00 92.12 435 LYS A N 1
ATOM 3497 C CA . LYS A 1 435 ? 31.185 -11.109 -28.138 1.00 92.12 435 LYS A CA 1
ATOM 3498 C C . LYS A 1 435 ? 32.086 -10.982 -26.904 1.00 92.12 435 LYS A C 1
ATOM 3500 O O . LYS A 1 435 ? 33.252 -11.371 -27.008 1.00 92.12 435 LYS A O 1
ATOM 3505 N N . PRO A 1 436 ? 31.598 -10.422 -25.784 1.00 91.69 436 PRO A N 1
ATOM 3506 C CA . PRO A 1 436 ? 32.415 -10.264 -24.588 1.00 91.69 436 PRO A CA 1
ATOM 3507 C C . PRO A 1 436 ? 32.711 -11.621 -23.934 1.00 91.69 436 PRO A C 1
ATOM 3509 O O . PRO A 1 436 ? 31.922 -12.565 -24.042 1.00 91.69 436 PRO A O 1
ATOM 3512 N N . THR A 1 437 ? 33.854 -11.726 -23.257 1.00 93.12 437 THR A N 1
ATOM 3513 C CA . THR A 1 437 ? 34.152 -12.868 -22.376 1.00 93.12 437 THR A CA 1
ATOM 3514 C C . THR A 1 437 ? 33.344 -12.775 -21.081 1.00 93.12 437 THR A C 1
ATOM 3516 O O . THR A 1 437 ? 32.810 -11.714 -20.757 1.00 93.12 437 THR A O 1
ATOM 3519 N N . GLN A 1 438 ? 33.261 -13.873 -20.321 1.00 89.44 438 GLN A N 1
ATOM 3520 C CA . GLN A 1 438 ? 32.590 -13.858 -19.016 1.00 89.44 438 GLN A CA 1
ATOM 3521 C C . GLN A 1 438 ? 33.217 -12.818 -18.077 1.00 89.44 438 GLN A C 1
ATOM 3523 O O . GLN A 1 438 ? 32.495 -11.970 -17.567 1.00 89.44 438 GLN A O 1
ATOM 3528 N N . ASP A 1 439 ? 34.548 -12.784 -17.988 1.00 89.25 439 ASP A N 1
ATOM 3529 C CA . ASP A 1 439 ? 35.274 -11.805 -17.169 1.00 89.25 439 ASP A CA 1
ATOM 3530 C C . ASP A 1 439 ? 34.933 -10.354 -17.551 1.00 89.25 439 ASP A C 1
ATOM 3532 O O . ASP A 1 439 ? 34.683 -9.523 -16.687 1.00 89.25 439 ASP A O 1
ATOM 3536 N N . GLN A 1 440 ? 34.830 -10.044 -18.851 1.00 89.75 440 GLN A N 1
ATOM 3537 C CA . GLN A 1 440 ? 34.444 -8.703 -19.311 1.00 89.75 440 GLN A CA 1
ATOM 3538 C C . GLN A 1 440 ? 33.002 -8.344 -18.936 1.00 89.75 440 GLN A C 1
ATOM 3540 O O . GLN A 1 440 ? 32.705 -7.180 -18.661 1.00 89.75 440 GLN A O 1
ATOM 3545 N N . MET A 1 441 ? 32.093 -9.324 -18.961 1.00 89.19 441 MET A N 1
ATOM 3546 C CA . MET A 1 441 ? 30.707 -9.124 -18.538 1.00 89.19 441 MET A CA 1
ATOM 3547 C C . MET A 1 441 ? 30.610 -8.902 -17.027 1.00 89.19 441 MET A C 1
ATOM 3549 O O . MET A 1 441 ? 29.821 -8.052 -16.606 1.00 89.19 441 MET A O 1
ATOM 3553 N N . ASP A 1 442 ? 31.412 -9.625 -16.246 1.00 86.50 442 ASP A N 1
ATOM 3554 C CA . ASP A 1 442 ? 31.467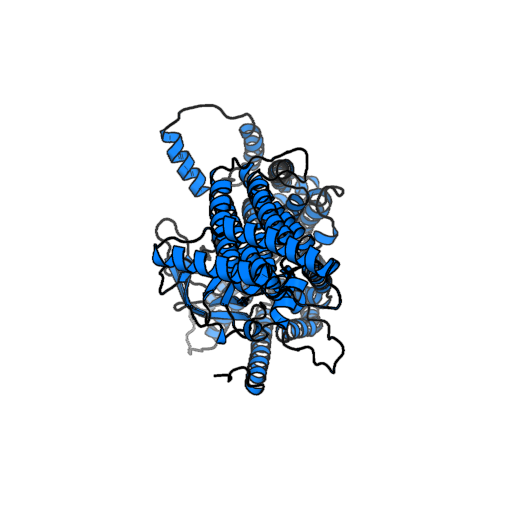 -9.516 -14.789 1.00 86.50 442 ASP A CA 1
ATOM 3555 C C . ASP A 1 442 ? 32.097 -8.182 -14.364 1.00 86.50 442 ASP A C 1
ATOM 3557 O O . ASP A 1 442 ? 31.503 -7.455 -13.567 1.00 86.50 442 ASP A O 1
ATOM 3561 N N . ASP A 1 443 ? 33.213 -7.783 -14.980 1.00 85.50 443 ASP A N 1
ATOM 3562 C CA . ASP A 1 443 ? 33.883 -6.498 -14.740 1.00 85.50 443 ASP A CA 1
ATOM 3563 C C . ASP A 1 443 ? 32.959 -5.301 -15.019 1.00 85.50 443 ASP A C 1
ATOM 3565 O O . ASP A 1 443 ? 32.942 -4.326 -14.264 1.00 85.50 443 ASP A O 1
ATOM 3569 N N . ALA A 1 444 ? 32.134 -5.377 -16.071 1.00 85.38 444 ALA A N 1
ATOM 3570 C CA . ALA A 1 444 ? 31.176 -4.324 -16.421 1.00 85.38 444 ALA A CA 1
ATOM 3571 C C . ALA A 1 444 ? 30.031 -4.161 -15.405 1.00 85.38 444 ALA A C 1
ATOM 3573 O O . ALA A 1 444 ? 29.396 -3.102 -15.354 1.00 85.38 444 ALA A O 1
ATOM 3574 N N . MET A 1 445 ? 29.753 -5.197 -14.611 1.00 88.12 445 MET A N 1
ATOM 3575 C CA . MET A 1 445 ? 28.695 -5.207 -13.598 1.00 88.12 445 MET A CA 1
ATOM 3576 C C . MET A 1 445 ? 29.227 -5.154 -12.165 1.00 88.12 445 MET A C 1
ATOM 3578 O O . MET A 1 445 ? 28.467 -4.833 -11.251 1.00 88.12 445 MET A O 1
ATOM 3582 N N . MET A 1 446 ? 30.529 -5.362 -11.961 1.00 84.81 446 MET A N 1
ATOM 3583 C CA . MET A 1 446 ? 31.197 -5.272 -10.664 1.00 84.81 446 MET A CA 1
ATOM 3584 C C . MET A 1 446 ? 30.872 -3.984 -9.883 1.00 84.81 446 MET A C 1
ATOM 3586 O O . MET A 1 446 ? 30.625 -4.071 -8.676 1.00 84.81 446 MET A O 1
ATOM 3590 N N . PRO A 1 447 ? 30.762 -2.795 -10.518 1.00 82.94 447 PRO A N 1
ATOM 3591 C CA . PRO A 1 447 ? 30.329 -1.591 -9.812 1.00 82.94 447 PRO A CA 1
ATOM 3592 C C . PRO A 1 447 ? 28.926 -1.725 -9.205 1.00 82.94 447 PRO A C 1
ATOM 3594 O O . PRO A 1 447 ? 28.705 -1.268 -8.084 1.00 82.94 447 PRO A O 1
ATOM 3597 N N . LEU A 1 448 ? 27.988 -2.379 -9.905 1.00 86.06 448 LEU A N 1
ATOM 3598 C CA . LEU A 1 448 ? 26.639 -2.653 -9.395 1.00 86.06 448 LEU A CA 1
ATOM 3599 C C . LEU A 1 448 ? 26.670 -3.613 -8.220 1.00 86.06 448 LEU A C 1
ATOM 3601 O O . LEU A 1 448 ? 25.992 -3.369 -7.225 1.00 86.06 448 LEU A O 1
ATOM 3605 N N . TYR A 1 449 ? 27.461 -4.677 -8.322 1.00 87.06 449 TYR A N 1
ATOM 3606 C CA . TYR A 1 449 ? 27.567 -5.677 -7.264 1.00 87.06 449 TYR A CA 1
ATOM 3607 C C . TYR A 1 449 ? 28.113 -5.056 -5.981 1.00 87.06 449 TYR A C 1
ATOM 3609 O O . TYR A 1 449 ? 27.511 -5.215 -4.922 1.00 87.06 449 TYR A O 1
ATOM 3617 N N . ASN A 1 450 ? 29.186 -4.268 -6.087 1.00 83.06 450 ASN A N 1
ATOM 3618 C CA . ASN A 1 450 ? 29.767 -3.554 -4.953 1.00 83.06 450 ASN A CA 1
ATOM 3619 C C . ASN A 1 450 ? 28.769 -2.565 -4.347 1.00 83.06 450 ASN A C 1
ATOM 3621 O O . ASN A 1 450 ? 28.534 -2.581 -3.140 1.00 83.06 450 ASN A O 1
ATOM 3625 N N . TYR A 1 451 ? 28.125 -1.754 -5.190 1.00 83.56 451 TYR A N 1
ATOM 3626 C CA . TYR A 1 451 ? 27.138 -0.776 -4.750 1.00 83.56 451 TYR A CA 1
ATOM 3627 C C . TYR A 1 451 ? 25.964 -1.429 -4.005 1.00 83.56 451 TYR A C 1
ATOM 3629 O O . TYR A 1 451 ? 25.589 -0.986 -2.918 1.00 83.56 451 TYR A O 1
ATOM 3637 N N . LEU A 1 452 ? 25.387 -2.497 -4.561 1.00 86.81 452 LEU A N 1
ATOM 3638 C CA . LEU A 1 452 ? 24.277 -3.206 -3.930 1.00 86.81 452 LEU A CA 1
ATOM 3639 C C . LEU A 1 452 ? 24.723 -3.926 -2.654 1.00 86.81 452 LEU A C 1
ATOM 3641 O O . LEU A 1 452 ? 24.018 -3.826 -1.656 1.00 86.81 452 LEU A O 1
ATOM 3645 N N . ASN A 1 453 ? 25.884 -4.590 -2.642 1.00 86.25 453 ASN A N 1
ATOM 3646 C CA . ASN A 1 453 ? 26.398 -5.282 -1.455 1.00 86.25 453 ASN A CA 1
ATOM 3647 C C . ASN A 1 453 ? 26.586 -4.332 -0.274 1.00 86.25 453 ASN A C 1
ATOM 3649 O O . ASN A 1 453 ? 26.106 -4.618 0.819 1.00 86.25 453 ASN A O 1
ATOM 3653 N N . MET A 1 454 ? 27.219 -3.179 -0.500 1.00 82.12 454 MET A N 1
ATOM 3654 C CA . MET A 1 454 ? 27.445 -2.189 0.554 1.00 82.12 454 MET A CA 1
ATOM 3655 C C . MET A 1 454 ? 26.129 -1.697 1.162 1.00 82.12 454 MET A C 1
ATOM 3657 O O . MET A 1 454 ? 25.974 -1.658 2.381 1.00 82.12 454 MET A O 1
ATOM 3661 N N . ASN A 1 455 ? 25.156 -1.360 0.316 1.00 84.88 455 ASN A N 1
ATOM 3662 C CA . ASN A 1 455 ? 23.863 -0.875 0.782 1.00 84.88 455 ASN A CA 1
ATOM 3663 C C . ASN A 1 455 ? 23.037 -1.972 1.466 1.00 84.88 455 ASN A C 1
ATOM 3665 O O . ASN A 1 455 ? 22.463 -1.747 2.529 1.00 84.88 455 ASN A O 1
ATOM 3669 N N . LEU A 1 456 ? 22.984 -3.171 0.880 1.00 89.38 456 LEU A N 1
ATOM 3670 C CA . LEU A 1 456 ? 22.245 -4.299 1.442 1.00 89.38 456 LEU A CA 1
ATOM 3671 C C . LEU A 1 456 ? 22.850 -4.777 2.761 1.00 89.38 456 LEU A C 1
ATOM 3673 O O . LEU A 1 456 ? 22.095 -5.229 3.613 1.00 89.38 456 LEU A O 1
ATOM 3677 N N . GLN A 1 457 ? 24.161 -4.640 2.967 1.00 87.06 457 GLN A N 1
ATOM 3678 C CA . GLN A 1 457 ? 24.809 -4.964 4.237 1.00 87.06 457 GLN A CA 1
ATOM 3679 C C . GLN A 1 457 ? 24.316 -4.056 5.371 1.00 87.06 457 GLN A C 1
ATOM 3681 O O . GLN A 1 457 ? 23.900 -4.566 6.410 1.00 87.06 457 GLN A O 1
ATOM 3686 N N . VAL A 1 458 ? 24.284 -2.735 5.155 1.00 86.25 458 VAL A N 1
ATOM 3687 C CA . VAL A 1 458 ? 23.742 -1.778 6.141 1.00 86.25 458 VAL A CA 1
ATOM 3688 C C . VAL A 1 458 ? 22.270 -2.078 6.421 1.00 86.25 458 VAL A C 1
ATOM 3690 O O . VAL A 1 458 ? 21.841 -2.146 7.572 1.00 86.25 458 VAL A O 1
ATOM 3693 N N . LEU A 1 459 ? 21.483 -2.320 5.370 1.00 93.00 459 LEU A N 1
ATOM 3694 C CA . LEU A 1 459 ? 20.079 -2.684 5.528 1.00 93.00 459 LEU A CA 1
ATOM 3695 C C . LEU A 1 459 ? 19.905 -4.016 6.275 1.00 93.00 459 LEU A C 1
ATOM 3697 O O . LEU A 1 459 ? 18.986 -4.132 7.077 1.00 93.00 459 LEU A O 1
ATOM 3701 N N . ALA A 1 460 ? 20.763 -5.010 6.044 1.00 92.81 460 ALA A N 1
ATOM 3702 C CA . ALA A 1 460 ? 20.690 -6.316 6.697 1.00 92.81 460 ALA A CA 1
ATOM 3703 C C . ALA A 1 460 ? 21.028 -6.257 8.192 1.00 92.81 460 ALA A C 1
ATOM 3705 O O . ALA A 1 460 ? 20.463 -7.019 8.981 1.00 92.81 460 ALA A O 1
ATOM 3706 N N . GLU A 1 461 ? 21.911 -5.340 8.585 1.00 93.38 461 GLU A N 1
ATOM 3707 C CA . GLU A 1 461 ? 22.237 -5.094 9.987 1.00 93.38 461 GLU A CA 1
ATOM 3708 C C . GLU A 1 461 ? 20.997 -4.608 10.751 1.00 93.38 461 GLU A C 1
ATOM 3710 O O . GLU A 1 461 ? 20.588 -5.231 11.735 1.00 93.38 461 GLU A O 1
ATOM 3715 N N . PHE A 1 462 ? 20.326 -3.565 10.253 1.00 95.62 462 PHE A N 1
ATOM 3716 C CA . PHE A 1 462 ? 19.256 -2.896 10.999 1.00 95.62 462 PHE A CA 1
ATOM 3717 C C . PHE A 1 462 ? 17.840 -3.373 10.675 1.00 95.62 462 PHE A C 1
ATOM 3719 O O . PHE A 1 462 ? 16.984 -3.308 11.552 1.00 95.62 462 PHE A O 1
ATOM 3726 N N . LEU A 1 463 ? 17.538 -3.852 9.466 1.00 97.25 463 LEU A N 1
ATOM 3727 C CA . LEU A 1 463 ? 16.201 -4.362 9.140 1.00 97.25 463 LEU A CA 1
ATOM 3728 C C . LEU A 1 463 ? 15.978 -5.766 9.697 1.00 97.25 463 LEU A C 1
ATOM 3730 O O . LEU A 1 463 ? 16.902 -6.570 9.847 1.00 97.25 463 LEU A O 1
ATOM 3734 N N . THR A 1 464 ? 14.708 -6.083 9.949 1.00 97.44 464 THR A N 1
ATOM 3735 C CA . THR A 1 464 ? 14.294 -7.480 10.136 1.00 97.44 464 THR A CA 1
ATOM 3736 C C . THR A 1 464 ? 14.515 -8.288 8.854 1.00 97.44 464 THR A C 1
ATOM 3738 O O . THR A 1 464 ? 14.379 -7.755 7.745 1.00 97.44 464 THR A O 1
ATOM 3741 N N . LYS A 1 465 ? 14.768 -9.596 8.971 1.00 95.75 465 LYS A N 1
ATOM 3742 C CA . LYS A 1 465 ? 14.971 -10.487 7.815 1.00 95.75 465 LYS A CA 1
ATOM 3743 C C . LYS A 1 465 ? 13.805 -10.418 6.827 1.00 95.75 465 LYS A C 1
ATOM 3745 O O . LYS A 1 465 ? 14.007 -10.357 5.618 1.00 95.75 465 LYS A O 1
ATOM 3750 N N . SER A 1 466 ? 12.573 -10.387 7.336 1.00 95.81 466 SER A N 1
ATOM 3751 C CA . SER A 1 466 ? 11.362 -10.277 6.511 1.00 95.81 466 SER A CA 1
ATOM 3752 C C . SER A 1 466 ? 11.337 -8.987 5.679 1.00 95.81 466 SER A C 1
ATOM 3754 O O . SER A 1 466 ? 11.032 -9.023 4.485 1.00 95.81 466 SER A O 1
ATOM 3756 N N . LEU A 1 467 ? 11.693 -7.847 6.282 1.00 97.31 467 LEU A N 1
ATOM 3757 C CA . LEU A 1 467 ? 11.747 -6.559 5.588 1.00 97.31 467 LEU A CA 1
ATOM 3758 C C . LEU A 1 467 ? 12.894 -6.488 4.581 1.00 97.31 467 LEU A C 1
ATOM 3760 O O . LEU A 1 467 ? 12.672 -6.024 3.463 1.00 97.31 467 LEU A O 1
ATOM 3764 N N . LEU A 1 468 ? 14.075 -6.999 4.936 1.00 96.88 468 LEU A N 1
ATOM 3765 C CA . LEU A 1 468 ? 15.221 -7.066 4.030 1.00 96.88 468 LEU A CA 1
ATOM 3766 C C . LEU A 1 468 ? 14.865 -7.816 2.740 1.00 96.88 468 LEU A C 1
ATOM 3768 O O . LEU A 1 468 ? 15.092 -7.302 1.646 1.00 96.88 468 LEU A O 1
ATOM 3772 N N . LEU A 1 469 ? 14.222 -8.984 2.852 1.00 96.69 469 LEU A N 1
ATOM 3773 C CA . LEU A 1 469 ? 13.785 -9.761 1.687 1.00 96.69 469 LEU A CA 1
ATOM 3774 C C . LEU A 1 469 ? 12.795 -8.983 0.807 1.00 96.69 469 LEU A C 1
ATOM 3776 O O . LEU A 1 469 ? 12.871 -9.067 -0.420 1.00 96.69 469 LEU A O 1
ATOM 3780 N N . LYS A 1 470 ? 11.889 -8.191 1.399 1.00 96.75 470 LYS A N 1
ATOM 3781 C CA . LYS A 1 470 ? 10.980 -7.324 0.628 1.00 96.75 470 LYS A CA 1
ATOM 3782 C C . LYS A 1 470 ? 11.730 -6.205 -0.101 1.00 96.75 470 LYS A C 1
ATOM 3784 O O . LYS A 1 470 ? 11.387 -5.919 -1.247 1.00 96.75 470 LYS A O 1
ATOM 3789 N N . VAL A 1 471 ? 12.741 -5.599 0.527 1.00 96.38 471 VAL A N 1
ATOM 3790 C CA . VAL A 1 471 ? 13.592 -4.578 -0.111 1.00 96.38 471 VAL A CA 1
ATOM 3791 C C . VAL A 1 471 ? 14.388 -5.183 -1.267 1.00 96.38 471 VAL A C 1
ATOM 3793 O O . VAL A 1 471 ? 14.375 -4.629 -2.363 1.00 96.38 471 VAL A O 1
ATOM 3796 N N . MET A 1 472 ? 14.997 -6.356 -1.071 1.00 96.25 472 MET A N 1
ATOM 3797 C CA . MET A 1 472 ? 15.721 -7.078 -2.123 1.00 96.25 472 MET A CA 1
ATOM 3798 C C . MET A 1 472 ? 14.813 -7.428 -3.310 1.00 96.25 472 MET A C 1
ATOM 3800 O O . MET A 1 472 ? 15.183 -7.191 -4.457 1.00 96.25 472 MET A O 1
ATOM 3804 N N . LEU A 1 473 ? 13.599 -7.930 -3.054 1.00 96.12 473 LEU A N 1
ATOM 3805 C CA . LEU A 1 473 ? 12.617 -8.207 -4.110 1.00 96.12 473 LEU A CA 1
ATOM 3806 C C . LEU A 1 473 ? 12.209 -6.942 -4.874 1.00 96.12 473 LEU A C 1
ATOM 3808 O O . LEU A 1 473 ? 12.061 -6.980 -6.094 1.00 96.12 473 LEU A O 1
ATOM 3812 N N . ALA A 1 474 ? 12.031 -5.819 -4.178 1.00 95.00 474 ALA A N 1
ATOM 3813 C CA . ALA A 1 474 ? 11.713 -4.550 -4.817 1.00 95.00 474 ALA A CA 1
ATOM 3814 C C . ALA A 1 474 ? 12.892 -4.014 -5.654 1.00 95.00 474 ALA A C 1
ATOM 3816 O O . ALA A 1 474 ? 12.671 -3.567 -6.779 1.00 95.00 474 ALA A O 1
ATOM 3817 N N . ALA A 1 475 ? 14.136 -4.136 -5.179 1.00 94.31 475 ALA A N 1
ATOM 3818 C CA . ALA A 1 475 ? 15.333 -3.794 -5.953 1.00 94.31 475 ALA A CA 1
ATOM 3819 C C . ALA A 1 475 ? 15.478 -4.671 -7.209 1.00 94.31 475 ALA A C 1
ATOM 3821 O O . ALA A 1 475 ? 15.762 -4.164 -8.295 1.00 94.31 475 ALA A O 1
ATOM 3822 N N . TRP A 1 476 ? 15.187 -5.969 -7.098 1.00 96.19 476 TRP A N 1
ATOM 3823 C CA . TRP A 1 476 ? 15.152 -6.880 -8.240 1.00 96.19 476 TRP A CA 1
ATOM 3824 C C . TRP A 1 476 ? 14.124 -6.460 -9.306 1.00 96.19 476 TRP A C 1
ATOM 3826 O O . TRP A 1 476 ? 14.419 -6.498 -10.499 1.00 96.19 476 TRP A O 1
ATOM 3836 N N . ILE A 1 477 ? 12.938 -5.986 -8.911 1.00 94.19 477 ILE A N 1
ATOM 3837 C CA . ILE A 1 477 ? 11.935 -5.465 -9.862 1.00 94.19 477 ILE A CA 1
ATOM 3838 C C . ILE A 1 477 ? 12.484 -4.264 -10.653 1.00 94.19 477 ILE A C 1
ATOM 3840 O O . ILE A 1 477 ? 12.199 -4.133 -11.848 1.00 94.19 477 ILE A O 1
ATOM 3844 N N . VAL A 1 478 ? 13.307 -3.413 -10.030 1.00 92.62 478 VAL A N 1
ATOM 3845 C CA . VAL A 1 478 ? 13.970 -2.290 -10.716 1.00 92.62 478 VAL A CA 1
ATOM 3846 C C . VAL A 1 478 ? 15.030 -2.781 -11.702 1.00 92.62 478 VAL A C 1
ATOM 3848 O O . VAL A 1 478 ? 15.091 -2.275 -12.824 1.00 92.62 478 VAL A O 1
ATOM 3851 N N . VAL A 1 479 ? 15.810 -3.805 -11.342 1.00 95.56 479 VAL A N 1
ATOM 3852 C CA . VAL A 1 479 ? 16.760 -4.475 -12.254 1.00 95.56 479 VAL A CA 1
ATOM 3853 C C . VAL A 1 479 ? 16.041 -5.018 -13.489 1.00 95.56 479 VAL A C 1
ATOM 3855 O O . VAL A 1 479 ? 16.391 -4.662 -14.614 1.00 95.56 479 VAL A O 1
ATOM 3858 N N . VAL A 1 480 ? 14.984 -5.810 -13.289 1.00 95.94 480 VAL A N 1
ATOM 3859 C CA . VAL A 1 480 ? 14.180 -6.389 -14.378 1.00 95.94 480 VAL A CA 1
ATOM 3860 C C . VAL A 1 480 ? 13.586 -5.295 -15.267 1.00 95.94 480 VAL A C 1
ATOM 3862 O O . VAL A 1 480 ? 13.630 -5.398 -16.491 1.00 95.94 480 VAL A O 1
ATOM 3865 N N . SER A 1 481 ? 13.077 -4.215 -14.674 1.00 92.56 481 SER A N 1
ATOM 3866 C CA . SER A 1 481 ? 12.518 -3.084 -15.426 1.00 92.56 481 SER A CA 1
ATOM 3867 C C . SER A 1 481 ? 13.574 -2.314 -16.221 1.00 92.56 481 SER A C 1
ATOM 3869 O O . SER A 1 481 ? 13.296 -1.851 -17.327 1.00 92.56 481 SER A O 1
ATOM 3871 N N . SER A 1 482 ? 14.794 -2.207 -15.694 1.00 91.69 482 SER A N 1
ATOM 3872 C CA . SER A 1 482 ? 15.914 -1.561 -16.386 1.00 91.69 482 SER A CA 1
ATOM 3873 C C . SER A 1 482 ? 16.371 -2.382 -17.586 1.00 91.69 482 SER A C 1
ATOM 3875 O O . SER A 1 482 ? 16.548 -1.840 -18.676 1.00 91.69 482 SER A O 1
ATOM 3877 N N . ALA A 1 483 ? 16.475 -3.702 -17.415 1.00 95.00 483 ALA A N 1
ATOM 3878 C CA . ALA A 1 483 ? 16.762 -4.611 -18.514 1.00 95.00 483 ALA A CA 1
ATOM 3879 C C . ALA A 1 483 ? 15.651 -4.590 -19.577 1.00 95.00 483 ALA A C 1
ATOM 3881 O O . ALA A 1 483 ? 15.948 -4.522 -20.766 1.00 95.00 483 ALA A O 1
ATOM 3882 N N . ASP A 1 484 ? 14.375 -4.568 -19.177 1.00 93.31 484 ASP A N 1
ATOM 3883 C CA . ASP A 1 484 ? 13.249 -4.470 -20.115 1.00 93.31 484 ASP A CA 1
ATOM 3884 C C . ASP A 1 484 ? 13.301 -3.193 -20.970 1.00 93.31 484 ASP A C 1
ATOM 3886 O O . ASP A 1 484 ? 13.092 -3.248 -22.186 1.00 93.31 484 ASP A O 1
ATOM 3890 N N . ALA A 1 485 ? 13.613 -2.049 -20.354 1.00 89.06 485 ALA A N 1
ATOM 3891 C CA . ALA A 1 485 ? 13.761 -0.774 -21.055 1.00 89.06 485 ALA A CA 1
ATOM 3892 C C . ALA A 1 485 ? 14.962 -0.758 -22.019 1.00 89.06 485 ALA A C 1
ATOM 3894 O O . ALA A 1 485 ? 14.915 -0.076 -23.046 1.00 89.06 485 ALA A O 1
ATOM 3895 N N . LEU A 1 486 ? 16.019 -1.512 -21.706 1.00 91.56 486 LEU A N 1
ATOM 3896 C CA . LEU A 1 486 ? 17.202 -1.663 -22.551 1.00 91.56 486 LEU A CA 1
ATOM 3897 C C . LEU A 1 486 ? 16.944 -2.588 -23.750 1.00 91.56 486 LEU A C 1
ATOM 3899 O O . LEU A 1 486 ? 17.392 -2.296 -24.859 1.00 91.56 486 LEU A O 1
ATOM 3903 N N . LEU A 1 487 ? 16.210 -3.684 -23.529 1.00 93.00 487 LEU A N 1
ATOM 3904 C CA . LEU A 1 487 ? 15.962 -4.733 -24.520 1.00 93.00 487 LEU A CA 1
ATOM 3905 C C . LEU A 1 487 ? 14.989 -4.295 -25.620 1.00 93.00 487 LEU A C 1
ATOM 3907 O O . LEU A 1 487 ? 15.236 -4.564 -26.797 1.00 93.00 487 LEU A O 1
ATOM 3911 N N . LEU A 1 488 ? 13.874 -3.649 -25.259 1.00 91.25 488 LEU A N 1
ATOM 3912 C CA . LEU A 1 488 ? 12.774 -3.383 -26.190 1.00 91.25 488 LEU A CA 1
ATOM 3913 C C . LEU A 1 488 ? 12.132 -1.996 -25.980 1.00 91.25 488 LEU A C 1
ATOM 3915 O O . LEU A 1 488 ? 11.981 -1.546 -24.845 1.00 91.25 488 LEU A O 1
ATOM 3919 N N . PRO A 1 489 ? 11.653 -1.324 -27.044 1.00 87.62 489 PRO A N 1
ATOM 3920 C CA . PRO A 1 489 ? 10.988 -0.024 -26.937 1.00 87.62 489 PRO A CA 1
ATOM 3921 C C . PRO A 1 489 ? 9.629 -0.140 -26.232 1.00 87.62 489 PRO A C 1
ATOM 3923 O O . PRO A 1 489 ? 8.963 -1.171 -26.326 1.00 87.62 489 PRO A O 1
ATOM 3926 N N . LYS A 1 490 ? 9.155 0.931 -25.579 1.00 84.38 490 LYS A N 1
ATOM 3927 C CA . LYS A 1 490 ? 7.775 0.993 -25.054 1.00 84.38 490 LYS A CA 1
ATOM 3928 C C . LYS A 1 490 ? 6.757 1.023 -26.206 1.00 84.38 490 LYS A C 1
ATOM 3930 O O . LYS A 1 490 ? 6.945 1.766 -27.171 1.00 84.38 490 LYS A O 1
ATOM 3935 N N . LEU A 1 491 ? 5.623 0.326 -26.065 1.00 83.88 491 LEU A N 1
ATOM 3936 C CA . LEU A 1 491 ? 4.537 0.302 -27.069 1.00 83.88 491 LEU A CA 1
ATOM 3937 C C . LEU A 1 491 ? 3.961 1.689 -27.393 1.00 83.88 491 LEU A C 1
ATOM 3939 O O . LEU A 1 491 ? 3.549 1.942 -28.523 1.00 83.88 491 LEU A O 1
ATOM 3943 N N . ALA A 1 492 ? 3.974 2.611 -26.425 1.00 72.06 492 ALA A N 1
ATOM 3944 C CA . ALA A 1 492 ? 3.509 3.986 -26.615 1.00 72.06 492 ALA A CA 1
ATOM 3945 C C . ALA A 1 492 ? 4.246 4.721 -27.752 1.00 72.06 492 ALA A C 1
ATOM 3947 O O . ALA A 1 492 ? 3.652 5.575 -28.408 1.00 72.06 492 ALA A O 1
ATOM 3948 N N . SER A 1 493 ? 5.498 4.342 -28.047 1.00 69.38 493 SER A N 1
ATOM 3949 C CA . SER A 1 493 ? 6.283 4.926 -29.143 1.00 69.38 493 SER A CA 1
ATOM 3950 C C . SER A 1 493 ? 5.631 4.754 -30.521 1.00 69.38 493 SER A C 1
ATOM 3952 O O . SER A 1 493 ? 5.858 5.579 -31.402 1.00 69.38 493 SER A O 1
ATOM 3954 N N . ALA A 1 494 ? 4.764 3.750 -30.706 1.00 70.81 494 ALA A N 1
ATOM 3955 C CA . ALA A 1 494 ? 4.051 3.508 -31.960 1.00 70.81 494 ALA A CA 1
ATOM 3956 C C . ALA A 1 494 ? 3.041 4.620 -32.308 1.00 70.81 494 ALA A C 1
ATOM 3958 O O . ALA A 1 494 ? 2.828 4.924 -33.483 1.00 70.81 494 ALA A O 1
ATOM 3959 N N . LYS A 1 495 ? 2.420 5.245 -31.294 1.00 61.72 495 LYS A N 1
ATOM 3960 C CA . LYS A 1 495 ? 1.344 6.235 -31.484 1.00 61.72 495 LYS A CA 1
ATOM 3961 C C . LYS A 1 495 ? 1.860 7.557 -32.065 1.00 61.72 495 LYS A C 1
ATOM 3963 O O . LYS A 1 495 ? 1.162 8.186 -32.859 1.00 61.72 495 LYS A O 1
ATOM 3968 N N . THR A 1 496 ? 3.101 7.934 -31.757 1.00 57.19 496 THR A N 1
ATOM 3969 C CA . THR A 1 496 ? 3.741 9.169 -32.242 1.00 57.19 496 THR A CA 1
ATOM 3970 C C . THR A 1 496 ? 3.903 9.201 -33.770 1.00 57.19 496 THR A C 1
ATOM 3972 O O . THR A 1 496 ? 3.867 10.271 -34.371 1.00 57.19 496 THR A O 1
ATOM 3975 N N . PHE A 1 497 ? 4.024 8.039 -34.424 1.00 50.38 497 PHE A N 1
ATOM 3976 C CA . PHE A 1 497 ? 4.240 7.929 -35.875 1.00 50.38 497 PHE A CA 1
ATOM 3977 C C . PHE A 1 497 ? 2.945 7.887 -36.699 1.00 50.38 497 PHE A C 1
ATOM 3979 O O . PHE A 1 497 ? 2.948 8.203 -37.887 1.00 50.38 497 PHE A O 1
ATOM 3986 N N . HIS A 1 498 ? 1.812 7.519 -36.095 1.00 46.53 498 HIS A N 1
ATOM 3987 C CA . HIS A 1 498 ? 0.546 7.454 -36.829 1.00 46.53 498 HIS A CA 1
ATOM 3988 C C . HIS A 1 498 ? 0.026 8.862 -37.178 1.00 46.53 498 HIS A C 1
ATOM 3990 O O . HIS A 1 498 ? -0.509 9.068 -38.270 1.00 46.53 498 HIS A O 1
ATOM 3996 N N . LEU A 1 499 ? 0.269 9.850 -36.303 1.00 44.72 499 LEU A N 1
ATOM 3997 C CA . LEU A 1 499 ? -0.114 11.251 -36.518 1.00 44.72 499 LEU A CA 1
ATOM 3998 C C . LEU A 1 499 ? 0.624 11.899 -37.704 1.00 44.72 499 LEU A C 1
ATOM 4000 O O . LEU A 1 499 ? 0.026 12.681 -38.440 1.00 44.72 499 LEU A O 1
ATOM 4004 N N . SER A 1 500 ? 1.895 11.548 -37.936 1.00 42.59 500 SER A N 1
ATOM 4005 C CA . SER A 1 500 ? 2.672 12.074 -39.068 1.00 42.59 500 SER A CA 1
ATOM 4006 C C . SER A 1 500 ? 2.277 11.447 -40.411 1.00 42.59 500 SER A C 1
ATOM 4008 O O . SER A 1 500 ? 2.377 12.108 -41.442 1.00 42.59 500 SER A O 1
ATOM 4010 N N . SER A 1 501 ? 1.756 10.213 -40.415 1.00 39.06 501 SER A N 1
ATOM 4011 C CA . SER A 1 501 ? 1.281 9.536 -41.636 1.00 39.06 501 SER A CA 1
ATOM 4012 C C . SER A 1 501 ? -0.094 10.014 -42.129 1.00 39.06 501 SER A C 1
ATOM 4014 O O . SER A 1 501 ? -0.423 9.862 -43.303 1.00 39.06 501 SER A O 1
ATOM 4016 N N . ILE A 1 502 ? -0.912 10.597 -41.245 1.00 40.56 502 ILE A N 1
ATOM 4017 C CA . ILE A 1 502 ? -2.245 11.112 -41.596 1.00 40.56 502 ILE A CA 1
ATOM 4018 C C . ILE A 1 502 ? -2.147 12.512 -42.223 1.00 40.56 502 ILE A C 1
ATOM 4020 O O . ILE A 1 502 ? -2.918 12.830 -43.128 1.00 40.56 502 ILE A O 1
ATOM 4024 N N . GLY A 1 503 ? -1.157 13.319 -41.822 1.00 36.91 503 GLY A N 1
ATOM 4025 C CA . GLY A 1 503 ? -0.914 14.649 -42.395 1.00 36.91 503 GLY A CA 1
ATOM 4026 C C . GLY A 1 503 ? -0.508 14.646 -43.877 1.00 36.91 503 GLY A C 1
ATOM 4027 O O . GLY A 1 503 ? -0.675 15.657 -44.551 1.00 36.91 503 GLY A O 1
ATOM 4028 N N . SER A 1 504 ? -0.036 13.517 -44.417 1.00 39.53 504 SER A N 1
ATOM 4029 C CA . SER A 1 504 ? 0.392 13.397 -45.820 1.00 39.53 504 SER A CA 1
ATOM 4030 C C . SER A 1 504 ? -0.726 13.012 -46.802 1.00 39.53 504 SER A C 1
ATOM 4032 O O . SER A 1 504 ? -0.474 12.911 -48.002 1.00 39.53 504 SER A O 1
ATOM 4034 N N . LYS A 1 505 ? -1.971 12.816 -46.334 1.00 37.75 505 LYS A N 1
ATOM 4035 C CA . LYS A 1 505 ? -3.124 12.479 -47.198 1.00 37.75 505 LYS A CA 1
ATOM 4036 C C . LYS A 1 505 ? -3.945 13.681 -47.681 1.00 37.75 505 LYS A C 1
ATOM 4038 O O . LYS A 1 505 ? -4.885 13.493 -48.451 1.00 37.75 505 LYS A O 1
ATOM 4043 N N . LEU A 1 506 ? -3.582 14.904 -47.298 1.00 35.03 506 LEU A N 1
ATOM 4044 C CA . LEU A 1 506 ? -4.105 16.127 -47.912 1.00 35.03 506 LEU A CA 1
ATOM 4045 C C . LEU A 1 506 ? -3.182 16.505 -49.077 1.00 35.03 506 LEU A C 1
ATOM 4047 O O . LEU A 1 506 ? -2.093 17.020 -48.857 1.00 35.03 506 LEU A O 1
ATOM 4051 N N . LYS A 1 507 ? -3.593 16.202 -50.314 1.00 31.95 507 LYS A N 1
ATOM 4052 C CA . LYS A 1 507 ? -2.908 16.661 -51.534 1.00 31.95 507 LYS A CA 1
ATOM 4053 C C . LYS A 1 507 ? -3.089 18.179 -51.697 1.00 31.95 507 LYS A C 1
ATOM 4055 O O . LYS A 1 507 ? -4.237 18.602 -51.818 1.00 31.95 507 LYS A O 1
ATOM 4060 N N . PRO A 1 508 ? -2.022 18.979 -51.852 1.00 32.38 508 PRO A N 1
ATOM 4061 C CA . PRO A 1 508 ? -2.042 20.132 -52.734 1.00 32.38 508 PRO A CA 1
ATOM 4062 C C . PRO A 1 508 ? -1.487 19.715 -54.103 1.00 32.38 508 PRO A C 1
ATOM 4064 O O . PRO A 1 508 ? -0.532 18.941 -54.209 1.00 32.38 508 PRO A O 1
ATOM 4067 N N . GLU A 1 509 ? -2.122 20.191 -55.164 1.00 31.70 509 GLU A N 1
ATOM 4068 C CA . GLU A 1 509 ? -1.667 19.995 -56.535 1.00 31.70 509 GLU A CA 1
ATOM 4069 C C . GLU A 1 509 ? -0.315 20.676 -56.799 1.00 31.70 509 GLU A C 1
ATOM 4071 O O . GLU A 1 509 ? -0.014 21.740 -56.266 1.00 31.70 509 GLU A O 1
ATOM 4076 N N . SER A 1 510 ? 0.467 20.021 -57.662 1.00 40.97 510 SER A N 1
ATOM 4077 C CA . SER A 1 510 ? 1.559 20.542 -58.492 1.00 40.97 510 SER A CA 1
ATOM 4078 C C . SER A 1 510 ? 2.502 21.597 -57.896 1.00 40.97 510 SER A C 1
ATOM 4080 O O . SER A 1 510 ? 2.200 22.786 -57.879 1.00 40.97 510 SER A O 1
ATOM 4082 N N . THR A 1 511 ? 3.744 21.194 -57.627 1.00 30.89 511 THR A N 1
ATOM 4083 C CA . THR A 1 511 ? 4.937 21.790 -58.264 1.00 30.89 511 THR A CA 1
ATOM 4084 C C . THR A 1 511 ? 6.174 20.969 -57.904 1.00 30.89 511 THR A C 1
ATOM 4086 O O . THR A 1 511 ? 6.454 20.694 -56.742 1.00 30.89 511 THR A O 1
ATOM 4089 N N . GLY A 1 512 ? 6.905 20.520 -58.926 1.00 48.97 512 GLY A N 1
ATOM 4090 C CA . GLY A 1 512 ? 8.212 19.897 -58.753 1.00 48.97 512 GLY A CA 1
ATOM 4091 C C . GLY A 1 512 ? 9.256 20.942 -58.363 1.00 48.97 512 GLY A C 1
ATOM 4092 O O . GLY A 1 512 ? 9.286 22.032 -58.926 1.00 48.97 512 GLY A O 1
ATOM 4093 N N . GLY A 1 513 ? 10.124 20.594 -57.416 1.00 43.50 513 GLY A N 1
ATOM 4094 C CA . GLY A 1 513 ? 11.257 21.430 -57.023 1.00 43.50 513 GLY A CA 1
ATOM 4095 C C . GLY A 1 513 ? 11.640 21.222 -55.562 1.00 43.50 513 GLY A C 1
ATOM 4096 O O . GLY A 1 513 ? 10.849 21.498 -54.670 1.00 43.50 513 GLY A O 1
ATOM 4097 N N . TRP A 1 514 ? 12.855 20.719 -55.324 1.00 37.50 514 TRP A N 1
ATOM 4098 C CA . TRP A 1 514 ? 13.543 20.570 -54.026 1.00 37.50 514 TRP A CA 1
ATOM 4099 C C . TRP A 1 514 ? 12.893 19.675 -52.944 1.00 37.50 514 TRP A C 1
ATOM 4101 O O . TRP A 1 514 ? 13.603 18.899 -52.311 1.00 37.50 514 TRP A O 1
ATOM 4111 N N . GLN A 1 515 ? 11.571 19.662 -52.771 1.00 36.53 515 GLN A N 1
ATOM 4112 C CA . GLN A 1 515 ? 10.869 18.871 -51.745 1.00 36.53 515 GLN A CA 1
ATOM 4113 C C . GLN A 1 515 ? 10.895 17.358 -52.015 1.00 36.53 515 GLN A C 1
ATOM 4115 O O . GLN A 1 515 ? 10.954 16.564 -51.079 1.00 36.53 515 GLN A O 1
ATOM 4120 N N . SER A 1 516 ? 10.924 16.944 -53.286 1.00 40.72 516 SER A N 1
ATOM 4121 C CA . SER A 1 516 ? 11.073 15.532 -53.673 1.00 40.72 516 SER A CA 1
ATOM 4122 C C . SER A 1 516 ? 12.486 15.005 -53.390 1.00 40.72 516 SER A C 1
ATOM 4124 O O . SER A 1 516 ? 12.613 13.888 -52.899 1.00 40.72 516 SER A O 1
ATOM 4126 N N . ALA A 1 517 ? 13.521 15.833 -53.580 1.00 36.88 517 ALA A N 1
ATOM 4127 C CA . ALA A 1 517 ? 14.905 15.488 -53.250 1.00 36.88 517 ALA A CA 1
ATOM 4128 C C . ALA A 1 517 ? 15.144 15.446 -51.729 1.00 36.88 517 ALA A C 1
ATOM 4130 O O . ALA A 1 517 ? 15.853 14.570 -51.239 1.00 36.88 517 ALA A O 1
ATOM 4131 N N . VAL A 1 518 ? 14.492 16.337 -50.968 1.00 39.38 518 VAL A N 1
ATOM 4132 C CA . VAL A 1 518 ? 14.477 16.300 -49.495 1.00 39.38 518 VAL A CA 1
ATOM 4133 C C . VAL A 1 518 ? 13.673 15.104 -48.984 1.00 39.38 518 VAL A C 1
ATOM 4135 O O . VAL A 1 518 ? 14.080 14.502 -48.004 1.00 39.38 518 VAL A O 1
ATOM 4138 N N . SER A 1 519 ? 12.601 14.687 -49.662 1.00 37.56 519 SER A N 1
ATOM 4139 C CA . SER A 1 519 ? 11.823 13.496 -49.285 1.00 37.56 519 SER A CA 1
ATOM 4140 C C . SER A 1 519 ? 12.562 12.190 -49.584 1.00 37.56 519 SER A C 1
ATOM 4142 O O . SER A 1 519 ? 12.485 11.266 -48.785 1.00 37.56 519 SER A O 1
ATOM 4144 N N . SER A 1 520 ? 13.333 12.108 -50.675 1.00 38.53 520 SER A N 1
ATOM 4145 C CA . SER A 1 520 ? 14.192 10.949 -50.966 1.00 38.53 520 SER A CA 1
ATOM 4146 C C . SER A 1 520 ? 15.463 10.920 -50.109 1.00 38.53 520 SER A C 1
ATOM 4148 O O . SER A 1 520 ? 15.906 9.847 -49.710 1.00 38.53 520 SER A O 1
ATOM 4150 N N . ALA A 1 521 ? 16.030 12.083 -49.765 1.00 36.09 521 ALA A N 1
ATOM 4151 C CA . ALA A 1 521 ? 17.123 12.177 -48.798 1.00 36.09 521 ALA A CA 1
ATOM 4152 C C . ALA A 1 521 ? 16.637 11.866 -47.372 1.00 36.09 521 ALA A C 1
ATOM 4154 O O . ALA A 1 521 ? 17.309 11.140 -46.653 1.00 36.09 521 ALA A O 1
ATOM 4155 N N . MET A 1 522 ? 15.441 12.321 -46.988 1.00 33.47 522 MET A N 1
ATOM 4156 C CA . MET A 1 522 ? 14.790 11.958 -45.725 1.00 33.47 522 MET A CA 1
ATOM 4157 C C . MET A 1 522 ? 14.424 10.476 -45.700 1.00 33.47 522 MET A C 1
ATOM 4159 O O . MET A 1 522 ? 14.682 9.856 -44.686 1.00 33.47 522 MET A O 1
ATOM 4163 N N . ALA A 1 523 ? 13.941 9.880 -46.796 1.00 34.88 523 ALA A N 1
ATOM 4164 C CA . ALA A 1 523 ? 13.678 8.438 -46.881 1.00 34.88 523 ALA A CA 1
ATOM 4165 C C . ALA A 1 523 ? 14.961 7.590 -46.736 1.00 34.88 523 ALA A C 1
ATOM 4167 O O . ALA A 1 523 ? 14.958 6.565 -46.054 1.00 34.88 523 ALA A O 1
ATOM 4168 N N . ASN A 1 524 ? 16.082 8.047 -47.308 1.00 33.00 524 ASN A N 1
ATOM 4169 C CA . ASN A 1 524 ? 17.386 7.394 -47.139 1.00 33.00 524 ASN A CA 1
ATOM 4170 C C . ASN A 1 524 ? 18.017 7.646 -45.755 1.00 33.00 524 ASN A C 1
ATOM 4172 O O . ASN A 1 524 ? 18.778 6.809 -45.277 1.00 33.00 524 ASN A O 1
ATOM 4176 N N . VAL A 1 525 ? 17.681 8.749 -45.078 1.00 33.00 525 VAL A N 1
ATOM 4177 C CA . VAL A 1 525 ? 18.129 9.055 -43.706 1.00 33.00 525 VAL A CA 1
ATOM 4178 C C . VAL A 1 525 ? 17.235 8.374 -42.656 1.00 33.00 525 VAL A C 1
ATOM 4180 O O . VAL A 1 525 ? 17.741 7.911 -41.634 1.00 33.00 525 VAL A O 1
ATOM 4183 N N . THR A 1 526 ? 15.937 8.184 -42.916 1.00 33.91 526 THR A N 1
ATOM 4184 C CA . THR A 1 526 ? 14.995 7.501 -42.009 1.00 33.91 526 THR A CA 1
ATOM 4185 C C . THR A 1 526 ? 15.267 6.009 -41.861 1.00 33.91 526 THR A C 1
ATOM 4187 O O . THR A 1 526 ? 14.953 5.461 -40.810 1.00 33.91 526 THR A O 1
ATOM 4190 N N . ASN A 1 527 ? 15.934 5.372 -42.829 1.00 34.91 527 ASN A N 1
ATOM 4191 C CA . ASN A 1 527 ? 16.396 3.984 -42.691 1.00 34.91 527 ASN A CA 1
ATOM 4192 C C . ASN A 1 527 ? 17.545 3.819 -41.674 1.00 34.91 527 ASN A C 1
ATOM 4194 O O . ASN A 1 527 ? 17.886 2.695 -41.317 1.00 34.91 527 ASN A O 1
ATOM 4198 N N . SER A 1 528 ? 18.139 4.919 -41.189 1.00 34.62 528 SER A N 1
ATOM 4199 C CA . SER A 1 528 ? 19.264 4.902 -40.238 1.00 34.62 528 SER A CA 1
ATOM 4200 C C . SER A 1 528 ? 18.958 5.508 -38.863 1.00 34.62 528 SER A C 1
ATOM 4202 O O . SER A 1 528 ? 19.799 5.445 -37.965 1.00 34.62 528 SER A O 1
ATOM 4204 N N . MET A 1 529 ? 17.763 6.069 -38.652 1.00 42.28 529 MET A N 1
ATOM 4205 C CA . MET A 1 529 ? 17.388 6.663 -37.369 1.00 42.28 529 MET A CA 1
ATOM 4206 C C . MET A 1 529 ? 16.490 5.702 -36.595 1.00 42.28 529 MET A C 1
ATOM 4208 O O . MET A 1 529 ? 15.339 5.463 -36.953 1.00 42.28 529 MET A O 1
ATOM 4212 N N . GLY A 1 530 ? 17.057 5.134 -35.527 1.00 53.91 530 GLY A N 1
ATOM 4213 C CA . GLY A 1 530 ? 16.364 4.247 -34.598 1.00 53.91 530 GLY A CA 1
ATOM 4214 C C . GLY A 1 530 ? 15.081 4.854 -34.023 1.00 53.91 530 GLY A C 1
ATOM 4215 O O . GLY A 1 530 ? 14.793 6.042 -34.174 1.00 53.91 530 GLY A O 1
ATOM 4216 N N . ILE A 1 531 ? 14.294 4.023 -33.343 1.00 60.06 531 ILE A N 1
ATOM 4217 C CA . ILE A 1 531 ? 13.024 4.440 -32.736 1.00 60.06 531 ILE A CA 1
ATOM 4218 C C . ILE A 1 531 ? 13.294 5.640 -31.816 1.00 60.06 531 ILE A C 1
ATOM 4220 O O . ILE A 1 531 ? 14.176 5.573 -30.956 1.00 60.06 531 ILE A O 1
ATOM 4224 N N . SER A 1 532 ? 12.561 6.741 -32.022 1.00 52.41 532 SER A N 1
ATOM 4225 C CA . SER A 1 532 ? 12.737 7.990 -31.269 1.00 52.41 532 SER A CA 1
ATOM 4226 C C . SER A 1 532 ? 12.715 7.716 -29.759 1.00 52.41 532 SER A C 1
ATOM 4228 O O . SER A 1 532 ? 11.774 7.106 -29.253 1.00 52.41 532 SER A O 1
ATOM 4230 N N . GLY A 1 533 ? 13.789 8.095 -29.060 1.00 57.94 533 GLY A N 1
ATOM 4231 C CA . GLY A 1 533 ? 13.981 7.846 -27.625 1.00 57.94 533 GLY A CA 1
ATOM 4232 C C . GLY A 1 533 ? 14.507 6.453 -27.234 1.00 57.94 533 GLY A C 1
ATOM 4233 O O . GLY A 1 533 ? 14.966 6.296 -26.110 1.00 57.94 533 GLY A O 1
ATOM 4234 N N . PHE A 1 534 ? 14.505 5.457 -28.130 1.00 70.25 534 PHE A N 1
ATOM 4235 C CA . PHE A 1 534 ? 15.003 4.095 -27.854 1.00 70.25 534 PHE A CA 1
ATOM 4236 C C . PHE A 1 534 ? 16.328 3.768 -28.562 1.00 70.25 534 PHE A C 1
ATOM 4238 O O . PHE A 1 534 ? 17.162 3.059 -28.001 1.00 70.25 534 PHE A O 1
ATOM 4245 N N . GLY A 1 535 ? 16.557 4.295 -29.769 1.00 73.88 535 GLY A N 1
ATOM 4246 C CA . GLY A 1 535 ? 17.767 4.028 -30.556 1.00 73.88 535 GLY A CA 1
ATOM 4247 C C . GLY A 1 535 ? 17.678 2.765 -31.425 1.00 73.88 535 GLY A C 1
ATOM 4248 O O . GLY A 1 535 ? 16.587 2.351 -31.820 1.00 73.88 535 GLY A O 1
ATOM 4249 N N . LYS A 1 536 ? 18.838 2.195 -31.788 1.00 81.81 536 LYS A N 1
ATOM 4250 C CA . LYS A 1 536 ? 18.951 1.004 -32.656 1.00 81.81 536 LYS A CA 1
ATOM 4251 C C . LYS A 1 536 ? 18.519 -0.285 -31.940 1.00 81.81 536 LYS A C 1
ATOM 4253 O O . LYS A 1 536 ? 18.615 -0.374 -30.713 1.00 81.81 536 LYS A O 1
ATOM 4258 N N . SER A 1 537 ? 18.084 -1.294 -32.695 1.00 88.44 537 SER A N 1
ATOM 4259 C CA . SER A 1 537 ? 17.906 -2.650 -32.158 1.00 88.44 537 SER A CA 1
ATOM 4260 C C . SER A 1 537 ? 19.233 -3.188 -31.610 1.00 88.44 537 SER A C 1
ATOM 4262 O O . SER A 1 537 ? 20.309 -2.779 -32.057 1.00 88.44 537 SER A O 1
ATOM 4264 N N . LEU A 1 538 ? 19.151 -4.059 -30.605 1.00 91.50 538 LEU A N 1
ATOM 4265 C CA . LEU A 1 538 ? 20.320 -4.743 -30.064 1.00 91.50 538 LEU A CA 1
ATOM 4266 C C . LEU A 1 538 ? 20.740 -5.879 -31.002 1.00 91.50 538 LEU A C 1
ATOM 4268 O O . LEU A 1 538 ? 19.931 -6.469 -31.713 1.00 91.50 538 LEU A O 1
ATOM 4272 N N . THR A 1 539 ? 22.032 -6.158 -31.021 1.00 92.31 539 THR A N 1
ATOM 4273 C CA . THR A 1 539 ? 22.623 -7.323 -31.687 1.00 92.31 539 THR A CA 1
ATOM 4274 C C . THR A 1 539 ? 22.451 -8.586 -30.838 1.00 92.31 539 THR A C 1
ATOM 4276 O O . THR A 1 539 ? 22.181 -8.494 -29.641 1.00 92.31 539 THR A O 1
ATOM 4279 N N . SER A 1 540 ? 22.665 -9.771 -31.426 1.00 92.00 540 SER A N 1
ATOM 4280 C CA . SER A 1 540 ? 22.627 -11.045 -30.682 1.00 92.00 540 SER A CA 1
ATOM 4281 C C . SER A 1 540 ? 23.605 -11.057 -29.503 1.00 92.00 540 SER A C 1
ATOM 4283 O O . SER A 1 540 ? 23.241 -11.485 -28.414 1.00 92.00 540 SER A O 1
ATOM 4285 N N . ASN A 1 541 ? 24.819 -10.519 -29.682 1.00 93.31 541 ASN A N 1
ATOM 4286 C CA . ASN A 1 541 ? 25.814 -10.453 -28.607 1.00 93.31 541 ASN A CA 1
ATOM 4287 C C . ASN A 1 541 ? 25.366 -9.520 -27.474 1.00 93.31 541 ASN A C 1
ATOM 4289 O O . ASN A 1 541 ? 25.479 -9.877 -26.304 1.00 93.31 541 ASN A O 1
ATOM 4293 N N . GLU A 1 542 ? 24.832 -8.337 -27.804 1.00 94.44 542 GLU A N 1
ATOM 4294 C CA . GLU A 1 542 ? 24.293 -7.410 -26.799 1.00 94.44 542 GLU A CA 1
ATOM 4295 C C . GLU A 1 542 ? 23.108 -8.041 -26.051 1.00 94.44 542 GLU A C 1
ATOM 4297 O O . GLU A 1 542 ? 23.008 -7.906 -24.834 1.00 94.44 542 GLU A O 1
ATOM 4302 N N . LEU A 1 543 ? 22.233 -8.765 -26.757 1.00 94.56 543 LEU A N 1
ATOM 4303 C CA . LEU A 1 543 ? 21.089 -9.455 -26.164 1.00 94.56 543 LEU A CA 1
ATOM 4304 C C . LEU A 1 543 ? 21.536 -10.563 -25.195 1.00 94.56 543 LEU A C 1
ATOM 4306 O O . LEU A 1 543 ? 21.108 -10.569 -24.042 1.00 94.56 543 LEU A O 1
ATOM 4310 N N . GLU A 1 544 ? 22.428 -11.456 -25.636 1.00 94.00 544 GLU A N 1
ATOM 4311 C CA . GLU A 1 544 ? 23.029 -12.513 -24.806 1.00 94.00 544 GLU A CA 1
ATOM 4312 C C . GLU A 1 544 ? 23.689 -11.935 -23.548 1.00 94.00 544 GLU A C 1
ATOM 4314 O O . GLU A 1 544 ? 23.505 -12.464 -22.453 1.00 94.00 544 GLU A O 1
ATOM 4319 N N . THR A 1 545 ? 24.394 -10.812 -23.691 1.00 95.50 545 THR A N 1
ATOM 4320 C CA . THR A 1 545 ? 25.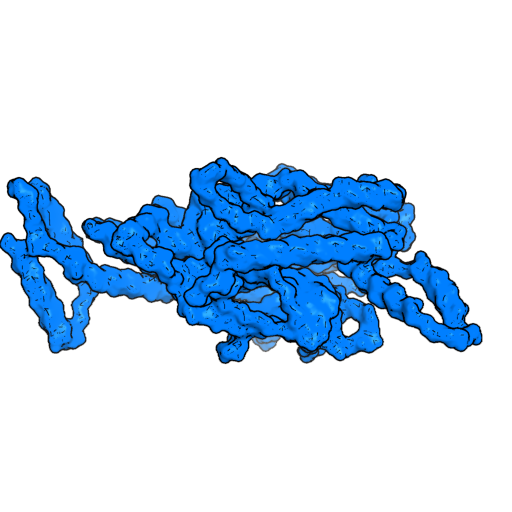067 -10.122 -22.585 1.00 95.50 545 THR A CA 1
ATOM 4321 C C . THR A 1 545 ? 24.077 -9.647 -21.520 1.00 95.50 545 THR A C 1
ATOM 4323 O O . THR A 1 545 ? 24.262 -9.928 -20.336 1.00 95.50 545 THR A O 1
ATOM 4326 N N . VAL A 1 546 ? 22.975 -8.996 -21.921 1.00 96.00 546 VAL A N 1
ATOM 4327 C CA . VAL A 1 546 ? 21.934 -8.551 -20.973 1.00 96.00 546 VAL A CA 1
ATOM 4328 C C . VAL A 1 546 ? 21.305 -9.736 -20.237 1.00 96.00 546 VAL A C 1
ATOM 4330 O O . VAL A 1 546 ? 21.060 -9.653 -19.032 1.00 96.00 546 VAL A O 1
ATOM 4333 N N . PHE A 1 547 ? 21.052 -10.849 -20.932 1.00 96.19 547 PHE A N 1
ATOM 4334 C CA . PHE A 1 547 ? 20.505 -12.050 -20.297 1.00 96.19 547 PHE A CA 1
ATOM 4335 C C . PHE A 1 547 ? 21.506 -12.745 -19.371 1.00 96.19 547 PHE A C 1
ATOM 4337 O O . PHE A 1 547 ? 21.084 -13.262 -18.337 1.00 96.19 547 PHE A O 1
ATOM 4344 N N . SER A 1 548 ? 22.804 -12.707 -19.681 1.00 95.00 548 SER A N 1
ATOM 4345 C CA . SER A 1 548 ? 23.863 -13.184 -18.783 1.00 95.00 548 SER A CA 1
ATOM 4346 C C . SER A 1 548 ? 23.861 -12.404 -17.463 1.00 95.00 548 SER A C 1
ATOM 4348 O O . SER A 1 548 ? 23.765 -13.000 -16.390 1.00 95.00 548 SER A O 1
ATOM 4350 N N . TRP A 1 549 ? 23.815 -11.067 -17.531 1.00 95.69 549 TRP A N 1
ATOM 4351 C CA . TRP A 1 549 ? 23.711 -10.205 -16.347 1.00 95.69 549 TRP A CA 1
ATOM 4352 C C . TRP A 1 549 ? 22.453 -10.475 -15.518 1.00 95.69 549 TRP A C 1
ATOM 4354 O O . TRP A 1 549 ? 22.512 -10.572 -14.293 1.00 95.69 549 TRP A O 1
ATOM 4364 N N . LEU A 1 550 ? 21.303 -10.611 -16.183 1.00 96.12 550 LEU A N 1
ATOM 4365 C CA . LEU A 1 550 ? 20.042 -10.947 -15.524 1.00 96.12 550 LEU A CA 1
ATOM 4366 C C . LEU A 1 550 ? 20.089 -12.320 -14.844 1.00 96.12 550 LEU A C 1
ATOM 4368 O O . LEU A 1 550 ? 19.508 -12.486 -13.772 1.00 96.12 550 LEU A O 1
ATOM 4372 N N . ASN A 1 551 ? 20.742 -13.302 -15.467 1.00 95.19 551 ASN A N 1
ATOM 4373 C CA . ASN A 1 551 ? 20.891 -14.643 -14.919 1.00 95.19 551 ASN A CA 1
ATOM 4374 C C . ASN A 1 551 ? 21.734 -14.610 -13.638 1.00 95.19 551 ASN A C 1
ATOM 4376 O O . ASN A 1 551 ? 21.251 -15.044 -12.594 1.00 95.19 551 ASN A O 1
ATOM 4380 N N . PHE A 1 552 ? 22.920 -13.998 -13.696 1.00 94.81 552 PHE A N 1
ATOM 4381 C CA . PHE A 1 552 ? 23.800 -13.858 -12.535 1.00 94.81 552 PHE A CA 1
ATOM 4382 C C . PHE A 1 552 ? 23.114 -13.117 -11.381 1.00 94.81 552 PHE A C 1
ATOM 4384 O O . PHE A 1 552 ? 23.074 -13.592 -10.246 1.00 94.81 552 PHE A O 1
ATOM 4391 N N . LEU A 1 553 ? 22.483 -11.971 -11.666 1.00 95.25 553 LEU A N 1
ATOM 4392 C CA . LEU A 1 553 ? 21.786 -11.217 -10.627 1.00 95.25 553 LEU A CA 1
ATOM 4393 C C . LEU A 1 553 ? 20.642 -12.025 -10.000 1.00 95.25 553 LEU A C 1
ATOM 4395 O O . LEU A 1 553 ? 20.444 -11.957 -8.790 1.00 95.25 553 LEU A O 1
ATOM 4399 N N . CYS A 1 554 ? 19.896 -12.803 -10.788 1.00 96.06 554 CYS A N 1
ATOM 4400 C CA . CYS A 1 554 ? 18.790 -13.607 -10.273 1.00 96.06 554 CYS A CA 1
ATOM 4401 C C . CYS A 1 554 ? 19.267 -14.754 -9.371 1.00 96.06 554 CYS A C 1
ATOM 4403 O O . CYS A 1 554 ? 18.698 -14.960 -8.299 1.00 96.06 554 CYS A O 1
ATOM 4405 N N . PHE A 1 555 ? 20.238 -15.548 -9.823 1.00 95.12 555 PHE A N 1
ATOM 4406 C CA . PHE A 1 555 ? 20.579 -16.822 -9.183 1.00 95.12 555 PHE A CA 1
ATOM 4407 C C . PHE A 1 555 ? 21.754 -16.725 -8.220 1.00 95.12 555 PHE A C 1
ATOM 4409 O O . PHE A 1 555 ? 21.707 -17.342 -7.161 1.00 95.12 555 PHE A O 1
ATOM 4416 N N . ASP A 1 556 ? 22.762 -15.930 -8.553 1.00 93.25 556 ASP A N 1
ATOM 4417 C CA . ASP A 1 556 ? 23.986 -15.846 -7.767 1.00 93.25 556 ASP A CA 1
ATOM 4418 C C . ASP A 1 556 ? 23.896 -14.682 -6.772 1.00 93.25 556 ASP A C 1
ATOM 4420 O O . ASP A 1 556 ? 24.101 -14.867 -5.576 1.00 93.25 556 ASP A O 1
ATOM 4424 N N . PHE A 1 557 ? 23.476 -13.493 -7.225 1.00 94.75 557 PHE A N 1
ATOM 4425 C CA . PHE A 1 557 ? 23.455 -12.299 -6.369 1.00 94.75 557 PHE A CA 1
ATOM 4426 C C . PHE A 1 557 ? 22.226 -12.204 -5.452 1.00 94.75 557 PHE A C 1
ATOM 4428 O O . PHE A 1 557 ? 22.359 -12.139 -4.234 1.00 94.75 557 PHE A O 1
ATOM 4435 N N . PHE A 1 558 ? 21.007 -12.142 -6.006 1.00 95.75 558 PHE A N 1
ATOM 4436 C CA . PHE A 1 558 ? 19.807 -11.913 -5.194 1.00 95.75 558 PHE A CA 1
ATOM 4437 C C . PHE A 1 558 ? 19.373 -13.170 -4.454 1.00 95.75 558 PHE A C 1
ATOM 4439 O O . PHE A 1 558 ? 18.963 -13.068 -3.302 1.00 95.75 558 PHE A O 1
ATOM 4446 N N . HIS A 1 559 ? 19.437 -14.346 -5.083 1.00 95.38 559 HIS A N 1
ATOM 4447 C CA . HIS A 1 559 ? 19.088 -15.586 -4.394 1.00 95.38 559 HIS A CA 1
ATOM 4448 C C . HIS A 1 559 ? 20.147 -15.983 -3.351 1.00 95.38 559 HIS A C 1
ATOM 4450 O O . HIS A 1 559 ? 19.769 -16.440 -2.267 1.00 95.38 559 HIS A O 1
ATOM 4456 N N . ASN A 1 560 ? 21.432 -15.743 -3.646 1.00 93.25 560 ASN A N 1
ATOM 4457 C CA . ASN A 1 560 ? 22.571 -15.876 -2.731 1.00 93.25 560 ASN A CA 1
ATOM 4458 C C . ASN A 1 560 ? 22.567 -17.192 -1.934 1.00 93.25 560 ASN A C 1
ATOM 4460 O O . ASN A 1 560 ? 22.479 -17.178 -0.703 1.00 93.25 560 ASN A O 1
ATOM 4464 N N . ASP A 1 561 ? 22.543 -18.329 -2.633 1.00 92.38 561 ASP A N 1
ATOM 4465 C CA . ASP A 1 561 ? 22.488 -19.675 -2.035 1.00 92.38 561 ASP A CA 1
ATOM 4466 C C . ASP A 1 561 ? 21.357 -19.872 -1.001 1.00 92.38 561 ASP A C 1
ATOM 4468 O O . ASP A 1 561 ? 21.474 -20.619 -0.030 1.00 92.38 561 ASP A O 1
ATOM 4472 N N . GLY A 1 562 ? 20.227 -19.182 -1.193 1.00 91.19 562 GLY A N 1
ATOM 4473 C CA . GLY A 1 562 ? 19.067 -19.240 -0.300 1.00 91.19 562 GLY A CA 1
ATOM 4474 C C . GLY A 1 562 ? 19.111 -18.269 0.883 1.00 91.19 562 GLY A C 1
ATOM 4475 O O . GLY A 1 562 ? 18.165 -18.248 1.675 1.00 91.19 562 GLY A O 1
ATOM 4476 N N . ASN A 1 563 ? 20.152 -17.440 0.997 1.00 89.56 563 ASN A N 1
ATOM 4477 C CA . ASN A 1 563 ? 20.216 -16.367 1.993 1.00 89.56 563 ASN A CA 1
ATOM 4478 C C . ASN A 1 563 ? 19.347 -15.158 1.613 1.00 89.56 563 ASN A C 1
ATOM 4480 O O . ASN A 1 563 ? 18.925 -14.409 2.496 1.00 89.56 563 ASN A O 1
ATOM 4484 N N . GLY A 1 564 ? 19.058 -14.977 0.321 1.00 93.94 564 GLY A N 1
ATOM 4485 C CA . GLY A 1 564 ? 18.171 -13.932 -0.184 1.00 93.94 564 GLY A CA 1
ATOM 4486 C C . GLY A 1 564 ? 16.775 -14.441 -0.566 1.00 93.94 564 GLY A C 1
ATOM 4487 O O . GLY A 1 564 ? 16.335 -15.501 -0.104 1.00 93.94 564 GLY A O 1
ATOM 4488 N N . PRO A 1 565 ? 16.018 -13.685 -1.385 1.00 96.12 565 PRO A N 1
ATOM 4489 C CA . PRO A 1 565 ? 14.686 -14.098 -1.797 1.00 96.12 565 PRO A CA 1
ATOM 4490 C C . PRO A 1 565 ? 14.683 -15.435 -2.553 1.00 96.12 565 PRO A C 1
ATOM 4492 O O . PRO A 1 565 ? 15.623 -15.760 -3.284 1.00 96.12 565 PRO A O 1
ATOM 4495 N N . PRO A 1 566 ? 13.615 -16.240 -2.419 1.00 95.50 566 PRO A N 1
ATOM 4496 C CA . PRO A 1 566 ? 13.542 -17.515 -3.112 1.00 95.50 566 PRO A CA 1
ATOM 4497 C C . PRO A 1 566 ? 13.373 -17.293 -4.621 1.00 95.50 566 PRO A C 1
ATOM 4499 O O . PRO A 1 566 ? 12.622 -16.419 -5.056 1.00 95.50 566 PRO A O 1
ATOM 4502 N N . VAL A 1 567 ? 13.994 -18.155 -5.433 1.00 95.00 567 VAL A N 1
ATOM 4503 C CA . VAL A 1 567 ? 13.964 -18.072 -6.909 1.00 95.00 567 VAL A CA 1
ATOM 4504 C C . VAL A 1 567 ? 12.546 -17.963 -7.473 1.00 95.00 567 VAL A C 1
ATOM 4506 O O . VAL A 1 567 ? 12.329 -17.270 -8.462 1.00 95.00 567 VAL A O 1
ATOM 4509 N N . ARG A 1 568 ? 11.555 -18.612 -6.848 1.00 91.81 568 ARG A N 1
ATOM 4510 C CA . ARG A 1 568 ? 10.150 -18.525 -7.286 1.00 91.81 568 ARG A CA 1
ATOM 4511 C C . ARG A 1 568 ? 9.594 -17.094 -7.251 1.00 91.81 568 ARG A C 1
ATOM 4513 O O . ARG A 1 568 ? 8.755 -16.765 -8.080 1.00 91.81 568 ARG A O 1
ATOM 4520 N N . ASP A 1 569 ? 10.056 -16.271 -6.309 1.00 92.44 569 ASP A N 1
ATOM 4521 C CA . ASP A 1 569 ? 9.605 -14.888 -6.140 1.00 92.44 569 ASP A CA 1
ATOM 4522 C C . ASP A 1 569 ? 10.423 -13.944 -7.043 1.00 92.44 569 ASP A C 1
ATOM 4524 O O . ASP A 1 569 ? 9.889 -12.955 -7.547 1.00 92.44 569 ASP A O 1
ATOM 4528 N N . LEU A 1 570 ? 11.691 -14.287 -7.317 1.00 95.06 570 LEU A N 1
ATOM 4529 C CA . LEU A 1 570 ? 12.544 -13.592 -8.291 1.00 95.06 570 LEU A CA 1
ATOM 4530 C C . LEU A 1 570 ? 12.078 -13.835 -9.736 1.00 95.06 570 LEU A C 1
ATOM 4532 O O . LEU A 1 570 ? 12.014 -12.901 -10.535 1.00 95.06 570 LEU A O 1
ATOM 4536 N N . LYS A 1 571 ? 11.640 -15.053 -10.072 1.00 92.94 571 LYS A N 1
ATOM 4537 C CA . LYS A 1 571 ? 11.015 -15.387 -11.363 1.00 92.94 571 LYS A CA 1
ATOM 4538 C C . LYS A 1 571 ? 9.570 -14.883 -11.449 1.00 92.94 571 LYS A C 1
ATOM 4540 O O . LYS A 1 571 ? 8.649 -15.653 -11.720 1.00 92.94 571 LYS A O 1
ATOM 4545 N N . ASN A 1 572 ? 9.377 -13.589 -11.215 1.00 89.25 572 ASN A N 1
ATOM 4546 C CA . ASN A 1 572 ? 8.095 -12.909 -11.346 1.00 89.25 572 ASN A CA 1
ATOM 4547 C C . ASN A 1 572 ? 7.611 -12.867 -12.812 1.00 89.25 572 ASN A C 1
ATOM 4549 O O . ASN A 1 572 ? 8.350 -13.196 -13.741 1.00 89.25 572 ASN A O 1
ATOM 4553 N N . GLU A 1 573 ? 6.357 -12.457 -13.021 1.00 88.19 573 GLU A N 1
ATOM 4554 C CA . GLU A 1 573 ? 5.716 -12.433 -14.347 1.00 88.19 573 GLU A CA 1
ATOM 4555 C C . GLU A 1 573 ? 6.521 -11.632 -15.388 1.00 88.19 573 GLU A C 1
ATOM 4557 O O . GLU A 1 573 ? 6.638 -12.053 -16.536 1.00 88.19 573 GLU A O 1
ATOM 4562 N N . GLN A 1 574 ? 7.113 -10.503 -14.986 1.00 89.25 574 GLN A N 1
ATOM 4563 C CA . GLN A 1 574 ? 7.876 -9.630 -15.880 1.00 89.25 574 GLN A CA 1
ATOM 4564 C C . GLN A 1 574 ? 9.200 -10.275 -16.304 1.00 89.25 574 GLN A C 1
ATOM 4566 O O . GLN A 1 574 ? 9.527 -10.278 -17.488 1.00 89.25 574 GLN A O 1
ATOM 4571 N N . TYR A 1 575 ? 9.938 -10.870 -15.364 1.00 93.69 575 TYR A N 1
ATOM 4572 C CA . TYR A 1 575 ? 11.165 -11.601 -15.673 1.00 93.69 575 TYR A CA 1
ATOM 4573 C C . TYR A 1 575 ? 10.884 -12.803 -16.578 1.00 93.69 575 TYR A C 1
ATOM 4575 O O . TYR A 1 575 ? 11.574 -13.001 -17.572 1.00 93.69 575 TYR A O 1
ATOM 4583 N N . GLN A 1 576 ? 9.832 -13.576 -16.289 1.00 91.88 576 GLN A N 1
ATOM 4584 C CA . GLN A 1 576 ? 9.433 -14.697 -17.143 1.00 91.88 576 GLN A CA 1
ATOM 4585 C C . GLN A 1 576 ? 9.048 -14.244 -18.551 1.00 91.88 576 GLN A C 1
ATOM 4587 O O . GLN A 1 576 ? 9.412 -14.912 -19.516 1.00 91.88 576 GLN A O 1
ATOM 4592 N N . ALA A 1 577 ? 8.358 -13.106 -18.677 1.00 91.25 577 ALA A N 1
ATOM 4593 C CA . ALA A 1 577 ? 8.081 -12.517 -19.976 1.00 91.25 577 ALA A CA 1
ATOM 4594 C C . ALA A 1 577 ? 9.391 -12.196 -20.708 1.00 91.25 577 ALA A C 1
ATOM 4596 O O . ALA A 1 577 ? 9.539 -12.619 -21.847 1.00 91.25 577 ALA A O 1
ATOM 4597 N N . LEU A 1 578 ? 10.370 -11.543 -20.060 1.00 93.94 578 LEU A N 1
ATOM 4598 C CA . LEU A 1 578 ? 11.685 -11.240 -20.657 1.00 93.94 578 LEU A CA 1
ATOM 4599 C C . LEU A 1 578 ? 12.392 -12.464 -21.239 1.00 93.94 578 LEU A C 1
ATOM 4601 O O . LEU A 1 578 ? 12.996 -12.359 -22.302 1.00 93.94 578 LEU A O 1
ATOM 4605 N N . LEU A 1 579 ? 12.267 -13.635 -20.617 1.00 93.62 579 LEU A N 1
ATOM 4606 C CA . LEU A 1 579 ? 12.862 -14.871 -21.139 1.00 93.62 579 LEU A CA 1
ATOM 4607 C C . LEU A 1 579 ? 12.287 -15.312 -22.498 1.00 93.62 579 LEU A C 1
ATOM 4609 O O . LEU A 1 579 ? 12.880 -16.159 -23.162 1.00 93.62 579 LEU A O 1
ATOM 4613 N N . LEU A 1 580 ? 11.161 -14.743 -22.938 1.00 93.50 580 LEU A N 1
ATOM 4614 C CA . LEU A 1 580 ? 10.601 -14.979 -24.267 1.00 93.50 580 LEU A CA 1
ATOM 4615 C C . LEU A 1 580 ? 11.264 -14.122 -25.353 1.00 93.50 580 LEU A C 1
ATOM 4617 O O . LEU A 1 580 ? 11.146 -14.468 -26.528 1.00 93.50 580 LEU A O 1
ATOM 4621 N N . VAL A 1 581 ? 11.977 -13.041 -25.003 1.00 95.12 581 VAL A N 1
ATOM 4622 C CA . VAL A 1 581 ? 12.597 -12.151 -26.000 1.00 95.12 581 VAL A CA 1
ATOM 4623 C C . VAL A 1 581 ? 13.519 -12.937 -26.939 1.00 95.12 581 VAL A C 1
ATOM 4625 O O . VAL A 1 581 ? 13.275 -12.862 -28.142 1.00 95.12 581 VAL A O 1
ATOM 4628 N N . PRO A 1 582 ? 14.492 -13.749 -26.468 1.00 94.06 582 PRO A N 1
ATOM 4629 C CA . PRO A 1 582 ? 15.382 -14.497 -27.363 1.00 94.06 582 PRO A CA 1
ATOM 4630 C C . PRO A 1 582 ? 14.642 -15.488 -28.275 1.00 94.06 582 PRO A C 1
ATOM 4632 O O . PRO A 1 582 ? 15.098 -15.777 -29.375 1.00 94.06 582 PRO A O 1
ATOM 4635 N N . VAL A 1 583 ? 13.478 -15.996 -27.849 1.00 93.44 583 VAL A N 1
ATOM 4636 C CA . VA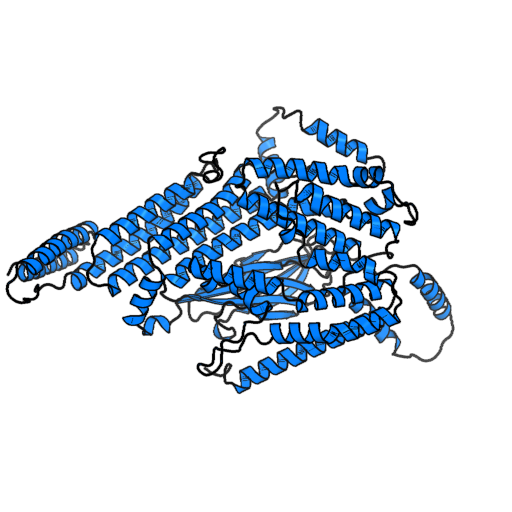L A 1 583 ? 12.673 -16.962 -28.621 1.00 93.44 583 VAL A CA 1
ATOM 4637 C C . VAL A 1 583 ? 12.039 -16.314 -29.856 1.00 93.44 583 VAL A C 1
ATOM 4639 O O . VAL A 1 583 ? 11.900 -16.964 -30.900 1.00 93.44 583 VAL A O 1
ATOM 4642 N N . TYR A 1 584 ? 11.643 -15.044 -29.732 1.00 95.12 584 TYR A N 1
ATOM 4643 C CA . TYR A 1 584 ? 10.921 -14.295 -30.762 1.00 95.12 584 TYR A CA 1
ATOM 4644 C C . TYR A 1 584 ? 11.790 -13.285 -31.521 1.00 95.12 584 TYR A C 1
ATOM 4646 O O . TYR A 1 584 ? 11.405 -12.874 -32.614 1.00 95.12 584 TYR A O 1
ATOM 4654 N N . TYR A 1 585 ? 12.945 -12.886 -30.979 1.00 94.12 585 TYR A N 1
ATOM 4655 C CA . TYR A 1 585 ? 13.766 -11.794 -31.514 1.00 94.12 585 TYR A CA 1
ATOM 4656 C C . TYR A 1 585 ? 14.135 -11.985 -32.991 1.00 94.12 585 TYR A C 1
ATOM 4658 O O . TYR A 1 585 ? 13.939 -11.086 -33.814 1.00 94.12 585 TYR A O 1
ATOM 4666 N N . ASP A 1 586 ? 14.582 -13.191 -33.341 1.00 92.06 586 ASP A N 1
ATOM 4667 C CA . ASP A 1 586 ? 15.072 -13.528 -34.682 1.00 92.06 586 ASP A CA 1
ATOM 4668 C C . ASP A 1 586 ? 13.998 -14.121 -35.598 1.00 92.06 586 ASP A C 1
ATOM 4670 O O . ASP A 1 586 ? 14.272 -14.436 -36.754 1.00 92.06 586 ASP A O 1
ATOM 4674 N N . ARG A 1 587 ? 12.754 -14.247 -35.120 1.00 95.62 587 ARG A N 1
ATOM 4675 C CA . ARG A 1 587 ? 11.650 -14.756 -35.940 1.00 95.62 587 ARG A CA 1
ATOM 4676 C C . ARG A 1 587 ? 11.259 -13.761 -37.030 1.00 95.62 587 ARG A C 1
ATOM 4678 O O . ARG A 1 587 ? 11.392 -12.541 -36.887 1.00 95.62 587 ARG A O 1
ATOM 4685 N N . ASP A 1 588 ? 10.763 -14.309 -38.124 1.00 95.50 588 ASP A N 1
ATOM 4686 C CA . ASP A 1 588 ? 10.207 -13.603 -39.269 1.00 95.50 588 ASP A CA 1
ATOM 4687 C C . ASP A 1 588 ? 8.907 -12.861 -38.917 1.00 95.50 588 ASP A C 1
ATOM 4689 O O . ASP A 1 588 ? 8.154 -13.240 -38.018 1.00 95.50 588 ASP A O 1
ATOM 4693 N N . VAL A 1 589 ? 8.665 -11.750 -39.620 1.00 95.69 589 VAL A N 1
ATOM 4694 C CA . VAL A 1 589 ? 7.535 -10.846 -39.350 1.00 95.69 589 VAL A CA 1
ATOM 4695 C C . VAL A 1 589 ? 6.195 -11.569 -39.491 1.00 95.69 589 VAL A C 1
ATOM 4697 O O . VAL A 1 589 ? 5.329 -11.391 -38.636 1.00 95.69 589 VAL A O 1
ATOM 4700 N N . ASP A 1 590 ? 6.045 -12.419 -40.509 1.00 95.56 590 ASP A N 1
ATOM 4701 C CA . ASP A 1 590 ? 4.811 -13.171 -40.756 1.00 95.56 590 ASP A CA 1
ATOM 4702 C C . ASP A 1 590 ? 4.473 -14.099 -39.585 1.00 95.56 590 ASP A C 1
ATOM 4704 O O . ASP A 1 590 ? 3.337 -14.110 -39.104 1.00 95.56 590 ASP A O 1
ATOM 4708 N N . PHE A 1 591 ? 5.471 -14.820 -39.067 1.00 97.12 591 PHE A N 1
ATOM 4709 C CA . PHE A 1 591 ? 5.316 -15.648 -37.876 1.00 97.12 591 PHE A CA 1
ATOM 4710 C C . PHE A 1 591 ? 4.894 -14.814 -36.660 1.00 97.12 591 PHE A C 1
ATOM 4712 O O . PHE A 1 591 ? 3.948 -15.169 -35.957 1.00 97.12 591 PHE A O 1
ATOM 4719 N N . LEU A 1 592 ? 5.558 -13.679 -36.419 1.00 96.81 592 LEU A N 1
ATOM 4720 C CA . LEU A 1 592 ? 5.247 -12.810 -35.281 1.00 96.81 592 LEU A CA 1
ATOM 4721 C C . LEU A 1 592 ? 3.829 -12.228 -35.364 1.00 96.81 592 LEU A C 1
ATOM 4723 O O . LEU A 1 592 ? 3.135 -12.165 -34.351 1.00 96.81 592 LEU A O 1
ATOM 4727 N N . GLN A 1 593 ? 3.370 -11.831 -36.553 1.00 96.25 593 GLN A N 1
ATOM 4728 C CA . GLN A 1 593 ? 2.003 -11.342 -36.749 1.00 96.25 593 GLN A CA 1
ATOM 4729 C C . GLN A 1 593 ? 0.966 -12.449 -36.507 1.00 96.25 593 GLN A C 1
ATOM 4731 O O . GLN A 1 593 ? -0.015 -12.215 -35.799 1.00 96.25 593 GLN A O 1
ATOM 4736 N N . GLN A 1 594 ? 1.202 -13.665 -37.012 1.00 96.44 594 GLN A N 1
ATOM 4737 C CA . GLN A 1 594 ? 0.336 -14.821 -36.742 1.00 96.44 594 GLN A CA 1
ATOM 4738 C C . GLN A 1 594 ? 0.267 -15.146 -35.247 1.00 96.44 594 GLN A C 1
ATOM 4740 O O . GLN A 1 594 ? -0.807 -15.435 -34.719 1.00 96.44 594 GLN A O 1
ATOM 4745 N N . GLU A 1 595 ? 1.395 -15.051 -34.547 1.00 95.81 595 GLU A N 1
ATOM 4746 C CA . GLU A 1 595 ? 1.459 -15.310 -33.113 1.00 95.81 595 GLU A CA 1
ATOM 4747 C C . GLU A 1 595 ? 0.712 -14.239 -32.297 1.00 95.81 595 GLU A C 1
ATOM 4749 O O . GLU A 1 595 ? 0.010 -14.572 -31.340 1.00 95.81 595 GLU A O 1
ATOM 4754 N N . VAL A 1 596 ? 0.761 -12.964 -32.709 1.00 95.25 596 VAL A N 1
ATOM 4755 C CA . VAL A 1 596 ? -0.079 -11.899 -32.123 1.00 95.25 596 VAL A CA 1
ATOM 4756 C C . VAL A 1 596 ? -1.563 -12.229 -32.274 1.00 95.25 596 VAL A C 1
ATOM 4758 O O . VAL A 1 596 ? -2.316 -12.131 -31.303 1.00 95.25 596 VAL A O 1
ATOM 4761 N N . GLU A 1 597 ? -2.003 -12.647 -33.461 1.00 93.75 597 GLU A N 1
ATOM 4762 C CA . GLU A 1 597 ? -3.399 -13.043 -33.696 1.00 93.75 597 GLU A CA 1
ATOM 4763 C C . GLU A 1 597 ? -3.789 -14.264 -32.845 1.00 93.75 597 GLU A C 1
ATOM 4765 O O . GLU A 1 597 ? -4.866 -14.294 -32.246 1.00 93.75 597 GLU A O 1
ATOM 4770 N N . ARG A 1 598 ? -2.881 -15.234 -32.688 1.00 95.38 598 ARG A N 1
ATOM 4771 C CA . ARG A 1 598 ? -3.083 -16.414 -31.834 1.00 95.38 598 ARG A CA 1
ATOM 4772 C C . ARG A 1 598 ? -3.257 -16.052 -30.356 1.00 95.38 598 ARG A C 1
ATOM 4774 O O . ARG A 1 598 ? -4.072 -16.670 -29.670 1.00 95.38 598 ARG A O 1
ATOM 4781 N N . LEU A 1 599 ? -2.497 -15.075 -29.857 1.00 93.75 599 LEU A N 1
ATOM 4782 C CA . LEU A 1 599 ? -2.522 -14.631 -28.456 1.00 93.75 599 LEU A CA 1
ATOM 4783 C C . LEU A 1 599 ? -3.634 -13.613 -28.161 1.00 93.75 599 LEU A C 1
ATOM 4785 O O . LEU A 1 599 ? -4.083 -13.503 -27.020 1.00 93.75 599 LEU A O 1
ATOM 4789 N N . SER A 1 600 ? -4.150 -12.938 -29.189 1.00 88.75 600 SER A N 1
ATOM 4790 C CA . SER A 1 600 ? -5.191 -11.906 -29.099 1.00 88.75 600 SER A CA 1
ATOM 4791 C C . SER A 1 600 ? -6.418 -12.263 -28.239 1.00 88.75 600 SER A C 1
ATOM 4793 O O . SER A 1 600 ? -6.900 -11.391 -27.506 1.00 88.75 600 SER A O 1
ATOM 4795 N N . PRO A 1 601 ? -6.959 -13.501 -28.271 1.00 90.75 601 PRO A N 1
ATOM 4796 C CA . PRO A 1 601 ? -8.088 -13.871 -27.419 1.00 90.75 601 PRO A CA 1
ATOM 4797 C C . PRO A 1 601 ? -7.779 -13.770 -25.919 1.00 90.75 601 PRO A C 1
ATOM 4799 O O . PRO A 1 601 ? -8.683 -13.471 -25.135 1.00 90.75 601 PRO A O 1
ATOM 4802 N N . ALA A 1 602 ? -6.521 -13.982 -25.513 1.00 87.75 602 ALA A N 1
ATOM 4803 C CA . ALA A 1 602 ? -6.094 -13.872 -24.121 1.00 87.75 602 ALA A CA 1
ATOM 4804 C C . ALA A 1 602 ? -6.212 -12.430 -23.620 1.00 87.75 602 ALA A C 1
ATOM 4806 O O . ALA A 1 602 ? -6.824 -12.205 -22.577 1.00 87.75 602 ALA A O 1
ATOM 4807 N N . PHE A 1 603 ? -5.752 -11.452 -24.410 1.00 84.75 603 PHE A N 1
ATOM 4808 C CA . PHE A 1 603 ? -5.917 -10.031 -24.098 1.00 84.75 603 PHE A CA 1
ATOM 4809 C C . PHE A 1 603 ? -7.395 -9.655 -23.941 1.00 84.75 603 PHE A C 1
ATOM 4811 O O . PHE A 1 603 ? -7.772 -9.015 -22.961 1.00 84.75 603 PHE A O 1
ATOM 4818 N N . ILE A 1 604 ? -8.263 -10.101 -24.860 1.00 85.00 604 ILE A N 1
ATOM 4819 C CA . ILE A 1 604 ? -9.713 -9.839 -24.785 1.00 85.00 604 ILE A CA 1
ATOM 4820 C C . ILE A 1 604 ? -10.308 -10.442 -23.510 1.00 85.00 604 ILE A C 1
ATOM 4822 O O . ILE A 1 604 ? -11.113 -9.791 -22.838 1.00 85.00 604 ILE A O 1
ATOM 4826 N N . LYS A 1 605 ? -9.912 -11.671 -23.159 1.00 84.06 605 LYS A N 1
ATOM 4827 C CA . LYS A 1 605 ? -10.335 -12.330 -21.921 1.00 84.06 605 LYS A CA 1
ATOM 4828 C C . LYS A 1 605 ? -9.882 -11.532 -20.700 1.00 84.06 605 LYS A C 1
ATOM 4830 O O . LYS A 1 605 ? -10.727 -11.198 -19.878 1.00 84.06 605 LYS A O 1
ATOM 4835 N N . THR A 1 606 ? -8.610 -11.139 -20.618 1.00 79.81 606 THR A N 1
ATOM 4836 C CA . THR A 1 606 ? -8.085 -10.306 -19.524 1.00 79.81 606 THR A CA 1
ATOM 4837 C C . THR A 1 606 ? -8.819 -8.970 -19.422 1.00 79.81 606 THR A C 1
ATOM 4839 O O . THR A 1 606 ? -9.139 -8.525 -18.321 1.00 79.81 606 THR A O 1
ATOM 4842 N N . LEU A 1 607 ? -9.148 -8.346 -20.553 1.00 77.19 607 LEU A N 1
ATOM 4843 C CA . LEU A 1 607 ? -9.859 -7.072 -20.585 1.00 77.19 607 LEU A CA 1
ATOM 4844 C C . LEU A 1 607 ? -11.316 -7.215 -20.120 1.00 77.19 607 LEU A C 1
ATOM 4846 O O . LEU A 1 607 ? -11.802 -6.390 -19.346 1.00 77.19 607 LEU A O 1
ATOM 4850 N N . ARG A 1 608 ? -12.001 -8.296 -20.514 1.00 76.69 608 ARG A N 1
ATOM 4851 C CA . ARG A 1 608 ? -13.334 -8.646 -19.995 1.00 76.69 608 ARG A CA 1
ATOM 4852 C C . ARG A 1 608 ? -13.298 -8.979 -18.511 1.00 76.69 608 ARG A C 1
ATOM 4854 O O . ARG A 1 608 ? -14.141 -8.487 -17.774 1.00 76.69 608 ARG A O 1
ATOM 4861 N N . ASP A 1 609 ? -12.322 -9.757 -18.067 1.00 73.06 609 ASP A N 1
ATOM 4862 C CA . ASP A 1 609 ? -12.128 -10.150 -16.668 1.00 73.06 609 ASP A CA 1
ATOM 4863 C C . ASP A 1 609 ? -11.852 -8.941 -15.763 1.00 73.06 609 ASP A C 1
ATOM 4865 O O . ASP A 1 609 ? -12.320 -8.894 -14.622 1.00 73.06 609 ASP A O 1
ATOM 4869 N N . ARG A 1 610 ? -11.143 -7.939 -16.297 1.00 67.38 610 ARG A N 1
ATOM 4870 C CA . ARG A 1 610 ? -10.937 -6.630 -15.671 1.00 67.38 610 ARG A CA 1
ATOM 4871 C C . ARG A 1 610 ? -12.185 -5.748 -15.717 1.00 67.38 610 ARG A C 1
ATOM 4873 O O . ARG A 1 610 ? -12.342 -4.889 -14.873 1.00 67.38 610 ARG A O 1
ATOM 4880 N N . ASN A 1 611 ? -13.100 -5.929 -16.661 1.00 64.19 611 ASN A N 1
ATOM 4881 C CA . ASN A 1 611 ? -14.328 -5.125 -16.716 1.00 64.19 611 ASN A CA 1
ATOM 4882 C C . ASN A 1 611 ? -15.528 -5.797 -16.013 1.00 64.19 611 ASN A C 1
ATOM 4884 O O . ASN A 1 611 ? -16.473 -5.108 -15.637 1.00 64.19 611 ASN A O 1
ATOM 4888 N N . ASN A 1 612 ? -15.472 -7.108 -15.754 1.00 63.09 612 ASN A N 1
ATOM 4889 C CA . ASN A 1 612 ? -16.540 -7.919 -15.151 1.00 63.09 612 ASN A CA 1
ATOM 4890 C C . ASN A 1 612 ? -16.379 -8.161 -13.635 1.00 63.09 612 ASN A C 1
ATOM 4892 O O . ASN A 1 612 ? -16.741 -9.228 -13.139 1.00 63.09 612 ASN A O 1
ATOM 4896 N N . PHE A 1 613 ? -15.912 -7.175 -12.863 1.00 56.34 613 PHE A N 1
ATOM 4897 C CA . PHE A 1 613 ? -15.834 -7.282 -11.391 1.00 56.34 613 PHE A CA 1
ATOM 4898 C C . PHE A 1 613 ? -17.194 -7.536 -10.692 1.00 56.34 613 PHE A C 1
ATOM 4900 O O . PHE A 1 613 ? -17.220 -7.884 -9.514 1.00 56.34 613 PHE A O 1
ATOM 4907 N N . ASP A 1 614 ? -18.314 -7.384 -11.409 1.00 50.31 614 ASP A N 1
ATOM 4908 C CA . ASP A 1 614 ? -19.647 -7.105 -10.856 1.00 50.31 614 ASP A CA 1
ATOM 4909 C C . ASP A 1 614 ? -20.613 -8.296 -10.741 1.00 50.31 614 ASP A C 1
ATOM 4911 O O . ASP A 1 614 ? -21.818 -8.083 -10.575 1.00 50.31 614 ASP A O 1
ATOM 4915 N N . ASN A 1 615 ? -20.147 -9.544 -10.811 1.00 45.56 615 ASN A N 1
ATOM 4916 C CA . ASN A 1 615 ? -21.040 -10.659 -10.488 1.00 45.56 615 ASN A CA 1
ATOM 4917 C C . ASN A 1 615 ? -21.148 -10.798 -8.964 1.00 45.56 615 ASN A C 1
ATOM 4919 O O . ASN A 1 615 ? -20.294 -11.414 -8.328 1.00 45.56 615 ASN A O 1
ATOM 4923 N N . GLU A 1 616 ? -22.207 -10.219 -8.391 1.00 38.69 616 GLU A N 1
ATOM 4924 C CA . GLU A 1 616 ? -22.652 -10.566 -7.041 1.00 38.69 616 GLU A CA 1
ATOM 4925 C C . GLU A 1 616 ? -22.841 -12.087 -6.912 1.00 38.69 616 GLU A C 1
ATOM 4927 O O . GLU A 1 616 ? -23.235 -12.752 -7.882 1.00 38.69 616 GLU A O 1
ATOM 4932 N N . PRO A 1 617 ? -22.606 -12.657 -5.718 1.00 34.47 617 PRO A N 1
ATOM 4933 C CA . PRO A 1 617 ? -22.981 -14.029 -5.439 1.00 34.47 617 PRO A CA 1
ATOM 4934 C C . PRO A 1 617 ? -24.511 -14.139 -5.477 1.00 34.47 617 PRO A C 1
ATOM 4936 O O . PRO A 1 617 ? -25.206 -13.865 -4.505 1.00 34.47 617 PRO A O 1
ATOM 4939 N N . SER A 1 618 ? -25.055 -14.559 -6.617 1.00 32.25 618 SER A N 1
ATOM 4940 C CA . SER A 1 618 ? -26.419 -15.076 -6.677 1.00 32.25 618 SER A CA 1
ATOM 4941 C C . SER A 1 618 ? -26.499 -16.311 -5.776 1.00 32.25 618 SER A C 1
ATOM 4943 O O . SER A 1 618 ? -25.768 -17.277 -5.999 1.00 32.25 618 SER A O 1
ATOM 4945 N N . LEU A 1 619 ? -27.434 -16.310 -4.820 1.00 37.84 619 LEU A N 1
ATOM 4946 C CA . LEU A 1 619 ? -27.769 -17.444 -3.940 1.00 37.84 619 LEU A CA 1
ATOM 4947 C C . LEU A 1 619 ? -28.083 -18.753 -4.700 1.00 37.84 619 LEU A C 1
ATOM 4949 O O . LEU A 1 619 ? -28.113 -19.817 -4.092 1.00 37.84 619 LEU A O 1
ATOM 4953 N N . ALA A 1 620 ? -28.295 -18.689 -6.020 1.00 32.94 620 ALA A N 1
ATOM 4954 C CA . ALA A 1 620 ? -28.634 -19.820 -6.881 1.00 32.94 620 ALA A CA 1
ATOM 4955 C C . ALA A 1 620 ? -27.495 -20.313 -7.805 1.00 32.94 620 ALA A C 1
ATOM 4957 O O . ALA A 1 620 ? -27.740 -21.181 -8.640 1.00 32.94 620 ALA A O 1
ATOM 4958 N N . ALA A 1 621 ? -26.264 -19.786 -7.707 1.00 30.80 621 ALA A N 1
ATOM 4959 C CA . ALA A 1 621 ? -25.154 -20.218 -8.567 1.00 30.80 621 ALA A CA 1
ATOM 4960 C C . ALA A 1 621 ? -23.909 -20.610 -7.749 1.00 30.80 621 ALA A C 1
ATOM 4962 O O . ALA A 1 621 ? -23.567 -19.906 -6.798 1.00 30.80 621 ALA A O 1
ATOM 4963 N N . PRO A 1 622 ? -23.195 -21.697 -8.111 1.00 31.84 622 PRO A N 1
ATOM 4964 C CA . PRO A 1 622 ? -21.953 -22.066 -7.437 1.00 31.84 622 PRO A CA 1
ATOM 4965 C C . PRO A 1 622 ? -20.962 -20.901 -7.536 1.00 31.84 622 PRO A C 1
ATOM 4967 O O . PRO A 1 622 ? -20.853 -20.289 -8.602 1.00 31.84 622 PRO A O 1
ATOM 4970 N N . GLN A 1 623 ? -20.275 -20.593 -6.426 1.00 40.47 623 GLN A N 1
ATOM 4971 C CA . GLN A 1 623 ? -19.289 -19.513 -6.301 1.00 40.47 623 GLN A CA 1
ATOM 4972 C C . GLN A 1 623 ? -18.383 -19.463 -7.539 1.00 40.47 623 GLN A C 1
ATOM 4974 O O . GLN A 1 623 ? -17.456 -20.262 -7.689 1.00 40.47 623 GLN A O 1
ATOM 4979 N N . ARG A 1 624 ? -18.653 -18.534 -8.462 1.00 45.56 624 ARG A N 1
ATOM 4980 C CA . ARG A 1 624 ? -17.763 -18.310 -9.599 1.00 45.56 624 ARG A CA 1
ATOM 4981 C C . ARG A 1 624 ? -16.477 -17.711 -9.043 1.00 45.56 624 ARG A C 1
ATOM 4983 O O . ARG A 1 624 ? -16.522 -16.682 -8.375 1.00 45.56 624 ARG A O 1
ATOM 4990 N N . ARG A 1 625 ? -15.346 -18.378 -9.300 1.00 49.94 625 ARG A N 1
ATOM 4991 C CA . ARG A 1 625 ? -14.008 -17.872 -8.962 1.00 49.94 625 ARG A CA 1
ATOM 4992 C C . ARG A 1 625 ? -13.876 -16.435 -9.468 1.00 49.94 625 ARG A C 1
ATOM 4994 O O . ARG A 1 625 ? -14.234 -16.151 -10.611 1.00 49.94 625 ARG A O 1
ATOM 5001 N N . ASN A 1 626 ? -13.390 -15.549 -8.602 1.00 56.19 626 ASN A N 1
ATOM 5002 C CA . ASN A 1 626 ? -13.145 -14.156 -8.960 1.00 56.19 626 ASN A CA 1
ATOM 5003 C C . ASN A 1 626 ? -12.137 -14.084 -10.112 1.00 56.19 626 ASN A C 1
ATOM 5005 O O . ASN A 1 626 ? -11.267 -14.949 -10.239 1.00 56.19 626 ASN A O 1
ATOM 5009 N N . SER A 1 627 ? -12.243 -13.045 -10.942 1.00 65.62 627 SER A N 1
ATOM 5010 C CA . SER A 1 627 ? -11.243 -12.796 -11.978 1.00 65.62 627 SER A CA 1
ATOM 5011 C C . SER A 1 627 ? -9.870 -12.518 -11.358 1.00 65.62 627 SER A C 1
ATOM 5013 O O . SER A 1 627 ? -9.780 -12.031 -10.228 1.00 65.62 627 SER A O 1
ATOM 5015 N N . ARG A 1 628 ? -8.787 -12.772 -12.107 1.00 70.44 628 ARG A N 1
ATOM 5016 C CA . ARG A 1 628 ? -7.406 -12.483 -11.678 1.00 70.44 628 ARG A CA 1
ATOM 5017 C C . ARG A 1 628 ? -7.254 -11.061 -11.133 1.00 70.44 628 ARG A C 1
ATOM 5019 O O . ARG A 1 628 ? -6.722 -10.861 -10.043 1.00 70.44 628 ARG A O 1
ATOM 5026 N N . ALA A 1 629 ? -7.739 -10.079 -11.895 1.00 63.62 629 ALA A N 1
ATOM 5027 C CA . ALA A 1 629 ? -7.715 -8.677 -11.492 1.00 63.62 629 ALA A CA 1
ATOM 5028 C C . ALA A 1 629 ? -8.508 -8.465 -10.191 1.00 63.62 629 ALA A C 1
ATOM 5030 O O . ALA A 1 629 ? -8.020 -7.787 -9.291 1.00 63.62 629 ALA A O 1
ATOM 5031 N N . GLY A 1 630 ? -9.672 -9.118 -10.060 1.00 69.06 630 GLY A N 1
ATOM 5032 C CA . GLY A 1 630 ? -10.496 -9.170 -8.846 1.00 69.06 630 GLY A CA 1
ATOM 5033 C C . GLY A 1 630 ? -9.718 -9.584 -7.610 1.00 69.06 630 GLY A C 1
ATOM 5034 O O . GLY A 1 630 ? -9.696 -8.850 -6.627 1.00 69.06 630 GLY A O 1
ATOM 5035 N N . SER A 1 631 ? -9.052 -10.733 -7.667 1.00 73.88 631 SER A N 1
ATOM 5036 C CA . SER A 1 631 ? -8.311 -11.281 -6.528 1.00 73.88 631 SER A CA 1
ATOM 5037 C C . SER A 1 631 ? -7.107 -10.419 -6.133 1.00 73.88 631 SER A C 1
ATOM 5039 O O . SER A 1 631 ? -6.879 -10.181 -4.948 1.00 73.88 631 SER A O 1
ATOM 5041 N N . ILE A 1 632 ? -6.356 -9.895 -7.111 1.00 75.31 632 ILE A N 1
ATOM 5042 C CA . ILE A 1 632 ? -5.189 -9.034 -6.844 1.00 75.31 632 ILE A CA 1
ATOM 5043 C C . ILE A 1 632 ? -5.623 -7.707 -6.212 1.00 75.31 632 ILE A C 1
ATOM 5045 O O . ILE A 1 632 ? -5.004 -7.245 -5.253 1.00 75.31 632 ILE A O 1
ATOM 5049 N N . ILE A 1 633 ? -6.689 -7.100 -6.736 1.00 76.88 633 ILE A N 1
ATOM 5050 C CA . ILE A 1 633 ? -7.216 -5.834 -6.228 1.00 76.88 633 ILE A CA 1
ATOM 5051 C C . ILE A 1 633 ? -7.836 -6.015 -4.844 1.00 76.88 633 ILE A C 1
ATOM 5053 O O . ILE A 1 633 ? -7.578 -5.199 -3.962 1.00 76.88 633 ILE A O 1
ATOM 5057 N N . ARG A 1 634 ? -8.601 -7.092 -4.619 1.00 80.19 634 ARG A N 1
ATOM 5058 C CA . ARG A 1 634 ? -9.253 -7.335 -3.325 1.00 80.19 634 ARG A CA 1
ATOM 5059 C C . ARG A 1 634 ? -8.262 -7.440 -2.176 1.00 80.19 634 ARG A C 1
ATOM 5061 O O . ARG A 1 634 ? -8.576 -6.950 -1.106 1.00 80.19 634 ARG A O 1
ATOM 5068 N N . ASN A 1 635 ? -7.050 -7.956 -2.386 1.00 85.19 635 ASN A N 1
ATOM 5069 C CA . ASN A 1 635 ? -6.004 -7.967 -1.350 1.00 85.19 635 ASN A CA 1
ATOM 5070 C C . ASN A 1 635 ? -5.652 -6.551 -0.823 1.00 85.19 635 ASN A C 1
ATOM 5072 O O . ASN A 1 635 ? -5.199 -6.378 0.310 1.00 85.19 635 ASN A O 1
ATOM 5076 N N . LYS A 1 636 ? -5.921 -5.501 -1.606 1.00 84.56 636 LYS A N 1
ATOM 5077 C CA . LYS A 1 636 ? -5.678 -4.109 -1.208 1.00 84.56 636 LYS A CA 1
ATOM 5078 C C . LYS A 1 636 ? -6.855 -3.438 -0.485 1.00 84.56 636 LYS A C 1
ATOM 5080 O O . LYS A 1 636 ? -6.701 -2.284 -0.085 1.00 84.56 636 LYS A O 1
ATOM 5085 N N . THR A 1 637 ? -7.999 -4.103 -0.304 1.00 87.38 637 THR A N 1
ATOM 5086 C CA . THR A 1 637 ? -9.170 -3.511 0.373 1.00 87.38 637 THR A CA 1
ATOM 5087 C C . THR A 1 637 ? -9.031 -3.565 1.893 1.00 87.38 637 THR A C 1
ATOM 5089 O O . THR A 1 637 ? -8.329 -4.415 2.448 1.00 87.38 637 THR A O 1
ATOM 5092 N N . ILE A 1 638 ? -9.716 -2.662 2.591 1.00 86.56 638 ILE A N 1
ATOM 5093 C CA . ILE A 1 638 ? -9.833 -2.643 4.054 1.00 86.56 638 ILE A CA 1
ATOM 5094 C C . ILE A 1 638 ? -10.414 -3.965 4.550 1.00 86.56 638 ILE A C 1
ATOM 5096 O O . ILE A 1 638 ? -9.862 -4.557 5.473 1.00 86.56 638 ILE A O 1
ATOM 5100 N N . LEU A 1 639 ? -11.461 -4.481 3.898 1.00 84.50 639 LEU A N 1
ATOM 5101 C CA . LEU A 1 639 ? -12.097 -5.736 4.308 1.00 84.50 639 LEU A CA 1
ATOM 5102 C C . LEU A 1 639 ? -11.147 -6.942 4.200 1.00 84.50 639 LEU A C 1
ATOM 5104 O O . LEU A 1 639 ? -11.137 -7.802 5.082 1.00 84.50 639 LEU A O 1
ATOM 5108 N N . ALA A 1 640 ? -10.307 -7.001 3.161 1.00 85.12 640 ALA A N 1
ATOM 5109 C CA . ALA A 1 640 ? -9.284 -8.042 3.052 1.00 85.12 640 ALA A CA 1
ATOM 5110 C C . ALA A 1 640 ? -8.212 -7.930 4.143 1.00 85.12 640 ALA A C 1
ATOM 5112 O O . ALA A 1 640 ? -7.627 -8.935 4.536 1.00 85.12 640 ALA A O 1
ATOM 5113 N N . ASN A 1 641 ? -7.981 -6.722 4.661 1.00 87.81 641 ASN A N 1
ATOM 5114 C CA . ASN A 1 641 ? -7.025 -6.468 5.733 1.00 87.81 641 ASN A CA 1
ATOM 5115 C C . ASN A 1 641 ? -7.645 -6.520 7.138 1.00 87.81 641 ASN A C 1
ATOM 5117 O O . ASN A 1 641 ? -6.914 -6.362 8.112 1.00 87.81 641 ASN A O 1
ATOM 5121 N N . ALA A 1 642 ? -8.952 -6.778 7.247 1.00 85.81 642 ALA A N 1
ATOM 5122 C CA . ALA A 1 642 ? -9.713 -6.613 8.481 1.00 85.81 642 ALA A CA 1
ATOM 5123 C C . ALA A 1 642 ? -9.464 -7.656 9.570 1.00 85.81 642 ALA A C 1
ATOM 5125 O O . ALA A 1 642 ? -9.616 -7.351 10.746 1.00 85.81 642 ALA A O 1
ATOM 5126 N N . THR A 1 643 ? -9.103 -8.878 9.186 1.00 88.06 643 THR A N 1
ATOM 5127 C CA . THR A 1 643 ? -8.762 -9.945 10.133 1.00 88.06 643 THR A CA 1
ATOM 5128 C C . THR A 1 643 ? -7.580 -10.741 9.605 1.00 88.06 643 THR A C 1
ATOM 5130 O O . THR A 1 643 ? -7.413 -10.861 8.386 1.00 88.06 643 THR A O 1
ATOM 5133 N N . ALA A 1 644 ? -6.805 -11.358 10.494 1.00 87.94 644 ALA A N 1
ATOM 5134 C CA . ALA A 1 644 ? -5.734 -12.282 10.122 1.00 87.94 644 ALA A CA 1
ATOM 5135 C C . ALA A 1 644 ? -6.197 -13.368 9.128 1.00 87.94 644 ALA A C 1
ATOM 5137 O O . ALA A 1 644 ? -5.508 -13.660 8.146 1.00 87.94 644 ALA A O 1
ATOM 5138 N N . LYS A 1 645 ? -7.408 -13.913 9.320 1.00 88.00 645 LYS A N 1
ATOM 5139 C CA . LYS A 1 645 ? -8.009 -14.903 8.412 1.00 88.00 645 LYS A CA 1
ATOM 5140 C C . LYS A 1 645 ? -8.301 -14.315 7.029 1.00 88.00 645 LYS A C 1
ATOM 5142 O O . LYS A 1 645 ? -7.956 -14.938 6.024 1.00 88.00 645 LYS A O 1
ATOM 5147 N N . SER A 1 646 ? -8.909 -13.128 6.967 1.00 87.81 646 SER A N 1
ATOM 5148 C CA . SER A 1 646 ? -9.166 -12.424 5.703 1.00 87.81 646 SER A CA 1
ATOM 5149 C C . SER A 1 646 ? -7.865 -12.113 4.962 1.00 87.81 646 SER A C 1
ATOM 5151 O O . SER A 1 646 ? -7.795 -12.338 3.755 1.00 87.81 646 SER A O 1
ATOM 5153 N N . ARG A 1 647 ? -6.816 -11.688 5.685 1.00 90.25 647 ARG A N 1
ATOM 5154 C CA . ARG A 1 647 ? -5.486 -11.403 5.125 1.00 90.25 647 ARG A CA 1
ATOM 5155 C C . ARG A 1 647 ? -4.871 -12.645 4.491 1.00 90.25 647 ARG A C 1
ATOM 5157 O O . ARG A 1 647 ? -4.500 -12.615 3.320 1.00 90.25 647 ARG A O 1
ATOM 5164 N N . ALA A 1 648 ? -4.837 -13.757 5.226 1.00 89.88 648 ALA A N 1
ATOM 5165 C CA . ALA A 1 648 ? -4.297 -15.021 4.730 1.00 89.88 648 ALA A CA 1
ATOM 5166 C C . ALA A 1 648 ? -5.048 -15.531 3.485 1.00 89.88 648 ALA A C 1
ATOM 5168 O O . ALA A 1 648 ? -4.426 -15.997 2.528 1.00 89.88 648 ALA A O 1
ATOM 5169 N N . GLN A 1 649 ? -6.380 -15.407 3.476 1.00 89.19 649 GLN A N 1
ATOM 5170 C CA . GLN A 1 649 ? -7.209 -15.780 2.331 1.00 89.19 649 GLN A CA 1
ATOM 5171 C C . GLN A 1 649 ? -6.943 -14.878 1.118 1.00 89.19 649 GLN A C 1
ATOM 5173 O O . GLN A 1 649 ? -6.725 -15.384 0.018 1.00 89.19 649 GLN A O 1
ATOM 5178 N N . ALA A 1 650 ? -6.910 -13.559 1.306 1.00 87.25 650 ALA A N 1
ATOM 5179 C CA . ALA A 1 650 ? -6.670 -12.608 0.226 1.00 87.25 650 ALA A CA 1
ATOM 5180 C C . ALA A 1 650 ? -5.254 -12.731 -0.362 1.00 87.25 650 ALA A C 1
ATOM 5182 O O . ALA A 1 650 ? -5.075 -12.632 -1.577 1.00 87.25 650 ALA A O 1
ATOM 5183 N N . ASP A 1 651 ? -4.249 -13.009 0.472 1.00 87.25 651 ASP A N 1
ATOM 5184 C CA . ASP A 1 651 ? -2.886 -13.294 0.018 1.00 87.25 651 ASP A CA 1
ATOM 5185 C C . ASP A 1 651 ? -2.814 -14.592 -0.791 1.00 87.25 651 ASP A C 1
ATOM 5187 O O . ASP A 1 651 ? -2.145 -14.635 -1.827 1.00 87.25 651 ASP A O 1
ATOM 5191 N N . LYS A 1 652 ? -3.527 -15.642 -0.366 1.00 87.94 652 LYS A N 1
ATOM 5192 C CA . LYS A 1 652 ? -3.629 -16.895 -1.124 1.00 87.94 652 LYS A CA 1
ATOM 5193 C C . LYS A 1 652 ? -4.293 -16.670 -2.484 1.00 87.94 652 LYS A C 1
ATOM 5195 O O . LYS A 1 652 ? -3.718 -17.051 -3.501 1.00 87.94 652 LYS A O 1
ATOM 5200 N N . GLU A 1 653 ? -5.442 -15.999 -2.516 1.00 86.12 653 GLU A N 1
ATOM 5201 C CA . GLU A 1 653 ? -6.154 -15.680 -3.760 1.00 86.12 653 GLU A CA 1
ATOM 5202 C C . GLU A 1 653 ? -5.312 -14.809 -4.702 1.00 86.12 653 GLU A C 1
ATOM 5204 O O . GLU A 1 653 ? -5.289 -15.044 -5.910 1.00 86.12 653 GLU A O 1
ATOM 5209 N N . ALA A 1 654 ? -4.576 -13.826 -4.172 1.00 84.81 654 ALA A N 1
ATOM 5210 C CA . ALA A 1 654 ? -3.683 -12.990 -4.969 1.00 84.81 654 ALA A CA 1
ATOM 5211 C C . ALA A 1 654 ? -2.497 -13.780 -5.544 1.00 84.81 654 ALA A C 1
ATOM 5213 O O . ALA A 1 654 ? -2.087 -13.516 -6.675 1.00 84.81 654 ALA A O 1
ATOM 5214 N N . ARG A 1 655 ? -1.948 -14.751 -4.802 1.00 83.31 655 ARG A N 1
ATOM 5215 C CA . ARG A 1 655 ? -0.887 -15.644 -5.300 1.00 83.31 655 ARG A CA 1
ATOM 5216 C C . ARG A 1 655 ? -1.399 -16.564 -6.405 1.00 83.31 655 ARG A C 1
ATOM 5218 O O . ARG A 1 655 ? -0.752 -16.658 -7.441 1.00 83.31 655 ARG A O 1
ATOM 5225 N N . GLU A 1 656 ? -2.563 -17.181 -6.218 1.00 83.19 656 GLU A N 1
ATOM 5226 C CA . GLU A 1 656 ? -3.204 -18.028 -7.237 1.00 83.19 656 GLU A CA 1
ATOM 5227 C C . GLU A 1 656 ? -3.581 -17.229 -8.496 1.00 83.19 656 GLU A C 1
ATOM 5229 O O . GLU A 1 656 ? -3.473 -17.721 -9.614 1.00 83.19 656 GLU A O 1
ATOM 5234 N N . ALA A 1 657 ? -3.977 -15.966 -8.343 1.00 80.88 657 ALA A N 1
ATOM 5235 C CA . ALA A 1 657 ? -4.272 -15.091 -9.472 1.00 80.88 657 ALA A CA 1
ATOM 5236 C C . ALA A 1 657 ? -3.021 -14.722 -10.293 1.00 80.88 657 ALA A C 1
ATOM 5238 O O . ALA A 1 657 ? -3.108 -14.554 -11.510 1.00 80.88 657 ALA A O 1
ATOM 5239 N N . ARG A 1 658 ? -1.848 -14.619 -9.655 1.00 77.88 658 ARG A N 1
ATOM 5240 C CA . ARG A 1 658 ? -0.567 -14.384 -10.346 1.00 77.88 658 ARG A CA 1
ATOM 5241 C C . ARG A 1 658 ? -0.090 -15.592 -11.162 1.00 77.88 658 ARG A C 1
ATOM 5243 O O . ARG A 1 658 ? 0.705 -15.421 -12.075 1.00 77.88 658 ARG A O 1
ATOM 5250 N N . SER A 1 659 ? -0.579 -16.802 -10.883 1.00 76.75 659 SER A N 1
ATOM 5251 C CA . SER A 1 659 ? -0.224 -18.006 -11.650 1.00 76.75 659 SER A CA 1
ATOM 5252 C C . SER A 1 659 ? -1.152 -18.296 -12.842 1.00 76.75 659 SER A C 1
ATOM 5254 O O . SER A 1 659 ? -1.050 -19.363 -13.447 1.00 76.75 659 SER A O 1
ATOM 5256 N N . ASP A 1 660 ? -2.052 -17.374 -13.208 1.00 79.38 660 ASP A N 1
ATOM 5257 C CA . ASP A 1 660 ? -2.949 -17.525 -14.362 1.00 79.38 660 ASP A CA 1
ATOM 5258 C C . ASP A 1 660 ? -2.178 -17.476 -15.703 1.00 79.38 660 ASP A C 1
ATOM 5260 O O . ASP A 1 660 ? -1.563 -16.449 -16.021 1.00 79.38 660 ASP A O 1
ATOM 5264 N N . PRO A 1 661 ? -2.263 -18.522 -16.553 1.00 82.56 661 PRO A N 1
ATOM 5265 C CA . PRO A 1 661 ? -1.577 -18.556 -17.848 1.00 82.56 661 PRO A CA 1
ATOM 5266 C C . PRO A 1 661 ? -2.031 -17.452 -18.817 1.00 82.56 661 PRO A C 1
ATOM 5268 O O . PRO A 1 661 ? -1.282 -17.079 -19.719 1.00 82.56 661 PRO A O 1
ATOM 5271 N N . THR A 1 662 ? -3.232 -16.893 -18.636 1.00 84.06 662 THR A N 1
ATOM 5272 C CA . THR A 1 662 ? -3.764 -15.810 -19.482 1.00 84.06 662 THR A CA 1
ATOM 5273 C C . THR A 1 662 ? -2.909 -14.535 -19.375 1.00 84.06 662 THR A C 1
ATOM 5275 O O . THR A 1 662 ? -2.728 -13.812 -20.357 1.00 84.06 662 THR A O 1
ATOM 5278 N N . ALA A 1 663 ? -2.339 -14.264 -18.194 1.00 79.75 663 ALA A N 1
ATOM 5279 C CA . ALA A 1 663 ? -1.464 -13.112 -17.979 1.00 79.75 663 ALA A CA 1
ATOM 5280 C C . ALA A 1 663 ? -0.138 -13.266 -18.735 1.00 79.75 663 ALA A C 1
ATOM 5282 O O . ALA A 1 663 ? 0.283 -12.342 -19.428 1.00 79.75 663 ALA A O 1
ATOM 5283 N N . ALA A 1 664 ? 0.462 -14.459 -18.679 1.00 84.88 664 ALA A N 1
ATOM 5284 C CA . ALA A 1 664 ? 1.674 -14.773 -19.430 1.00 84.88 664 ALA A CA 1
ATOM 5285 C C . ALA A 1 664 ? 1.459 -14.637 -20.948 1.00 84.88 664 ALA A C 1
ATOM 5287 O O . ALA A 1 664 ? 2.306 -14.082 -21.640 1.00 84.88 664 ALA A O 1
ATOM 5288 N N . GLN A 1 665 ? 0.299 -15.065 -21.462 1.00 89.94 665 GLN A N 1
ATOM 5289 C CA . GLN A 1 665 ? -0.068 -14.890 -22.875 1.00 89.94 665 GLN A CA 1
ATOM 5290 C C . GLN A 1 665 ? -0.205 -13.415 -23.274 1.00 89.94 665 GLN A C 1
ATOM 5292 O O . GLN A 1 665 ? 0.251 -13.028 -24.346 1.00 89.94 665 GLN A O 1
ATOM 5297 N N . THR A 1 666 ? -0.790 -12.584 -22.407 1.00 89.12 666 THR A N 1
ATOM 5298 C CA . THR A 1 666 ? -0.925 -11.140 -22.659 1.00 89.12 666 THR A CA 1
ATOM 5299 C C . THR A 1 666 ? 0.438 -10.444 -22.670 1.00 89.12 666 THR A C 1
ATOM 5301 O O . THR A 1 666 ? 0.720 -9.656 -23.569 1.00 89.12 666 THR A O 1
ATOM 5304 N N . LEU A 1 667 ? 1.314 -10.775 -21.713 1.00 88.81 667 LEU A N 1
ATOM 5305 C CA . LEU A 1 667 ? 2.686 -10.258 -21.673 1.00 88.81 667 LEU A CA 1
ATOM 5306 C C . LEU A 1 667 ? 3.510 -10.720 -22.885 1.00 88.81 667 LEU A C 1
ATOM 5308 O O . LEU A 1 667 ? 4.299 -9.943 -23.418 1.00 88.81 667 LEU A O 1
ATOM 5312 N N . ALA A 1 668 ? 3.300 -11.955 -23.351 1.00 91.81 668 ALA A N 1
ATOM 5313 C CA . ALA A 1 668 ? 3.917 -12.460 -24.574 1.00 91.81 668 ALA A CA 1
ATOM 5314 C C . ALA A 1 668 ? 3.443 -11.689 -25.819 1.00 91.81 668 ALA A C 1
ATOM 5316 O O . ALA A 1 668 ? 4.269 -11.308 -26.645 1.00 91.81 668 ALA A O 1
ATOM 5317 N N . GLU A 1 669 ? 2.142 -11.395 -25.941 1.00 93.81 669 GLU A N 1
ATOM 5318 C CA . GLU A 1 669 ? 1.619 -10.574 -27.045 1.00 93.81 669 GLU A CA 1
ATOM 5319 C C . GLU A 1 669 ? 2.235 -9.165 -27.019 1.00 93.81 669 GLU A C 1
ATOM 5321 O O . GLU A 1 669 ? 2.702 -8.673 -28.047 1.00 93.81 669 GLU A O 1
ATOM 5326 N N . ASP A 1 670 ? 2.294 -8.528 -25.844 1.00 92.31 670 ASP A N 1
ATOM 5327 C CA . ASP A 1 670 ? 2.905 -7.203 -25.668 1.00 92.31 670 ASP A CA 1
ATOM 5328 C C . ASP A 1 670 ? 4.381 -7.197 -26.068 1.00 92.31 670 ASP A C 1
ATOM 5330 O O . ASP A 1 670 ? 4.840 -6.283 -26.756 1.00 92.31 670 ASP A O 1
ATOM 5334 N N . MET A 1 671 ? 5.116 -8.240 -25.693 1.00 94.31 671 MET A N 1
ATOM 5335 C CA . MET A 1 671 ? 6.506 -8.421 -26.082 1.00 94.31 671 MET A CA 1
ATOM 5336 C C . MET A 1 671 ? 6.682 -8.559 -27.590 1.00 94.31 671 MET A C 1
ATOM 5338 O O . MET A 1 671 ? 7.532 -7.881 -28.168 1.00 94.31 671 MET A O 1
ATOM 5342 N N . ILE A 1 672 ? 5.869 -9.393 -28.241 1.00 95.69 672 ILE A N 1
ATOM 5343 C CA . ILE A 1 672 ? 5.938 -9.583 -29.692 1.00 95.69 672 ILE A CA 1
ATOM 5344 C C . ILE A 1 672 ? 5.627 -8.271 -30.417 1.00 95.69 672 ILE A C 1
ATOM 5346 O O . ILE A 1 672 ? 6.328 -7.912 -31.362 1.00 95.69 672 ILE A O 1
ATOM 5350 N N . LEU A 1 673 ? 4.648 -7.494 -29.945 1.00 94.44 673 LEU A N 1
ATOM 5351 C CA . LEU A 1 673 ? 4.365 -6.168 -30.498 1.00 94.44 673 LEU A CA 1
ATOM 5352 C C . LEU A 1 673 ? 5.555 -5.208 -30.352 1.00 94.44 673 LEU A C 1
ATOM 5354 O O . LEU A 1 673 ? 5.831 -4.436 -31.270 1.00 94.44 673 LEU A O 1
ATOM 5358 N N . ARG A 1 674 ? 6.303 -5.267 -29.243 1.00 93.31 674 ARG A N 1
ATOM 5359 C CA . ARG A 1 674 ? 7.540 -4.482 -29.072 1.00 93.31 674 ARG A CA 1
ATOM 5360 C C . ARG A 1 674 ? 8.671 -4.965 -29.989 1.00 93.31 674 ARG A C 1
ATOM 5362 O O . ARG A 1 674 ? 9.443 -4.135 -30.466 1.00 93.31 674 ARG A O 1
ATOM 5369 N N . ILE A 1 675 ? 8.750 -6.266 -30.280 1.00 94.06 675 ILE A N 1
ATOM 5370 C CA . ILE A 1 675 ? 9.693 -6.828 -31.265 1.00 94.06 675 ILE A CA 1
ATOM 5371 C C . ILE A 1 675 ? 9.318 -6.386 -32.689 1.00 94.06 675 ILE A C 1
ATOM 5373 O O . ILE A 1 675 ? 10.177 -5.999 -33.476 1.00 94.06 675 ILE A O 1
ATOM 5377 N N . LEU A 1 676 ? 8.030 -6.351 -33.025 1.00 93.31 676 LEU A N 1
ATOM 5378 C CA . LEU A 1 676 ? 7.564 -5.833 -34.313 1.00 93.31 676 LEU A CA 1
ATOM 5379 C C . LEU A 1 676 ? 7.947 -4.354 -34.506 1.00 93.31 676 LEU A C 1
ATOM 5381 O O . LEU A 1 676 ? 8.334 -3.967 -35.605 1.00 93.31 676 LEU A O 1
ATOM 5385 N N . LEU A 1 677 ? 7.960 -3.538 -33.442 1.00 89.94 677 LEU A N 1
ATOM 5386 C CA . LEU A 1 677 ? 8.439 -2.149 -33.530 1.00 89.94 677 LEU A CA 1
ATOM 5387 C C . LEU A 1 677 ? 9.906 -2.038 -33.959 1.00 89.94 677 LEU A C 1
ATOM 5389 O O . LEU A 1 677 ? 10.230 -1.155 -34.754 1.00 89.94 677 LEU A O 1
ATOM 5393 N N . ILE A 1 678 ? 10.789 -2.901 -33.444 1.00 90.06 678 ILE A N 1
ATOM 5394 C CA . ILE A 1 678 ? 12.214 -2.890 -33.824 1.00 90.06 678 ILE A CA 1
ATOM 5395 C C . ILE A 1 678 ? 12.454 -3.480 -35.218 1.00 90.06 678 ILE A C 1
ATOM 5397 O O . ILE A 1 678 ? 13.460 -3.147 -35.834 1.00 90.06 678 ILE A O 1
ATOM 5401 N N . LYS A 1 679 ? 11.517 -4.287 -35.736 1.00 90.19 679 LYS A N 1
ATOM 5402 C CA . LYS A 1 679 ? 11.498 -4.790 -37.123 1.00 90.19 679 LYS A CA 1
ATOM 5403 C C . LYS A 1 679 ? 10.804 -3.834 -38.108 1.00 90.19 679 LYS A C 1
ATOM 5405 O O . LYS A 1 679 ? 10.479 -4.233 -39.215 1.00 90.19 679 LYS A O 1
ATOM 5410 N N . ASP A 1 680 ? 10.588 -2.582 -37.701 1.00 86.25 680 ASP A N 1
ATOM 5411 C CA . ASP A 1 680 ? 9.957 -1.507 -38.483 1.00 86.25 680 ASP A CA 1
ATOM 5412 C C . ASP A 1 680 ? 8.465 -1.710 -38.834 1.00 86.25 680 ASP A C 1
ATOM 5414 O O . ASP A 1 680 ? 7.879 -0.946 -39.597 1.00 86.25 680 ASP A O 1
ATOM 5418 N N . GLU A 1 681 ? 7.772 -2.634 -38.163 1.00 89.69 681 GLU A N 1
ATOM 5419 C CA . GLU A 1 681 ? 6.329 -2.889 -38.330 1.00 89.69 681 GLU A CA 1
ATOM 5420 C C . GLU A 1 681 ? 5.448 -1.919 -37.516 1.00 89.69 681 GLU A C 1
ATOM 5422 O O . GLU A 1 681 ? 4.450 -2.279 -36.879 1.00 89.69 681 GLU A O 1
ATOM 5427 N N . LYS A 1 682 ? 5.807 -0.631 -37.528 1.00 85.81 682 LYS A N 1
ATOM 5428 C CA . LYS A 1 682 ? 5.167 0.420 -36.713 1.00 85.81 682 LYS A CA 1
ATOM 5429 C C . LYS A 1 682 ? 3.683 0.589 -37.039 1.00 85.81 682 LYS A C 1
ATOM 5431 O O . LYS A 1 682 ? 2.867 0.765 -36.134 1.00 85.81 682 LYS A O 1
ATOM 5436 N N . SER A 1 683 ? 3.314 0.510 -38.318 1.00 85.94 683 SER A N 1
ATOM 5437 C CA . SER A 1 683 ? 1.924 0.652 -38.775 1.00 85.94 683 SER A CA 1
ATOM 5438 C C . SER A 1 683 ? 1.040 -0.521 -38.352 1.00 85.94 683 SER A C 1
ATOM 5440 O O . SER A 1 683 ? -0.140 -0.324 -38.058 1.00 85.94 683 SER A O 1
ATOM 5442 N N . TYR A 1 684 ? 1.581 -1.742 -38.309 1.00 90.62 684 TYR A N 1
ATOM 5443 C CA . TYR A 1 684 ? 0.864 -2.897 -37.771 1.00 90.62 684 TYR A CA 1
ATOM 5444 C C . TYR A 1 684 ? 0.599 -2.712 -36.275 1.00 90.62 684 TYR A C 1
ATOM 5446 O O . TYR A 1 684 ? -0.550 -2.777 -35.836 1.00 90.62 684 TYR A O 1
ATOM 5454 N N . VAL A 1 685 ? 1.642 -2.374 -35.510 1.00 90.56 685 VAL A N 1
ATOM 5455 C CA . VAL A 1 685 ? 1.540 -2.185 -34.057 1.00 90.56 685 VAL A CA 1
ATOM 5456 C C . VAL A 1 685 ? 0.578 -1.044 -33.711 1.00 90.56 685 VAL A C 1
ATOM 5458 O O . VAL A 1 685 ? -0.280 -1.216 -32.850 1.00 90.56 685 VAL A O 1
ATOM 5461 N N . ALA A 1 686 ? 0.640 0.092 -34.413 1.00 86.38 686 ALA A N 1
ATOM 5462 C CA . ALA A 1 686 ? -0.279 1.210 -34.195 1.00 86.38 686 ALA A CA 1
ATOM 5463 C C . ALA A 1 686 ? -1.750 0.810 -34.417 1.00 86.38 686 ALA A C 1
ATOM 5465 O O . ALA A 1 686 ? -2.588 1.073 -33.552 1.00 86.38 686 ALA A O 1
ATOM 5466 N N . ARG A 1 687 ? -2.054 0.105 -35.519 1.00 89.50 687 ARG A N 1
ATOM 5467 C CA . ARG A 1 687 ? -3.404 -0.425 -35.787 1.00 89.50 687 ARG A CA 1
ATOM 5468 C C . ARG A 1 687 ? -3.857 -1.392 -34.696 1.00 89.50 687 ARG A C 1
ATOM 5470 O O . ARG A 1 687 ? -4.997 -1.314 -34.243 1.00 89.50 687 ARG A O 1
ATOM 5477 N N . ARG A 1 688 ? -2.968 -2.279 -34.243 1.00 90.88 688 ARG A N 1
ATOM 5478 C CA . ARG A 1 688 ? -3.267 -3.238 -33.174 1.00 90.88 688 ARG A CA 1
ATOM 5479 C C . ARG A 1 688 ? -3.579 -2.535 -31.850 1.00 90.88 688 ARG A C 1
ATOM 5481 O O . ARG A 1 688 ? -4.553 -2.883 -31.188 1.00 90.88 688 ARG A O 1
ATOM 5488 N N . LEU A 1 689 ? -2.808 -1.514 -31.477 1.00 87.81 689 LEU A N 1
ATOM 5489 C CA . LEU A 1 689 ? -3.069 -0.718 -30.274 1.00 87.81 689 LEU A CA 1
ATOM 5490 C C . LEU A 1 689 ? -4.397 0.048 -30.364 1.00 87.81 689 LEU A C 1
ATOM 5492 O O . LEU A 1 689 ? -5.126 0.114 -29.377 1.00 87.81 689 LEU A O 1
ATOM 5496 N N . GLU A 1 690 ? -4.747 0.574 -31.540 1.00 86.12 690 GLU A N 1
ATOM 5497 C CA . GLU A 1 690 ? -6.039 1.229 -31.772 1.00 86.12 690 GLU A CA 1
ATOM 5498 C C . GLU A 1 690 ? -7.213 0.242 -31.650 1.00 86.12 690 GLU A C 1
ATOM 5500 O O . GLU A 1 690 ? -8.233 0.560 -31.038 1.00 86.12 690 GLU A O 1
ATOM 5505 N N . GLN A 1 691 ? -7.072 -0.980 -32.176 1.00 87.19 691 GLN A N 1
ATOM 5506 C CA . GLN A 1 691 ? -8.066 -2.044 -31.994 1.00 87.19 691 GLN A CA 1
ATOM 5507 C C . GLN A 1 691 ? -8.269 -2.378 -30.514 1.00 87.19 691 GLN A C 1
ATOM 5509 O O . GLN A 1 691 ? -9.409 -2.505 -30.065 1.00 87.19 691 GLN A O 1
ATOM 5514 N N . ARG A 1 692 ? -7.178 -2.484 -29.745 1.00 87.38 692 ARG A N 1
ATOM 5515 C CA . ARG A 1 692 ? -7.237 -2.721 -28.297 1.00 87.38 692 ARG A CA 1
ATOM 5516 C C . ARG A 1 692 ? -7.959 -1.590 -27.566 1.00 87.38 692 ARG A C 1
ATOM 5518 O O . ARG A 1 692 ? -8.800 -1.869 -26.718 1.00 87.38 692 ARG A O 1
ATOM 5525 N N . GLU A 1 693 ? -7.677 -0.336 -27.915 1.00 82.19 693 GLU A N 1
ATOM 5526 C CA . GLU A 1 693 ? -8.331 0.843 -27.332 1.00 82.19 693 GLU A CA 1
ATOM 5527 C C . GLU A 1 693 ? -9.830 0.881 -27.673 1.00 82.19 693 GLU A C 1
ATOM 5529 O O . GLU A 1 693 ? -10.661 1.042 -26.780 1.00 82.19 693 GLU A O 1
ATOM 5534 N N . LYS A 1 694 ? -10.205 0.611 -28.930 1.00 84.62 694 LYS A N 1
ATOM 5535 C CA . LYS A 1 694 ? -11.611 0.485 -29.359 1.00 84.62 694 LYS A CA 1
ATOM 5536 C C . LYS A 1 694 ? -12.349 -0.630 -28.620 1.00 84.62 694 LYS A C 1
ATOM 5538 O O . LYS A 1 694 ? -13.480 -0.429 -28.182 1.00 84.62 694 LYS A O 1
ATOM 5543 N N . LEU A 1 695 ? -11.718 -1.792 -28.455 1.00 84.12 695 LEU A N 1
ATOM 5544 C CA . LEU A 1 695 ? -12.291 -2.920 -27.721 1.00 84.12 695 LEU A CA 1
ATOM 5545 C C . LEU A 1 695 ? -12.447 -2.593 -26.230 1.00 84.12 695 LEU A C 1
ATOM 5547 O O . LEU A 1 695 ? -13.487 -2.892 -25.643 1.00 84.12 695 LEU A O 1
ATOM 5551 N N . ALA A 1 696 ? -11.457 -1.924 -25.634 1.00 79.50 696 ALA A N 1
ATOM 5552 C CA . ALA A 1 696 ? -11.531 -1.447 -24.260 1.00 79.50 696 ALA A CA 1
ATOM 5553 C C . ALA A 1 696 ? -12.696 -0.473 -24.055 1.00 79.50 696 ALA A C 1
ATOM 5555 O O . ALA A 1 696 ? -13.493 -0.667 -23.137 1.00 79.50 696 ALA A O 1
ATOM 5556 N N . HIS A 1 697 ? -12.838 0.511 -24.948 1.00 78.25 697 HIS A N 1
ATOM 5557 C CA . HIS A 1 697 ? -13.961 1.445 -24.943 1.00 78.25 697 HIS A CA 1
ATOM 5558 C C . HIS A 1 697 ? -15.299 0.728 -25.114 1.00 78.25 697 HIS A C 1
ATOM 5560 O O . HIS A 1 697 ? -16.199 0.951 -24.313 1.00 78.25 697 HIS A O 1
ATOM 5566 N N . SER A 1 698 ? -15.423 -0.179 -26.087 1.00 82.19 698 SER A N 1
ATOM 5567 C CA . SER A 1 698 ? -16.663 -0.926 -26.327 1.00 82.19 698 SER A CA 1
ATOM 5568 C C . SER A 1 698 ? -17.105 -1.722 -25.097 1.00 82.19 698 SER A C 1
ATOM 5570 O O . SER A 1 698 ? -18.273 -1.657 -24.721 1.00 82.19 698 SER A O 1
ATOM 5572 N N . ILE A 1 699 ? -16.187 -2.447 -24.448 1.00 77.69 699 ILE A N 1
ATOM 5573 C CA . ILE A 1 699 ? -16.507 -3.242 -23.251 1.00 77.69 699 ILE A CA 1
ATOM 5574 C C . ILE A 1 699 ? -16.837 -2.321 -22.064 1.00 77.69 699 ILE A C 1
ATOM 5576 O O . ILE A 1 699 ? -17.741 -2.618 -21.283 1.00 77.69 699 ILE A O 1
ATOM 5580 N N . ALA A 1 700 ? -16.142 -1.188 -21.920 1.00 70.12 700 ALA A N 1
ATOM 5581 C CA . ALA A 1 700 ? -16.452 -0.207 -20.881 1.00 70.12 700 ALA A CA 1
ATOM 5582 C C . ALA A 1 700 ? -17.845 0.421 -21.080 1.00 70.12 700 ALA A C 1
ATOM 5584 O O . ALA A 1 700 ? -18.613 0.530 -20.124 1.00 70.12 700 ALA A O 1
ATOM 5585 N N . THR A 1 701 ? -18.207 0.780 -22.315 1.00 76.50 701 THR A N 1
ATOM 5586 C CA . THR A 1 701 ? -19.537 1.302 -22.659 1.00 76.50 701 THR A CA 1
ATOM 5587 C C . THR A 1 701 ? -20.628 0.257 -22.436 1.00 76.50 701 THR A C 1
ATOM 5589 O O . THR A 1 701 ? -21.661 0.586 -21.860 1.00 76.50 701 THR A O 1
ATOM 5592 N N . GLU A 1 702 ? -20.396 -1.003 -22.816 1.00 75.25 702 GLU A N 1
ATOM 5593 C CA . GLU A 1 702 ? -21.316 -2.117 -22.546 1.00 75.25 702 GLU A CA 1
ATOM 5594 C C . GLU A 1 702 ? -21.578 -2.268 -21.041 1.00 75.25 702 GLU A C 1
ATOM 5596 O O . GLU A 1 702 ? -22.727 -2.379 -20.609 1.00 75.25 702 GLU A O 1
ATOM 5601 N N . ARG A 1 703 ? -20.525 -2.185 -20.218 1.00 69.62 703 ARG A N 1
ATOM 5602 C CA . ARG A 1 703 ? -20.648 -2.210 -18.756 1.00 69.62 703 ARG A CA 1
ATOM 5603 C C . ARG A 1 703 ? -21.470 -1.034 -18.229 1.00 69.62 703 ARG A C 1
ATOM 5605 O O . ARG A 1 703 ? -22.350 -1.246 -17.397 1.00 69.62 703 ARG A O 1
ATOM 5612 N N . LEU A 1 704 ? -21.191 0.189 -18.686 1.00 67.62 704 LEU A N 1
ATOM 5613 C CA . LEU A 1 704 ? -21.931 1.385 -18.266 1.00 67.62 704 LEU A CA 1
ATOM 5614 C C . LEU A 1 704 ? -23.412 1.290 -18.650 1.00 67.62 704 LEU A C 1
ATOM 5616 O O . LEU A 1 704 ? -24.275 1.568 -17.819 1.00 67.62 704 LEU A O 1
ATOM 5620 N N . ALA A 1 705 ? -23.709 0.829 -19.867 1.00 71.38 705 ALA A N 1
ATOM 5621 C CA . ALA A 1 705 ? -25.071 0.597 -20.334 1.00 71.38 705 ALA A CA 1
ATOM 5622 C C . ALA A 1 705 ? -25.786 -0.473 -19.493 1.00 71.38 705 ALA A C 1
ATOM 5624 O O . ALA A 1 705 ? -26.930 -0.271 -19.089 1.00 71.38 705 ALA A O 1
ATOM 5625 N N . LYS A 1 706 ? -25.100 -1.573 -19.154 1.00 68.75 706 LYS A N 1
ATOM 5626 C CA . LYS A 1 706 ? -25.631 -2.621 -18.272 1.00 68.75 706 LYS A CA 1
ATOM 5627 C C . LYS A 1 706 ? -25.915 -2.095 -16.862 1.00 68.75 706 LYS A C 1
ATOM 5629 O O . LYS A 1 706 ? -26.998 -2.322 -16.335 1.00 68.75 706 LYS A O 1
ATOM 5634 N N . ALA A 1 707 ? -24.989 -1.341 -16.272 1.00 64.19 707 ALA A N 1
ATOM 5635 C CA . ALA A 1 707 ? -25.180 -0.734 -14.956 1.00 64.19 707 ALA A CA 1
ATOM 5636 C C . ALA A 1 707 ? -26.329 0.297 -14.945 1.00 64.19 707 ALA A C 1
ATOM 5638 O O . ALA A 1 707 ? -27.080 0.374 -13.971 1.00 64.19 707 ALA A O 1
ATOM 5639 N N . ALA A 1 708 ? -26.512 1.050 -16.035 1.00 64.88 708 ALA A N 1
ATOM 5640 C CA . ALA A 1 708 ? -27.656 1.941 -16.217 1.00 64.88 708 ALA A CA 1
ATOM 5641 C C . ALA A 1 708 ? -28.982 1.180 -16.353 1.00 64.88 708 ALA A C 1
ATOM 5643 O O . ALA A 1 708 ? -29.956 1.551 -15.698 1.00 64.88 708 ALA A O 1
ATOM 5644 N N . ALA A 1 709 ? -29.009 0.091 -17.125 1.00 69.19 709 ALA A N 1
ATOM 5645 C CA . ALA A 1 709 ? -30.182 -0.771 -17.279 1.00 69.19 709 ALA A CA 1
ATOM 5646 C C . ALA A 1 709 ? -30.587 -1.462 -15.963 1.00 69.19 709 ALA A C 1
ATOM 5648 O O . ALA A 1 709 ? -31.772 -1.617 -15.685 1.00 69.19 709 ALA A O 1
ATOM 5649 N N . GLU A 1 710 ? -29.617 -1.810 -15.114 1.00 68.25 710 GLU A N 1
ATOM 5650 C CA . GLU A 1 710 ? -29.834 -2.354 -13.764 1.00 68.25 710 GLU A CA 1
ATOM 5651 C C . GLU A 1 710 ? -30.298 -1.289 -12.741 1.00 68.25 710 GLU A C 1
ATOM 5653 O O . GLU A 1 710 ? -30.444 -1.588 -11.556 1.00 68.25 710 GLU A O 1
ATOM 5658 N N . GLY A 1 711 ? -30.516 -0.035 -13.162 1.00 54.56 711 GLY A N 1
ATOM 5659 C CA . GLY A 1 711 ? -30.990 1.051 -12.299 1.00 54.56 711 GLY A CA 1
ATOM 5660 C C . GLY A 1 711 ? -29.957 1.555 -11.283 1.00 54.56 711 GLY A C 1
ATOM 5661 O O . GLY A 1 711 ? -30.311 2.303 -10.370 1.00 54.56 711 GLY A O 1
ATOM 5662 N N . ARG A 1 712 ? -28.675 1.185 -11.428 1.00 54.97 712 ARG A N 1
ATOM 5663 C CA . ARG A 1 712 ? -27.613 1.498 -10.451 1.00 54.97 712 ARG A CA 1
ATOM 5664 C C . ARG A 1 712 ? -27.223 2.979 -10.404 1.00 54.97 712 ARG A C 1
ATOM 5666 O O . ARG A 1 712 ? -26.651 3.406 -9.411 1.00 54.97 712 ARG A O 1
ATOM 5673 N N . PHE A 1 713 ? -27.580 3.767 -11.419 1.00 46.66 713 PHE A N 1
ATOM 5674 C CA . PHE A 1 713 ? -27.342 5.218 -11.456 1.00 46.66 713 PHE A CA 1
ATOM 5675 C C . PHE A 1 713 ? -28.541 6.068 -10.988 1.00 46.66 713 PHE A C 1
ATOM 5677 O O . PHE A 1 713 ? -28.432 7.288 -10.958 1.00 46.66 713 PHE A O 1
ATOM 5684 N N . ASN A 1 714 ? -29.679 5.453 -10.621 1.00 34.19 714 ASN A N 1
ATOM 5685 C CA . ASN A 1 714 ? -30.952 6.161 -10.397 1.00 34.19 714 ASN A CA 1
ATOM 5686 C C . ASN A 1 714 ? -31.561 6.024 -8.990 1.00 34.19 714 ASN A C 1
ATOM 5688 O O . ASN A 1 714 ? -32.725 6.378 -8.799 1.00 34.19 714 ASN A O 1
ATOM 5692 N N . ARG A 1 715 ? -30.808 5.589 -7.972 1.00 38.72 715 ARG A N 1
ATOM 5693 C CA . ARG A 1 715 ? -31.239 5.818 -6.581 1.00 38.72 715 ARG A CA 1
ATOM 5694 C C . ARG A 1 715 ? -30.847 7.237 -6.164 1.00 38.72 715 ARG A C 1
ATOM 5696 O O . ARG A 1 715 ? -29.814 7.432 -5.536 1.00 38.72 715 ARG A O 1
ATOM 5703 N N . ARG A 1 716 ? -31.651 8.199 -6.627 1.00 33.75 716 ARG A N 1
ATOM 5704 C CA . ARG A 1 716 ? -31.725 9.554 -6.065 1.00 33.75 716 ARG A CA 1
ATOM 5705 C C . ARG A 1 716 ? -32.193 9.518 -4.618 1.00 33.75 716 ARG A C 1
ATOM 5707 O O . ARG A 1 716 ? -33.014 8.624 -4.303 1.00 33.75 716 ARG A O 1
#

Organism: NCBI:txid2478898

InterPro domains:
  IPR000008 C2 domain [PF00168] (259-351)
  IPR000008 C2 domain [PS50004] (240-362)
  IPR000008 C2 domain [SM00239] (258-360)
  IPR010439 MUN domain [PF06292] (31-233)
  IPR014770 Munc13 homology 1 [PS51258] (30-152)
  IPR014772 Mammalian uncoordinated homology 13, domain 2 [PS51259] (442-596)
  IPR035892 C2 domain superfamily [G3DSA:2.60.40.150] (262-380)
  IPR035892 C2 domain superfamily [SSF49562] (255-378)
  IPR052811 Glucose-responsive signaling protein [PTHR47263] (1-712)

Sequence (716 aa):
MFALDSKNILKHIHAYAKNQGRLLAYSDAIEAYKSLSEIRYIYNQVSVSNSPFKFNLEKFFYPFLKEWVEESGEKISAIINNAIEKDSFEPIDLNDDNRKFSSSVLDIFTLVKEFLRILNQLNWSNEFQLAQAYTSLLKSISDGVLTYSSKISDKIIRELDEEEQKKLLQQASDEVDNRKSGNWFDEVKNVVSNIQNGNKLELEEPYNFKPGTCIALNNLAAMMDQLTKLEDLLDPVLISNTVAEFDPSLQKKYTSHIFSLRLVKAENLKSANASSNLSNMHPYITMIDTMARKTIGKTRVVNNTNNPDWDEEFEVTLPANTSLTISVTVWDERVGTHSICGRALLQLDPLRFKHDGIPQEIYLDLDSQGRVLVEIAVESERVDAIFVMGRAHRSLKRAQERAIKLIVEKFSRFIHYCFSRSNLKSICGNNGQVKPTQDQMDDAMMPLYNYLNMNLQVLAEFLTKSLLLKVMLAAWIVVVSSADALLLPKLASAKTFHLSSIGSKLKPESTGGWQSAVSSAMANVTNSMGISGFGKSLTSNELETVFSWLNFLCFDFFHNDGNGPPVRDLKNEQYQALLLVPVYYDRDVDFLQQEVERLSPAFIKTLRDRNNFDNEPSLAAPQRRNSRAGSIIRNKTILANATAKSRAQADKEAREARSDPTAAQTLAEDMILRILLIKDEKSYVARRLEQREKLAHSIATERLAKAAAEGRFNRR

Secondary structure (DSSP, 8-state):
-HHHHHHHHHHHHHHHHHHTTPPPPHHHHHHHHHHHHHHHHHHHHH-SSS---S--HHHHHHHHHHHHHHHHHHHHHHHHHHHHHT-----S-SS-GGG-S-HHHHHHHHHHHHHHHHHHHT--S-HHHHHHHHHHHHHHHHHHHHHHHHHHHHHHHHHH-HHHHHHHHHHHHTT-------THHHHHHHHHHHHTTS-----PPPP---HHHHHHHHHHHHHHHHHHHHHHHS-HHHHHHHHHHH-TTGGG--SEEEEEEEEEEEES---TT-SS------EEEEEEETTT--EEEEPPP--S-SS-EEEEEEEEEEETT--EEEEEEEEE--SSSPEEEEEEEEEE-GGGS-SB---EEEEEE-SSS-EEEEEEEEEEE-S-HHHHHHHHHHHHHHHHHHHHHHHHHHHHHHHHHHTSHHHHHHHH-TTS-----HHHHHHHHHHHHHHHHHHHHHHHHHS-HHHHHHHHHHHHHHHHHHHHHHHS--GGGGHHHHHHHHGGGSPPP---SSHHHHHHHHHHHHTT-PBTTTBSPPPHHHHHHHHHHHHHIIIIIISGGGTSS-HHHHS-HHHHHHTTHHHHHTS-HHHHHHHHHHHHHHHHHHHHHHH-TT----TTS--PPPPHHHHHHHTTSHHHHSSHHHHHHHHHHHHHHHT-HHHHHHHHHHHHHHHHHHTT-HHHHHHHHHHHHHHHHHHHHHHHHHHHHTTTT---

pLDDT: mean 82.37, std 17.7, range [30.8, 98.25]

Radius of gyration: 31.23 Å; chains: 1; bounding box: 76×50×108 Å

Foldseek 3Di:
DVLVVVQVVVVVVCVVCVVVVHDDQLVVLLVVLQVVVVVLVVCVVPPDPPDDRPHPSCVVSLVSLVVVLVVLLVVLLVLLVVLVVPWPLQFPDLVDLLGLATCSLVSSLVSLVVVVVSLVSSVRPDLQSSLLSVLSNLLSVLVSLLVNLVVLLVVLVCQLPPVNVVVVVVVVCVPDDDDDDDVPVVVLVVLVVVVPPDDDDPDDDQDDDDLSSQNSLVSLVSNLVSLQVVCVVDVLVVSQVSNCVVDVVLVVFFFKKKKKKWFFKWAQWDFPDDPDPFQQFFKKKWKAFPVVRDTQDIFHTDGRHRIDGGRDITMDMGGPPDKTKIKIWMWTDDDPDITTRFIFIDIGDPLVADQQQFWDWDWTAGPHHIIIIMTIGMHTDTSGSLLSSLSSSLSSVSSSLVSLLSLLVSLLVVLLVLLDPVLLCVACPPVNPRQGDPVSLCSSCVSVLVSCVVNLVSSVSSHNLVSSQVSLLSNLVSNLVSLVLLQFPALSLLQVVVVVVVVVPDDDDDDDDDVVVVVVVVVVVVVQAARRPRGAHHDPSSLVSSVSVNVCCLVCNQCPVVSHHDSVSSCALSVVLSVCCVVQLPDDPVVLVVLLVVLVVLLLVLLLLSLPQDDDPDPPDDPDQRALSNLLSSLSDSSCSSHPVSNVVSVVSNVVSRPDVSSSSVSNSSSSLRSCVNVVVSVVSNVVVVVSVVSSVVSNVVSVVVCVVVVSSPPD